Protein AF-0000000087671336 (afdb_homodimer)

Sequence (756 aa):
MSDPLKIGILFSTTGPYGSMGRDARDGAEFAIQEFAGTGRRVIEPVFVDPHADIPAYLDGARHMLRNAGCRHIVGTITSAARKEVIPLVEKHDGLLWYMCPYEGFEANENVIYVGGCPNQHLLPLFEHLIPRYGKRPYLVGANYVWGWEMNRLARELVTNAGGDVLGERYLPLEETAVERIVADIEQRRPSFILNNLIGPSSYAFLAAIKLLGDRNPAFRPENCPVVSCDLMECELADIEAGAAVGQLCAASYFDSIGSEANLAFKSRVAGHYGPARSVSSVFASAYTAVNLCVEAILAAGSDEPQAVRRELYSAAWPSLFGPLSIDAQTNHAALPFHLGRINSDNGFDVIASRAALAADPYLTGRHTGPSSKLRVVSMSDPLKIGILFSTTGPYGSMGRDARDGAEFAIQEFAGTGRRVIEPVFVDPHADIPAYLDGARHMLRNAGCRHIVGTITSAARKEVIPLVEKHDGLLWYMCPYEGFEANENVIYVGGCPNQHLLPLFEHLIPRYGKRPYLVGANYVWGWEMNRLARELVTNAGGDVLGERYLPLEETAVERIVADIEQRRPSFILNNLIGPSSYAFLAAIKLLGDRNPAFRPENCPVVSCDLMECELADIEAGAAVGQLCAASYFDSIGSEANLAFKSRVAGHYGPARSVSSVFASAYTAVNLCVEAILAAGSDEPQAVRRELYSAAWPSLFGPLSIDAQTNHAALPFHLGRINSDNGFDVIASRAALAADPYLTGRHTGPSSKLRVVS

pLDDT: mean 94.47, std 12.8, range [17.64, 98.94]

Solvent-accessible surface area (backbone atoms only — not comparable to full-atom values): 38606 Å² total; per-residue (Å²): 129,83,76,62,45,46,35,25,37,42,38,25,53,36,60,61,55,9,53,54,19,45,38,22,49,50,18,32,51,50,34,52,51,55,41,51,73,68,69,80,52,56,71,43,74,46,80,38,68,32,48,72,33,63,70,40,44,43,52,43,49,47,41,31,49,71,71,68,60,20,44,39,34,44,34,45,68,49,61,67,49,39,63,65,38,45,54,58,31,51,73,67,60,19,32,33,36,30,37,44,58,48,57,42,72,67,66,44,97,38,35,38,31,68,26,46,30,37,68,39,33,54,50,59,47,48,65,60,40,35,85,74,48,43,47,29,32,27,38,38,14,20,69,47,67,50,17,53,44,42,48,52,52,49,48,51,55,30,47,76,70,72,33,46,75,69,44,75,50,58,36,53,44,74,48,54,86,45,63,67,59,52,53,48,45,65,73,61,61,42,26,27,32,42,44,44,41,44,40,47,22,34,31,38,41,39,37,51,44,37,55,48,16,74,76,35,65,72,42,25,39,92,56,21,29,46,35,25,60,78,72,44,44,62,50,45,79,75,24,55,86,67,32,54,46,52,22,36,30,29,36,59,53,55,67,64,53,83,48,70,68,46,51,56,48,52,50,54,48,20,71,73,74,33,83,82,58,78,54,24,38,50,16,54,30,29,21,43,48,46,45,50,51,52,53,26,23,62,73,46,73,34,75,46,49,69,52,22,50,55,47,41,50,72,45,66,37,85,48,89,67,41,67,35,37,37,38,81,88,47,32,27,34,33,35,23,30,32,34,24,30,30,40,91,80,55,39,50,45,77,77,45,75,45,70,64,34,75,66,43,42,72,68,77,61,80,79,61,63,87,71,78,78,76,70,80,74,127,128,83,75,62,45,46,36,24,37,42,39,24,55,37,60,63,54,10,52,55,18,44,37,23,49,51,19,32,51,48,37,52,52,55,42,51,74,66,69,80,52,56,71,42,74,46,80,39,68,30,49,71,34,64,71,40,44,44,53,42,52,47,41,28,49,71,72,69,60,19,43,38,34,44,33,45,68,50,62,68,50,41,63,63,38,45,54,58,32,52,74,68,60,19,31,33,36,30,38,45,58,47,57,42,71,66,66,44,96,39,34,40,31,68,26,48,30,35,69,38,34,53,50,58,48,47,65,60,40,34,86,72,47,42,48,29,33,28,38,39,14,20,69,46,70,50,16,53,45,44,47,52,50,48,48,51,54,30,47,75,70,71,33,47,75,69,44,76,50,58,38,52,44,75,49,55,86,44,63,68,58,51,52,48,45,66,72,61,60,42,26,29,32,44,42,44,42,45,40,47,23,33,31,40,40,39,36,51,44,36,54,47,16,72,74,36,67,70,41,25,39,92,56,20,28,46,33,26,61,77,70,44,44,62,49,44,78,74,24,54,87,71,31,52,44,52,21,36,28,28,37,59,54,54,66,65,53,84,47,71,68,44,51,55,49,52,51,53,47,21,71,72,75,32,83,82,60,78,53,23,35,51,15,52,28,29,20,42,48,46,43,52,52,52,52,26,23,62,74,45,74,36,77,47,48,69,51,24,50,55,46,42,50,72,46,66,38,86,50,89,66,40,68,35,37,38,38,82,88,44,31,28,34,32,35,21,29,32,33,24,30,30,38,90,81,56,39,51,46,76,77,46,73,46,71,66,34,75,66,43,43,73,68,76,63,80,79,62,64,87,69,76,76,76,71,80,72,127

Organism: NCBI:txid484088

InterPro domains:
  IPR028082 Periplasmic binding protein-like I [SSF53822] (4-351)

Radius of gyration: 26.62 Å; Cα contacts (8 Å, |Δi|>4): 1609; chains: 2; bounding box: 69×79×64 Å

Structure (mmCIF, N/CA/C/O backbone):
data_AF-0000000087671336-model_v1
#
loop_
_entity.id
_entity.type
_entity.pdbx_description
1 polymer Amidase
#
loop_
_atom_site.group_PDB
_atom_site.id
_atom_site.type_symbol
_atom_site.label_atom_id
_atom_site.label_alt_id
_atom_site.label_comp_id
_atom_site.label_asym_id
_atom_site.label_entity_id
_atom_site.label_seq_id
_atom_site.pdbx_PDB_ins_code
_atom_site.Cartn_x
_atom_site.Cartn_y
_atom_site.Cartn_z
_atom_site.occupancy
_atom_site.B_iso_or_equiv
_atom_site.auth_seq_id
_atom_site.auth_comp_id
_atom_site.auth_asym_id
_atom_site.auth_atom_id
_atom_site.pdbx_PDB_model_num
ATOM 1 N N . MET A 1 1 ? -26.328 -29.672 -25.016 1 40.25 1 MET A N 1
ATOM 2 C CA . MET A 1 1 ? -24.922 -29.469 -24.625 1 40.25 1 MET A CA 1
ATOM 3 C C . MET A 1 1 ? -24.812 -28.344 -23.594 1 40.25 1 MET A C 1
ATOM 5 O O . MET A 1 1 ? -25.484 -27.312 -23.719 1 40.25 1 MET A O 1
ATOM 9 N N . SER A 1 2 ? -24.391 -28.641 -22.375 1 61.59 2 SER A N 1
ATOM 10 C CA . SER A 1 2 ? -24.344 -27.625 -21.328 1 61.59 2 SER A CA 1
ATOM 11 C C . SER A 1 2 ? -23.547 -26.406 -21.797 1 61.59 2 SER A C 1
ATOM 13 O O . SER A 1 2 ? -22.688 -26.516 -22.656 1 61.59 2 SER A O 1
ATOM 15 N N . ASP A 1 3 ? -24 -25.188 -21.703 1 83.69 3 ASP A N 1
ATOM 16 C CA . ASP A 1 3 ? -23.391 -23.922 -22.078 1 83.69 3 ASP A CA 1
ATOM 17 C C . ASP A 1 3 ? -21.922 -23.891 -21.656 1 83.69 3 ASP A C 1
ATOM 19 O O . ASP A 1 3 ? -21.547 -24.438 -20.625 1 83.69 3 ASP A O 1
ATOM 23 N N . PRO A 1 4 ? -21.094 -23.562 -22.625 1 92.12 4 PRO A N 1
ATOM 24 C CA . PRO A 1 4 ? -19.656 -23.469 -22.297 1 92.12 4 PRO A CA 1
ATOM 25 C C . PRO A 1 4 ? -19.406 -22.688 -21 1 92.12 4 PRO A C 1
ATOM 27 O O . PRO A 1 4 ? -20.141 -21.75 -20.703 1 92.12 4 PRO A O 1
ATOM 30 N N . LEU A 1 5 ? -18.516 -23.219 -20.297 1 95.5 5 LEU A N 1
ATOM 31 C CA . LEU A 1 5 ? -18.062 -22.531 -19.094 1 95.5 5 LEU A CA 1
ATOM 32 C C . LEU A 1 5 ? -17.172 -21.344 -19.438 1 95.5 5 LEU A C 1
ATOM 34 O O . LEU A 1 5 ? -16.094 -21.531 -20.031 1 95.5 5 LEU A O 1
ATOM 38 N N . LYS A 1 6 ? -17.578 -20.125 -19.141 1 96.94 6 LYS A N 1
ATOM 39 C CA . LYS A 1 6 ? -16.797 -18.922 -19.438 1 96.94 6 LYS A CA 1
ATOM 40 C C . LYS A 1 6 ? -15.852 -18.594 -18.281 1 96.94 6 LYS A C 1
ATOM 42 O O . LYS A 1 6 ? -16.266 -18.516 -17.125 1 96.94 6 LYS A O 1
ATOM 47 N N . ILE A 1 7 ? -14.609 -18.484 -18.594 1 98.06 7 ILE A N 1
ATOM 48 C CA . ILE A 1 7 ? -13.586 -18.125 -17.625 1 98.06 7 ILE A CA 1
ATOM 49 C C . ILE A 1 7 ? -12.781 -16.938 -18.125 1 98.06 7 ILE A C 1
ATOM 51 O O . ILE A 1 7 ? -12.281 -16.938 -19.25 1 98.06 7 ILE A O 1
ATOM 55 N N . GLY A 1 8 ? -12.742 -15.852 -17.328 1 98.75 8 GLY A N 1
ATOM 56 C CA . GLY A 1 8 ? -11.914 -14.711 -17.672 1 98.75 8 GLY A CA 1
ATOM 57 C C . GLY A 1 8 ? -10.438 -14.953 -17.453 1 98.75 8 GLY A C 1
ATOM 58 O O . GLY A 1 8 ? -10.047 -15.531 -16.438 1 98.75 8 GLY A O 1
ATOM 59 N N . ILE A 1 9 ? -9.625 -14.625 -18.438 1 98.88 9 ILE A N 1
ATOM 60 C CA . ILE A 1 9 ? -8.164 -14.648 -18.344 1 98.88 9 ILE A CA 1
ATOM 61 C C . ILE A 1 9 ? -7.617 -13.227 -18.484 1 98.88 9 ILE A C 1
ATOM 63 O O . ILE A 1 9 ? -7.637 -12.656 -19.578 1 98.88 9 ILE A O 1
ATOM 67 N N . LEU A 1 10 ? -7.059 -12.648 -17.359 1 98.88 10 LEU A N 1
ATOM 68 C CA . LEU A 1 10 ? -6.742 -11.227 -17.266 1 98.88 10 LEU A CA 1
ATOM 69 C C . LEU A 1 10 ? -5.262 -11.016 -16.984 1 98.88 10 LEU A C 1
ATOM 71 O O . LEU A 1 10 ? -4.875 -10.844 -15.82 1 98.88 10 LEU A O 1
ATOM 75 N N . PHE A 1 11 ? -4.438 -11.031 -18.078 1 98.81 11 PHE A N 1
ATOM 76 C CA . PHE A 1 11 ? -2.998 -10.852 -17.953 1 98.81 11 PHE A CA 1
ATOM 77 C C . PHE A 1 11 ? -2.496 -9.805 -18.938 1 98.81 11 PHE A C 1
ATOM 79 O O . PHE A 1 11 ? -2.949 -9.766 -20.078 1 98.81 11 PHE A O 1
ATOM 86 N N . SER A 1 12 ? -1.568 -8.961 -18.469 1 98.69 12 SER A N 1
ATOM 87 C CA . SER A 1 12 ? -0.859 -8.07 -19.375 1 98.69 12 SER A CA 1
ATOM 88 C C . SER A 1 12 ? 0.275 -8.797 -20.094 1 98.69 12 SER A C 1
ATOM 90 O O . SER A 1 12 ? 1.201 -9.297 -19.453 1 98.69 12 SER A O 1
ATOM 92 N N . THR A 1 13 ? 0.232 -8.789 -21.391 1 98.5 13 THR A N 1
ATOM 93 C CA . THR A 1 13 ? 1.269 -9.477 -22.141 1 98.5 13 THR A CA 1
ATOM 94 C C . THR A 1 13 ? 2.266 -8.484 -22.734 1 98.5 13 THR A C 1
ATOM 96 O O . THR A 1 13 ? 3.207 -8.875 -23.422 1 98.5 13 THR A O 1
ATOM 99 N N . THR A 1 14 ? 2.062 -7.207 -22.516 1 98 14 THR A N 1
ATOM 100 C CA . THR A 1 14 ? 2.977 -6.121 -22.859 1 98 14 THR A CA 1
ATOM 101 C C . THR A 1 14 ? 3.223 -5.223 -21.656 1 98 14 THR A C 1
ATOM 103 O O . THR A 1 14 ? 2.596 -5.398 -20.609 1 98 14 THR A O 1
ATOM 106 N N . GLY A 1 15 ? 4.184 -4.332 -21.812 1 97.19 15 GLY A N 1
ATOM 107 C CA . GLY A 1 15 ? 4.531 -3.479 -20.688 1 97.19 15 GLY A CA 1
ATOM 108 C C . GLY A 1 15 ? 5.66 -4.039 -19.828 1 97.19 15 GLY A C 1
ATOM 109 O O . GLY A 1 15 ? 6.312 -5.012 -20.219 1 97.19 15 GLY A O 1
ATOM 110 N N . PRO A 1 16 ? 5.867 -3.443 -18.641 1 97.5 16 PRO A N 1
ATOM 111 C CA . PRO A 1 16 ? 7.062 -3.732 -17.844 1 97.5 16 PRO A CA 1
ATOM 112 C C . PRO A 1 16 ? 7.09 -5.164 -17.312 1 97.5 16 PRO A C 1
ATOM 114 O O . PRO A 1 16 ? 8.156 -5.676 -16.953 1 97.5 16 PRO A O 1
ATOM 117 N N . TYR A 1 17 ? 5.98 -5.824 -17.25 1 98.12 17 TYR A N 1
ATOM 118 C CA . TYR A 1 17 ? 5.957 -7.211 -16.797 1 98.12 17 TYR A CA 1
ATOM 119 C C . TYR A 1 17 ? 5.277 -8.109 -17.828 1 98.12 17 TYR A C 1
ATOM 121 O O . TYR A 1 17 ? 4.609 -9.078 -17.469 1 98.12 17 TYR A O 1
ATOM 129 N N . GLY A 1 18 ? 5.461 -7.75 -19.078 1 98.19 18 GLY A N 1
ATOM 130 C CA . GLY A 1 18 ? 4.875 -8.484 -20.188 1 98.19 18 GLY A CA 1
ATOM 131 C C . GLY A 1 18 ? 5.348 -9.922 -20.266 1 98.19 18 GLY A C 1
ATOM 132 O O . GLY A 1 18 ? 4.582 -10.812 -20.641 1 98.19 18 GLY A O 1
ATOM 133 N N . SER A 1 19 ? 6.602 -10.234 -19.938 1 97.69 19 SER A N 1
ATOM 134 C CA . SER A 1 19 ? 7.141 -11.586 -19.969 1 97.69 19 SER A CA 1
ATOM 135 C C . SER A 1 19 ? 6.395 -12.5 -19 1 97.69 19 SER A C 1
ATOM 137 O O . SER A 1 19 ? 6.086 -13.648 -19.328 1 97.69 19 SER A O 1
ATOM 139 N N . MET A 1 20 ? 6.102 -11.992 -17.875 1 98.19 20 MET A N 1
ATOM 140 C CA . MET A 1 20 ? 5.328 -12.758 -16.906 1 98.19 20 MET A CA 1
ATOM 141 C C . MET A 1 20 ? 3.916 -13.016 -17.422 1 98.19 20 MET A C 1
ATOM 143 O O . MET A 1 20 ? 3.402 -14.133 -17.297 1 98.19 20 MET A O 1
ATOM 147 N N . GLY A 1 21 ? 3.336 -11.953 -18 1 98.69 21 GLY A N 1
ATOM 148 C CA . GLY A 1 21 ? 1.98 -12.078 -18.516 1 98.69 21 GLY A CA 1
ATOM 149 C C . GLY A 1 21 ? 1.86 -13.078 -19.641 1 98.69 21 GLY A C 1
ATOM 150 O O . GLY A 1 21 ? 0.881 -13.82 -19.719 1 98.69 21 GLY A O 1
ATOM 151 N N . ARG A 1 22 ? 2.836 -13.07 -20.531 1 98.56 22 ARG A N 1
ATOM 152 C CA . ARG A 1 22 ? 2.824 -14.016 -21.656 1 98.56 22 ARG A CA 1
ATOM 153 C C . ARG A 1 22 ? 2.92 -15.453 -21.141 1 98.56 22 ARG A C 1
ATOM 155 O O . ARG A 1 22 ? 2.186 -16.328 -21.609 1 98.56 22 ARG A O 1
ATOM 162 N N . ASP A 1 23 ? 3.779 -15.688 -20.188 1 98.56 23 ASP A N 1
ATOM 163 C CA . ASP A 1 23 ? 3.91 -17.031 -19.656 1 98.56 23 ASP A CA 1
ATOM 164 C C . ASP A 1 23 ? 2.652 -17.438 -18.891 1 98.56 23 ASP A C 1
ATOM 166 O O . ASP A 1 23 ? 2.227 -18.594 -18.953 1 98.56 23 ASP A O 1
ATOM 170 N N . ALA A 1 24 ? 2.117 -16.5 -18.141 1 98.75 24 ALA A N 1
ATOM 171 C CA . ALA A 1 24 ? 0.875 -16.781 -17.422 1 98.75 24 ALA A CA 1
ATOM 172 C C . ALA A 1 24 ? -0.239 -17.172 -18.391 1 98.75 24 ALA A C 1
ATOM 174 O O . ALA A 1 24 ? -0.965 -18.141 -18.172 1 98.75 24 ALA A O 1
ATOM 175 N N . ARG A 1 25 ? -0.359 -16.422 -19.422 1 98.5 25 ARG A N 1
ATOM 176 C CA . ARG A 1 25 ? -1.379 -16.703 -20.438 1 98.5 25 ARG A CA 1
ATOM 177 C C . ARG A 1 25 ? -1.163 -18.078 -21.062 1 98.5 25 ARG A C 1
ATOM 179 O O . ARG A 1 25 ? -2.117 -18.828 -21.266 1 98.5 25 ARG A O 1
ATOM 186 N N . ASP A 1 26 ? 0.089 -18.375 -21.375 1 98.56 26 ASP A N 1
ATOM 187 C CA . ASP A 1 26 ? 0.401 -19.672 -21.953 1 98.56 26 ASP A CA 1
ATOM 188 C C . ASP A 1 26 ? -0 -20.812 -21.016 1 98.56 26 ASP A C 1
ATOM 190 O O . ASP A 1 26 ? -0.539 -21.828 -21.453 1 98.56 26 ASP A O 1
ATOM 194 N N . GLY A 1 27 ? 0.312 -20.625 -19.734 1 98.62 27 GLY A N 1
ATOM 195 C CA . GLY A 1 27 ? -0.087 -21.625 -18.75 1 98.62 27 GLY A CA 1
ATOM 196 C C . GLY A 1 27 ? -1.59 -21.812 -18.672 1 98.62 27 GLY A C 1
ATOM 197 O O . GLY A 1 27 ? -2.08 -22.938 -18.625 1 98.62 27 GLY A O 1
ATOM 198 N N . ALA A 1 28 ? -2.307 -20.703 -18.641 1 98.62 28 ALA A N 1
ATOM 199 C CA . ALA A 1 28 ? -3.766 -20.75 -18.594 1 98.62 28 ALA A CA 1
ATOM 200 C C . ALA A 1 28 ? -4.328 -21.422 -19.844 1 98.62 28 ALA A C 1
ATOM 202 O O . ALA A 1 28 ? -5.207 -22.281 -19.75 1 98.62 28 ALA A O 1
ATOM 203 N N . GLU A 1 29 ? -3.82 -21.047 -20.969 1 97.81 29 GLU A N 1
ATOM 204 C CA . GLU A 1 29 ? -4.277 -21.609 -22.234 1 97.81 29 GLU A CA 1
ATOM 205 C C . GLU A 1 29 ? -4.004 -23.109 -22.297 1 97.81 29 GLU A C 1
ATOM 207 O O . GLU A 1 29 ? -4.824 -23.875 -22.828 1 97.81 29 GLU A O 1
ATOM 212 N N . PHE A 1 30 ? -2.873 -23.484 -21.828 1 98.12 30 PHE A N 1
ATOM 213 C CA . PHE A 1 30 ? -2.52 -24.891 -21.844 1 98.12 30 PHE A CA 1
ATOM 214 C C . PHE A 1 30 ? -3.496 -25.703 -20.984 1 98.12 30 PHE A C 1
ATOM 216 O O . PHE A 1 30 ? -3.924 -26.797 -21.391 1 98.12 30 PHE A O 1
ATOM 223 N N . ALA A 1 31 ? -3.865 -25.203 -19.797 1 97.69 31 ALA A N 1
ATOM 224 C CA . ALA A 1 31 ? -4.844 -25.859 -18.953 1 97.69 31 ALA A CA 1
ATOM 225 C C . ALA A 1 31 ? -6.184 -26.016 -19.672 1 97.69 31 ALA A C 1
ATOM 227 O O . ALA A 1 31 ? -6.801 -27.094 -19.609 1 97.69 31 ALA A O 1
ATOM 228 N N . ILE A 1 32 ? -6.602 -24.984 -20.344 1 96.56 32 ILE A N 1
ATOM 229 C CA . ILE A 1 32 ? -7.879 -24.984 -21.047 1 96.56 32 ILE A CA 1
ATOM 230 C C . ILE A 1 32 ? -7.852 -26 -22.188 1 96.56 32 ILE A C 1
ATOM 232 O O . ILE A 1 32 ? -8.812 -26.75 -22.375 1 96.56 32 ILE A O 1
ATOM 236 N N . GLN A 1 33 ? -6.754 -26.062 -22.875 1 94.62 33 GLN A N 1
ATOM 237 C CA . GLN A 1 33 ? -6.605 -27 -23.969 1 94.62 33 GLN A CA 1
ATOM 238 C C . GLN A 1 33 ? -6.637 -28.453 -23.469 1 94.62 33 GLN A C 1
ATOM 240 O O . GLN A 1 33 ? -7.242 -29.312 -24.109 1 94.62 33 GLN A O 1
ATOM 245 N N . GLU A 1 34 ? -5.93 -28.641 -22.422 1 94.12 34 GLU A N 1
ATOM 246 C CA . GLU A 1 34 ? -5.926 -30 -21.859 1 94.12 34 GLU A CA 1
ATOM 247 C C . GLU A 1 34 ? -7.332 -30.422 -21.453 1 94.12 34 GLU A C 1
ATOM 249 O O . GLU A 1 34 ? -7.715 -31.578 -21.641 1 94.12 34 GLU A O 1
ATOM 254 N N . PHE A 1 35 ? -8.031 -29.594 -20.875 1 91.19 35 PHE A N 1
ATOM 255 C CA . PHE A 1 35 ? -9.398 -29.906 -20.484 1 91.19 35 PHE A CA 1
ATOM 256 C C . PHE A 1 35 ? -10.266 -30.203 -21.703 1 91.19 35 PHE A C 1
ATOM 258 O O . PHE A 1 35 ? -11.133 -31.078 -21.656 1 91.19 35 PHE A O 1
ATOM 265 N N . ALA A 1 36 ? -10.133 -29.406 -22.734 1 87.75 36 ALA A N 1
ATOM 266 C CA . ALA A 1 36 ? -10.875 -29.641 -23.969 1 87.75 36 ALA A CA 1
ATOM 267 C C . ALA A 1 36 ? -10.656 -31.062 -24.484 1 87.75 36 ALA A C 1
ATOM 269 O O . ALA A 1 36 ? -11.578 -31.672 -25.031 1 87.75 36 ALA A O 1
ATOM 270 N N . GLY A 1 37 ? -9.539 -31.609 -24.266 1 85.62 37 GLY A N 1
ATOM 271 C CA . GLY A 1 37 ? -9.203 -32.938 -24.734 1 85.62 37 GLY A CA 1
ATOM 272 C C . GLY A 1 37 ? -9.891 -34.031 -23.938 1 85.62 37 GLY A C 1
ATOM 273 O O . GLY A 1 37 ? -10.031 -35.156 -24.422 1 85.62 37 GLY A O 1
ATOM 274 N N . THR A 1 38 ? -10.297 -33.688 -22.719 1 87.38 38 THR A N 1
ATOM 275 C CA . THR A 1 38 ? -10.93 -34.688 -21.875 1 87.38 38 THR A CA 1
ATOM 276 C C . THR A 1 38 ? -12.398 -34.875 -22.25 1 87.38 38 THR A C 1
ATOM 278 O O . THR A 1 38 ? -13.016 -35.875 -21.906 1 87.38 38 THR A O 1
ATOM 281 N N . GLY A 1 39 ? -13 -33.906 -22.859 1 84.25 39 GLY A N 1
ATOM 282 C CA . GLY A 1 39 ? -14.406 -33.938 -23.234 1 84.25 39 GLY A CA 1
ATOM 283 C C . GLY A 1 39 ? -15.336 -33.75 -22.047 1 84.25 39 GLY A C 1
ATOM 284 O O . GLY A 1 39 ? -16.562 -33.812 -22.188 1 84.25 39 GLY A O 1
ATOM 285 N N . ARG A 1 40 ? -14.836 -33.406 -20.938 1 86.56 40 ARG A N 1
ATOM 286 C CA . ARG A 1 40 ? -15.641 -33.312 -19.734 1 86.56 40 ARG A CA 1
ATOM 287 C C . ARG A 1 40 ? -16.422 -31.984 -19.703 1 86.56 40 ARG A C 1
ATOM 289 O O . ARG A 1 40 ? -17.547 -31.938 -19.219 1 86.56 40 ARG A O 1
ATOM 296 N N . ARG A 1 41 ? -15.812 -30.953 -20.172 1 85.69 41 ARG A N 1
ATOM 297 C CA . ARG A 1 41 ? -16.438 -29.625 -20.156 1 85.69 41 ARG A CA 1
ATOM 298 C C . ARG A 1 41 ? -15.812 -28.719 -21.219 1 85.69 41 ARG A C 1
ATOM 300 O O . ARG A 1 41 ? -14.594 -28.719 -21.406 1 85.69 41 ARG A O 1
ATOM 307 N N . VAL A 1 42 ? -16.688 -28.016 -21.906 1 90.88 42 VAL A N 1
ATOM 308 C CA . VAL A 1 42 ? -16.172 -27.016 -22.844 1 90.88 42 VAL A CA 1
ATOM 309 C C . VAL A 1 42 ? -15.938 -25.703 -22.109 1 90.88 42 VAL A C 1
ATOM 311 O O . VAL A 1 42 ? -16.828 -25.188 -21.438 1 90.88 42 VAL A O 1
ATOM 314 N N . ILE A 1 43 ? -14.688 -25.266 -22.219 1 95.38 43 ILE A N 1
ATOM 315 C CA . ILE A 1 43 ? -14.305 -24 -21.594 1 95.38 43 ILE A CA 1
ATOM 316 C C . ILE A 1 43 ? -14.164 -22.922 -22.672 1 95.38 43 ILE A C 1
ATOM 318 O O . ILE A 1 43 ? -13.539 -23.156 -23.703 1 95.38 43 ILE A O 1
ATOM 322 N N . GLU A 1 44 ? -14.789 -21.766 -22.516 1 96.25 44 GLU A N 1
ATOM 323 C CA . GLU A 1 44 ? -14.648 -20.594 -23.359 1 96.25 44 GLU A CA 1
ATOM 324 C C . GLU A 1 44 ? -13.906 -19.469 -22.641 1 96.25 44 GLU A C 1
ATOM 326 O O . GLU A 1 44 ? -14.523 -18.703 -21.891 1 96.25 44 GLU A O 1
ATOM 331 N N . PRO A 1 45 ? -12.617 -19.375 -22.875 1 97.19 45 PRO A N 1
ATOM 332 C CA . PRO A 1 45 ? -11.867 -18.312 -22.219 1 97.19 45 PRO A CA 1
ATOM 333 C C . PRO A 1 45 ? -12.188 -16.922 -22.781 1 97.19 45 PRO A C 1
ATOM 335 O O . PRO A 1 45 ? -12.398 -16.766 -23.984 1 97.19 45 PRO A O 1
ATOM 338 N N . VAL A 1 46 ? -12.336 -15.93 -21.984 1 98.12 46 VAL A N 1
ATOM 339 C CA . VAL A 1 46 ? -12.391 -14.516 -22.344 1 98.12 46 VAL A CA 1
ATOM 340 C C . VAL A 1 46 ? -11.07 -13.844 -22 1 98.12 46 VAL A C 1
ATOM 342 O O . VAL A 1 46 ? -10.797 -13.547 -20.828 1 98.12 46 VAL A O 1
ATOM 345 N N . PHE A 1 47 ? -10.289 -13.602 -23.047 1 97.75 47 PHE A N 1
ATOM 346 C CA . PHE A 1 47 ? -8.953 -13.047 -22.844 1 97.75 47 PHE A CA 1
ATOM 347 C C . PHE A 1 47 ? -8.992 -11.523 -22.922 1 97.75 47 PHE A C 1
ATOM 349 O O . PHE A 1 47 ? -9.57 -10.961 -23.859 1 97.75 47 PHE A O 1
ATOM 356 N N . VAL A 1 48 ? -8.398 -10.844 -21.922 1 98.44 48 VAL A N 1
ATOM 357 C CA . VAL A 1 48 ? -8.188 -9.398 -21.969 1 98.44 48 VAL A CA 1
ATOM 358 C C . VAL A 1 48 ? -6.738 -9.078 -21.625 1 98.44 48 VAL A C 1
ATOM 360 O O . VAL A 1 48 ? -6.195 -9.602 -20.656 1 98.44 48 VAL A O 1
ATOM 363 N N . ASP A 1 49 ? -6.062 -8.359 -22.438 1 98.62 49 ASP A N 1
ATOM 364 C CA . ASP A 1 49 ? -4.727 -7.824 -22.188 1 98.62 49 ASP A CA 1
ATOM 365 C C . ASP A 1 49 ? -4.789 -6.355 -21.781 1 98.62 49 ASP A C 1
ATOM 367 O O . ASP A 1 49 ? -4.938 -5.477 -22.641 1 98.62 49 ASP A O 1
ATOM 371 N N . PRO A 1 50 ? -4.547 -6.09 -20.5 1 98.56 50 PRO A N 1
ATOM 372 C CA . PRO A 1 50 ? -4.648 -4.707 -20.031 1 98.56 50 PRO A CA 1
ATOM 373 C C . PRO A 1 50 ? -3.389 -3.893 -20.328 1 98.56 50 PRO A C 1
ATOM 375 O O . PRO A 1 50 ? -3.354 -2.688 -20.047 1 98.56 50 PRO A O 1
ATOM 378 N N . HIS A 1 51 ? -2.322 -4.484 -20.844 1 98.12 51 HIS A N 1
ATOM 379 C CA . HIS A 1 51 ? -1.1 -3.809 -21.266 1 98.12 51 HIS A CA 1
ATOM 380 C C . HIS A 1 51 ? -0.458 -3.055 -20.094 1 98.12 51 HIS A C 1
ATOM 382 O O . HIS A 1 51 ? 0.02 -1.931 -20.281 1 98.12 51 HIS A O 1
ATOM 388 N N . ALA A 1 52 ? -0.564 -3.623 -18.938 1 97.31 52 ALA A N 1
ATOM 389 C CA . ALA A 1 52 ? 0.033 -3.098 -17.703 1 97.31 52 ALA A CA 1
ATOM 390 C C . ALA A 1 52 ? -0.59 -1.759 -17.328 1 97.31 52 ALA A C 1
ATOM 392 O O . ALA A 1 52 ? 0.059 -0.926 -16.688 1 97.31 52 ALA A O 1
ATOM 393 N N . ASP A 1 53 ? -1.803 -1.501 -17.75 1 96.69 53 ASP A N 1
ATOM 394 C CA . ASP A 1 53 ? -2.557 -0.288 -17.453 1 96.69 53 ASP A CA 1
ATOM 395 C C . ASP A 1 53 ? -3.703 -0.577 -16.484 1 96.69 53 ASP A C 1
ATOM 397 O O . ASP A 1 53 ? -4.629 -1.319 -16.812 1 96.69 53 ASP A O 1
ATOM 401 N N . ILE A 1 54 ? -3.678 0.114 -15.344 1 95 54 ILE A N 1
ATOM 402 C CA . ILE A 1 54 ? -4.613 -0.197 -14.273 1 95 54 ILE A CA 1
ATOM 403 C C . ILE A 1 54 ? -6.043 0.087 -14.734 1 95 54 ILE A C 1
ATOM 405 O O . ILE A 1 54 ? -6.934 -0.749 -14.562 1 95 54 ILE A O 1
ATOM 409 N N . PRO A 1 55 ? -6.348 1.219 -15.344 1 94.94 55 PRO A N 1
ATOM 410 C CA . PRO A 1 55 ? -7.703 1.432 -15.852 1 94.94 55 PRO A CA 1
ATOM 411 C C . PRO A 1 55 ? -8.148 0.336 -16.828 1 94.94 55 PRO A C 1
ATOM 413 O O . PRO A 1 55 ? -9.312 -0.064 -16.812 1 94.94 55 PRO A O 1
ATOM 416 N N . ALA A 1 56 ? -7.238 -0.166 -17.594 1 98.06 56 ALA A N 1
ATOM 417 C CA . ALA A 1 56 ? -7.574 -1.229 -18.547 1 98.06 56 ALA A CA 1
ATOM 418 C C . ALA A 1 56 ? -7.871 -2.535 -17.812 1 98.06 56 ALA A C 1
ATOM 420 O O . ALA A 1 56 ? -8.695 -3.334 -18.266 1 98.06 56 ALA A O 1
ATOM 421 N N . TYR A 1 57 ? -7.223 -2.787 -16.688 1 98.44 57 TYR A N 1
ATOM 422 C CA . TYR A 1 57 ? -7.562 -3.934 -15.859 1 98.44 57 TYR A CA 1
ATOM 423 C C . TYR A 1 57 ? -9.008 -3.852 -15.383 1 98.44 57 TYR A C 1
ATOM 425 O O . TYR A 1 57 ? -9.742 -4.844 -15.422 1 98.44 57 TYR A O 1
ATOM 433 N N . LEU A 1 58 ? -9.375 -2.682 -14.953 1 97.06 58 LEU A N 1
ATOM 434 C CA . LEU A 1 58 ? -10.734 -2.475 -14.461 1 97.06 58 LEU A CA 1
ATOM 435 C C . LEU A 1 58 ? -11.75 -2.664 -15.578 1 97.06 58 LEU A C 1
ATOM 437 O O . LEU A 1 58 ? -12.766 -3.336 -15.391 1 97.06 58 LEU A O 1
ATOM 441 N N . ASP A 1 59 ? -11.453 -2.062 -16.719 1 98.06 59 ASP A N 1
ATOM 442 C CA . ASP A 1 59 ? -12.344 -2.197 -17.859 1 98.06 59 ASP A CA 1
ATOM 443 C C . ASP A 1 59 ? -12.469 -3.656 -18.297 1 98.06 59 ASP A C 1
ATOM 445 O O . ASP A 1 59 ? -13.562 -4.129 -18.609 1 98.06 59 ASP A O 1
ATOM 449 N N . GLY A 1 60 ? -11.367 -4.336 -18.297 1 98.62 60 GLY A N 1
ATOM 450 C CA . GLY A 1 60 ? -11.367 -5.746 -18.641 1 98.62 60 GLY A CA 1
ATOM 451 C C . GLY A 1 60 ? -12.164 -6.602 -17.688 1 98.62 60 GLY A C 1
ATOM 452 O O . GLY A 1 60 ? -12.977 -7.43 -18.094 1 98.62 60 GLY A O 1
ATOM 453 N N . ALA A 1 61 ? -11.945 -6.375 -16.406 1 98.44 61 ALA A N 1
ATOM 454 C CA . ALA A 1 61 ? -12.68 -7.125 -15.383 1 98.44 61 ALA A CA 1
ATOM 455 C C . ALA A 1 61 ? -14.18 -6.852 -15.477 1 98.44 61 ALA A C 1
ATOM 457 O O . ALA A 1 61 ? -14.992 -7.773 -15.367 1 98.44 61 ALA A O 1
ATOM 458 N N . ARG A 1 62 ? -14.508 -5.598 -15.656 1 97.56 62 ARG A N 1
ATOM 459 C CA . ARG A 1 62 ? -15.914 -5.238 -15.797 1 97.56 62 ARG A CA 1
ATOM 460 C C . ARG A 1 62 ? -16.547 -5.941 -17 1 97.56 62 ARG A C 1
ATOM 462 O O . ARG A 1 62 ? -17.656 -6.465 -16.906 1 97.56 62 ARG A O 1
ATOM 469 N N . HIS A 1 63 ? -15.852 -5.902 -18.094 1 98.31 63 HIS A N 1
ATOM 470 C CA . HIS A 1 63 ? -16.328 -6.578 -19.297 1 98.31 63 HIS A CA 1
ATOM 471 C C . HIS A 1 63 ? -16.531 -8.07 -19.047 1 98.31 63 HIS A C 1
ATOM 473 O O . HIS A 1 63 ? -17.562 -8.625 -19.438 1 98.31 63 HIS A O 1
ATOM 479 N N . MET A 1 64 ? -15.641 -8.719 -18.375 1 98.56 64 MET A N 1
ATOM 480 C CA . MET A 1 64 ? -15.711 -10.156 -18.094 1 98.56 64 MET A CA 1
ATOM 481 C C . MET A 1 64 ? -16.906 -10.477 -17.203 1 98.56 64 MET A C 1
ATOM 483 O O . MET A 1 64 ? -17.656 -11.414 -17.484 1 98.56 64 MET A O 1
ATOM 487 N N . LEU A 1 65 ? -17.125 -9.641 -16.188 1 97.44 65 LEU A N 1
ATOM 488 C CA . LEU A 1 65 ? -18.125 -9.922 -15.164 1 97.44 65 LEU A CA 1
ATOM 489 C C . LEU A 1 65 ? -19.516 -9.523 -15.633 1 97.44 65 LEU A C 1
ATOM 491 O O . LEU A 1 65 ? -20.484 -10.258 -15.422 1 97.44 65 LEU A O 1
ATOM 495 N N . ARG A 1 66 ? -19.625 -8.422 -16.312 1 96 66 ARG A N 1
ATOM 496 C CA . ARG A 1 66 ? -20.938 -7.863 -16.625 1 96 66 ARG A CA 1
ATOM 497 C C . ARG A 1 66 ? -21.375 -8.242 -18.047 1 96 66 ARG A C 1
ATOM 499 O O . ARG A 1 66 ? -22.531 -8.57 -18.281 1 96 66 ARG A O 1
ATOM 506 N N . ASN A 1 67 ? -20.469 -8.195 -18.969 1 97 67 ASN A N 1
ATOM 507 C CA . ASN A 1 67 ? -20.844 -8.32 -20.375 1 97 67 ASN A CA 1
ATOM 508 C C . ASN A 1 67 ? -20.656 -9.75 -20.875 1 97 67 ASN A C 1
ATOM 510 O O . ASN A 1 67 ? -21.516 -10.297 -21.562 1 97 67 ASN A O 1
ATOM 514 N N . ALA A 1 68 ? -19.578 -10.367 -20.516 1 97.06 68 ALA A N 1
ATOM 515 C CA . ALA A 1 68 ? -19.234 -11.672 -21.062 1 97.06 68 ALA A CA 1
ATOM 516 C C . ALA A 1 68 ? -19.812 -12.797 -20.203 1 97.06 68 ALA A C 1
ATOM 518 O O . ALA A 1 68 ? -19.875 -13.953 -20.625 1 97.06 68 ALA A O 1
ATOM 519 N N . GLY A 1 69 ? -20.172 -12.438 -18.969 1 95.31 69 GLY A N 1
ATOM 520 C CA . GLY A 1 69 ? -20.859 -13.414 -18.141 1 95.31 69 GLY A CA 1
ATOM 521 C C . GLY A 1 69 ? -19.906 -14.328 -17.391 1 95.31 69 GLY A C 1
ATOM 522 O O . GLY A 1 69 ? -20.281 -15.43 -16.984 1 95.31 69 GLY A O 1
ATOM 523 N N . CYS A 1 70 ? -18.672 -13.945 -17.297 1 97.69 70 CYS A N 1
ATOM 524 C CA . CYS A 1 70 ? -17.734 -14.711 -16.484 1 97.69 70 CYS A CA 1
ATOM 525 C C . CYS A 1 70 ? -18.031 -14.523 -14.992 1 97.69 70 CYS A C 1
ATOM 527 O O . CYS A 1 70 ? -18.328 -13.414 -14.555 1 97.69 70 CYS A O 1
ATOM 529 N N . ARG A 1 71 ? -17.984 -15.586 -14.219 1 97.94 71 ARG A N 1
ATOM 530 C CA . ARG A 1 71 ? -18.062 -15.477 -12.766 1 97.94 71 ARG A CA 1
ATOM 531 C C . ARG A 1 71 ? -16.688 -15.703 -12.125 1 97.94 71 ARG A C 1
ATOM 533 O O . ARG A 1 71 ? -16.5 -15.383 -10.953 1 97.94 71 ARG A O 1
ATOM 540 N N . HIS A 1 72 ? -15.812 -16.281 -12.922 1 98.81 72 HIS A N 1
ATOM 541 C CA . HIS A 1 72 ? -14.461 -16.578 -12.469 1 98.81 72 HIS A CA 1
ATOM 542 C C . HIS A 1 72 ? -13.422 -15.883 -13.359 1 98.81 72 HIS A C 1
ATOM 544 O O . HIS A 1 72 ? -13.531 -15.922 -14.586 1 98.81 72 HIS A O 1
ATOM 550 N N . ILE A 1 73 ? -12.5 -15.211 -12.75 1 98.88 73 ILE A N 1
ATOM 551 C CA . ILE A 1 73 ? -11.391 -14.562 -13.43 1 98.88 73 ILE A CA 1
ATOM 552 C C . ILE A 1 73 ? -10.062 -15.094 -12.891 1 98.88 73 ILE A C 1
ATOM 554 O O . ILE A 1 73 ? -9.844 -15.109 -11.68 1 98.88 73 ILE A O 1
ATOM 558 N N . VAL A 1 74 ? -9.219 -15.617 -13.766 1 98.88 74 VAL A N 1
ATOM 559 C CA . VAL A 1 74 ? -7.852 -15.953 -13.391 1 98.88 74 VAL A CA 1
ATOM 560 C C . VAL A 1 74 ? -6.918 -14.797 -13.75 1 98.88 74 VAL A C 1
ATOM 562 O O . VAL A 1 74 ? -6.84 -14.398 -14.914 1 98.88 74 VAL A O 1
ATOM 565 N N . GLY A 1 75 ? -6.324 -14.211 -12.844 1 98.06 75 GLY A N 1
ATOM 566 C CA . GLY A 1 75 ? -5.488 -13.023 -12.93 1 98.06 75 GLY A CA 1
ATOM 567 C C . GLY A 1 75 ? -5.34 -12.297 -11.609 1 98.06 75 GLY A C 1
ATOM 568 O O . GLY A 1 75 ? -5.742 -12.812 -10.562 1 98.06 75 GLY A O 1
ATOM 569 N N . THR A 1 76 ? -4.695 -11.297 -11.664 1 97.69 76 THR A N 1
ATOM 570 C CA . THR A 1 76 ? -3.795 -10.43 -12.414 1 97.69 76 THR A CA 1
ATOM 571 C C . THR A 1 76 ? -2.338 -10.805 -12.164 1 97.69 76 THR A C 1
ATOM 573 O O . THR A 1 76 ? -2.029 -11.977 -11.93 1 97.69 76 THR A O 1
ATOM 576 N N . ILE A 1 77 ? -1.402 -9.883 -12.195 1 97.69 77 ILE A N 1
ATOM 577 C CA . ILE A 1 77 ? -0.008 -10.188 -11.898 1 97.69 77 ILE A CA 1
ATOM 578 C C . ILE A 1 77 ? 0.464 -9.352 -10.711 1 97.69 77 ILE A C 1
ATOM 580 O O . ILE A 1 77 ? 0.875 -9.898 -9.688 1 97.69 77 ILE A O 1
ATOM 584 N N . THR A 1 78 ? 0.319 -8.102 -10.797 1 97.94 78 THR A N 1
ATOM 585 C CA . THR A 1 78 ? 0.816 -7.238 -9.734 1 97.94 78 THR A CA 1
ATOM 586 C C . THR A 1 78 ? -0.217 -7.102 -8.617 1 97.94 78 THR A C 1
ATOM 588 O O . THR A 1 78 ? -1.421 -7.188 -8.867 1 97.94 78 THR A O 1
ATOM 591 N N . SER A 1 79 ? 0.265 -6.879 -7.43 1 97.81 79 SER A N 1
ATOM 592 C CA . SER A 1 79 ? -0.609 -6.598 -6.293 1 97.81 79 SER A CA 1
ATOM 593 C C . SER A 1 79 ? -1.49 -5.383 -6.562 1 97.81 79 SER A C 1
ATOM 595 O O . SER A 1 79 ? -2.648 -5.344 -6.141 1 97.81 79 SER A O 1
ATOM 597 N N . ALA A 1 80 ? -0.929 -4.41 -7.242 1 95.94 80 ALA A N 1
ATOM 598 C CA . ALA A 1 80 ? -1.695 -3.209 -7.559 1 95.94 80 ALA A CA 1
ATOM 599 C C . ALA A 1 80 ? -2.914 -3.543 -8.414 1 95.94 80 ALA A C 1
ATOM 601 O O . ALA A 1 80 ? -4.023 -3.084 -8.133 1 95.94 80 ALA A O 1
ATOM 602 N N . ALA A 1 81 ? -2.73 -4.328 -9.445 1 97.81 81 ALA A N 1
ATOM 603 C CA . ALA A 1 81 ? -3.832 -4.723 -10.32 1 97.81 81 ALA A CA 1
ATOM 604 C C . ALA A 1 81 ? -4.852 -5.57 -9.562 1 97.81 81 ALA A C 1
ATOM 606 O O . ALA A 1 81 ? -6.062 -5.363 -9.703 1 97.81 81 ALA A O 1
ATOM 607 N N . ARG A 1 82 ? -4.402 -6.508 -8.781 1 98.38 82 ARG A N 1
ATOM 608 C CA . ARG A 1 82 ? -5.281 -7.348 -7.973 1 98.38 82 ARG A CA 1
ATOM 609 C C . ARG A 1 82 ? -6.176 -6.504 -7.074 1 98.38 82 ARG A C 1
ATOM 611 O O . ARG A 1 82 ? -7.402 -6.648 -7.094 1 98.38 82 ARG A O 1
ATOM 618 N N . LYS A 1 83 ? -5.527 -5.625 -6.336 1 96.62 83 LYS A N 1
ATOM 619 C CA . LYS A 1 83 ? -6.254 -4.82 -5.359 1 96.62 83 LYS A CA 1
ATOM 620 C C . LYS A 1 83 ? -7.27 -3.908 -6.039 1 96.62 83 LYS A C 1
ATOM 622 O O . LYS A 1 83 ? -8.336 -3.633 -5.488 1 96.62 83 LYS A O 1
ATOM 627 N N . GLU A 1 84 ? -6.957 -3.459 -7.223 1 95.81 84 GLU A N 1
ATOM 628 C CA . GLU A 1 84 ? -7.871 -2.592 -7.965 1 95.81 84 GLU A CA 1
ATOM 629 C C . GLU A 1 84 ? -9.078 -3.373 -8.477 1 95.81 84 GLU A C 1
ATOM 631 O O . GLU A 1 84 ? -10.172 -2.828 -8.586 1 95.81 84 GLU A O 1
ATOM 636 N N . VAL A 1 85 ? -8.922 -4.625 -8.766 1 97.56 85 VAL A N 1
ATOM 637 C CA . VAL A 1 85 ? -9.953 -5.426 -9.414 1 97.56 85 VAL A CA 1
ATOM 638 C C . VAL A 1 85 ? -10.875 -6.027 -8.359 1 97.56 85 VAL A C 1
ATOM 640 O O . VAL A 1 85 ? -12.062 -6.258 -8.617 1 97.56 85 VAL A O 1
ATOM 643 N N . ILE A 1 86 ? -10.445 -6.227 -7.148 1 96.94 86 ILE A N 1
ATOM 644 C CA . ILE A 1 86 ? -11.133 -6.988 -6.109 1 96.94 86 ILE A CA 1
ATOM 645 C C . ILE A 1 86 ? -12.492 -6.352 -5.816 1 96.94 86 ILE A C 1
ATOM 647 O O . ILE A 1 86 ? -13.516 -7.039 -5.805 1 96.94 86 ILE A O 1
ATOM 651 N N . PRO A 1 87 ? -12.555 -4.98 -5.641 1 92.88 87 PRO A N 1
ATOM 652 C CA . PRO A 1 87 ? -13.875 -4.418 -5.34 1 92.88 87 PRO A CA 1
ATOM 653 C C . PRO A 1 87 ? -14.906 -4.703 -6.43 1 92.88 87 PRO A C 1
ATOM 655 O O . PRO A 1 87 ? -16.094 -4.887 -6.137 1 92.88 87 PRO A O 1
ATOM 658 N N . LEU A 1 88 ? -14.453 -4.73 -7.641 1 94.12 88 LEU A N 1
ATOM 659 C CA . LEU A 1 88 ? -15.352 -5.039 -8.758 1 94.12 88 LEU A CA 1
ATOM 660 C C . LEU A 1 88 ? -15.805 -6.492 -8.703 1 94.12 88 LEU A C 1
ATOM 662 O O . LEU A 1 88 ? -16.969 -6.789 -8.953 1 94.12 88 LEU A O 1
ATOM 666 N N . VAL A 1 89 ? -14.914 -7.414 -8.383 1 97.25 89 VAL A N 1
ATOM 667 C CA . VAL A 1 89 ? -15.234 -8.836 -8.266 1 97.25 89 VAL A CA 1
ATOM 668 C C . VAL A 1 89 ? -16.25 -9.047 -7.141 1 97.25 89 VAL A C 1
ATOM 670 O O . VAL A 1 89 ? -17.203 -9.805 -7.293 1 97.25 89 VAL A O 1
ATOM 673 N N . GLU A 1 90 ? -16.062 -8.312 -6.031 1 92.81 90 GLU A N 1
ATOM 674 C CA . GLU A 1 90 ? -16.984 -8.367 -4.898 1 92.81 90 GLU A CA 1
ATOM 675 C C . GLU A 1 90 ? -18.375 -7.891 -5.305 1 92.81 90 GLU A C 1
ATOM 677 O O . GLU A 1 90 ? -19.375 -8.547 -4.992 1 92.81 90 GLU A O 1
ATOM 682 N N . LYS A 1 91 ? -18.359 -6.789 -5.98 1 90 91 LYS A N 1
ATOM 683 C CA . LYS A 1 91 ? -19.625 -6.16 -6.371 1 90 91 LYS A CA 1
ATOM 684 C C . LYS A 1 91 ? -20.453 -7.094 -7.242 1 90 91 LYS A C 1
ATOM 686 O O . LYS A 1 91 ? -21.688 -7.094 -7.164 1 90 91 LYS A O 1
ATOM 691 N N . HIS A 1 92 ? -19.812 -7.953 -8.016 1 94.12 92 HIS A N 1
ATOM 692 C CA . HIS A 1 92 ? -20.516 -8.812 -8.961 1 94.12 92 HIS A CA 1
ATOM 693 C C . HIS A 1 92 ? -20.562 -10.25 -8.461 1 94.12 92 HIS A C 1
ATOM 695 O O . HIS A 1 92 ? -20.938 -11.156 -9.211 1 94.12 92 HIS A O 1
ATOM 701 N N . ASP A 1 93 ? -20.109 -10.461 -7.262 1 93.81 93 ASP A N 1
ATOM 702 C CA . ASP A 1 93 ? -20.109 -11.766 -6.602 1 93.81 93 ASP A CA 1
ATOM 703 C C . ASP A 1 93 ? -19.375 -12.805 -7.449 1 93.81 93 ASP A C 1
ATOM 705 O O . ASP A 1 93 ? -19.922 -13.883 -7.723 1 93.81 93 ASP A O 1
ATOM 709 N N . GLY A 1 94 ? -18.297 -12.398 -7.973 1 97.75 94 GLY A N 1
ATOM 710 C CA . GLY A 1 94 ? -17.406 -13.305 -8.688 1 97.75 94 GLY A CA 1
ATOM 711 C C . GLY A 1 94 ? -16.281 -13.852 -7.824 1 97.75 94 GLY A C 1
ATOM 712 O O . GLY A 1 94 ? -16.312 -13.688 -6.602 1 97.75 94 GLY A O 1
ATOM 713 N N . LEU A 1 95 ? -15.391 -14.609 -8.445 1 98.69 95 LEU A N 1
ATOM 714 C CA . LEU A 1 95 ? -14.195 -15.133 -7.797 1 98.69 95 LEU A CA 1
ATOM 715 C C . LEU A 1 95 ? -12.945 -14.812 -8.617 1 98.69 95 LEU A C 1
ATOM 717 O O . LEU A 1 95 ? -12.906 -15.07 -9.82 1 98.69 95 LEU A O 1
ATOM 721 N N . LEU A 1 96 ? -12.031 -14.188 -8 1 98.88 96 LEU A N 1
ATOM 722 C CA . LEU A 1 96 ? -10.711 -13.945 -8.586 1 98.88 96 LEU A CA 1
ATOM 723 C C . LEU A 1 96 ? -9.719 -15.016 -8.133 1 98.88 96 LEU A C 1
ATOM 725 O O . LEU A 1 96 ? -9.602 -15.297 -6.941 1 98.88 96 LEU A O 1
ATOM 729 N N . TRP A 1 97 ? -9.109 -15.672 -9.055 1 98.94 97 TRP A N 1
ATOM 730 C CA . TRP A 1 97 ? -8.039 -16.625 -8.789 1 98.94 97 TRP A CA 1
ATOM 731 C C . TRP A 1 97 ? -6.672 -15.961 -8.969 1 98.94 97 TRP A C 1
ATOM 733 O O . TRP A 1 97 ? -6.219 -15.758 -10.102 1 98.94 97 TRP A O 1
ATOM 743 N N . TYR A 1 98 ? -6.07 -15.617 -7.859 1 98.88 98 TYR A N 1
ATOM 744 C CA . TYR A 1 98 ? -4.805 -14.891 -7.863 1 98.88 98 TYR A CA 1
ATOM 745 C C . TYR A 1 98 ? -3.637 -15.836 -7.586 1 98.88 98 TYR A C 1
ATOM 747 O O . TYR A 1 98 ? -3.596 -16.5 -6.543 1 98.88 98 TYR A O 1
ATOM 755 N N . MET A 1 99 ? -2.658 -15.781 -8.469 1 98.38 99 MET A N 1
ATOM 756 C CA . MET A 1 99 ? -1.707 -16.891 -8.406 1 98.38 99 MET A CA 1
ATOM 757 C C . MET A 1 99 ? -0.281 -16.375 -8.25 1 98.38 99 MET A C 1
ATOM 759 O O . MET A 1 99 ? 0.677 -17.141 -8.344 1 98.38 99 MET A O 1
ATOM 763 N N . CYS A 1 100 ? -0.051 -15.086 -8.078 1 98.44 100 CYS A N 1
ATOM 764 C CA . CYS A 1 100 ? 1.281 -14.523 -7.895 1 98.44 100 CYS A CA 1
ATOM 765 C C . CYS A 1 100 ? 1.598 -14.344 -6.414 1 98.44 100 CYS A C 1
ATOM 767 O O . CYS A 1 100 ? 0.696 -14.117 -5.605 1 98.44 100 CYS A O 1
ATOM 769 N N . PRO A 1 101 ? 2.938 -14.539 -6.102 1 98.38 101 PRO A N 1
ATOM 770 C CA . PRO A 1 101 ? 3.303 -14.172 -4.73 1 98.38 101 PRO A CA 1
ATOM 771 C C . PRO A 1 101 ? 2.963 -12.727 -4.395 1 98.38 101 PRO A C 1
ATOM 773 O O . PRO A 1 101 ? 3 -11.859 -5.27 1 98.38 101 PRO A O 1
ATOM 776 N N . TYR A 1 102 ? 2.613 -12.516 -3.186 1 98.12 102 TYR A N 1
ATOM 777 C CA . TYR A 1 102 ? 2.234 -11.164 -2.791 1 98.12 102 TYR A CA 1
ATOM 778 C C . TYR A 1 102 ? 2.596 -10.898 -1.335 1 98.12 102 TYR A C 1
ATOM 780 O O . TYR A 1 102 ? 3.291 -11.703 -0.705 1 98.12 102 TYR A O 1
ATOM 788 N N . GLU A 1 103 ? 2.268 -9.734 -0.774 1 97.62 103 GLU A N 1
ATOM 789 C CA . GLU A 1 103 ? 2.838 -9.18 0.453 1 97.62 103 GLU A CA 1
ATOM 790 C C . GLU A 1 103 ? 1.994 -9.555 1.668 1 97.62 103 GLU A C 1
ATOM 792 O O . GLU A 1 103 ? 2.35 -9.227 2.803 1 97.62 103 GLU A O 1
ATOM 797 N N . GLY A 1 104 ? 0.898 -10.258 1.465 1 96.25 104 GLY A N 1
ATOM 798 C CA . GLY A 1 104 ? 0.067 -10.648 2.592 1 96.25 104 GLY A CA 1
ATOM 799 C C . GLY A 1 104 ? -0.86 -9.539 3.062 1 96.25 104 GLY A C 1
ATOM 800 O O . GLY A 1 104 ? -1.181 -8.625 2.301 1 96.25 104 GLY A O 1
ATOM 801 N N . PHE A 1 105 ? -1.509 -9.852 4.203 1 92.25 105 PHE A N 1
ATOM 802 C CA . PHE A 1 105 ? -2.381 -8.922 4.906 1 92.25 105 PHE A CA 1
ATOM 803 C C . PHE A 1 105 ? -3.654 -8.664 4.109 1 92.25 105 PHE A C 1
ATOM 805 O O . PHE A 1 105 ? -4.117 -7.523 4.016 1 92.25 105 PHE A O 1
ATOM 812 N N . GLU A 1 106 ? -4.059 -9.75 3.514 1 93.25 106 GLU A N 1
ATOM 813 C CA . GLU A 1 106 ? -5.305 -9.75 2.752 1 93.25 106 GLU A CA 1
ATOM 814 C C . GLU A 1 106 ? -5.969 -11.125 2.791 1 93.25 106 GLU A C 1
ATOM 816 O O . GLU A 1 106 ? -5.293 -12.148 2.682 1 93.25 106 GLU A O 1
ATOM 821 N N . ALA A 1 107 ? -7.188 -11.172 3.053 1 93.12 107 ALA A N 1
ATOM 822 C CA . ALA A 1 107 ? -8.07 -12.32 2.852 1 93.12 107 ALA A CA 1
ATOM 823 C C . ALA A 1 107 ? -9.461 -11.867 2.412 1 93.12 107 ALA A C 1
ATOM 825 O O . ALA A 1 107 ? -10.078 -11.023 3.062 1 93.12 107 ALA A O 1
ATOM 826 N N . ASN A 1 108 ? -9.836 -12.336 1.327 1 94.69 108 ASN A N 1
ATOM 827 C CA . ASN A 1 108 ? -11.086 -11.914 0.701 1 94.69 108 ASN A CA 1
ATOM 828 C C . ASN A 1 108 ? -11.906 -13.117 0.239 1 94.69 108 ASN A C 1
ATOM 830 O O . ASN A 1 108 ? -11.375 -14.039 -0.375 1 94.69 108 ASN A O 1
ATOM 834 N N . GLU A 1 109 ? -13.203 -13.117 0.559 1 94.06 109 GLU A N 1
ATOM 835 C CA . GLU A 1 109 ? -14.062 -14.25 0.214 1 94.06 109 GLU A CA 1
ATOM 836 C C . GLU A 1 109 ? -14.195 -14.398 -1.299 1 94.06 109 GLU A C 1
ATOM 838 O O . GLU A 1 109 ? -14.523 -15.477 -1.793 1 94.06 109 GLU A O 1
ATOM 843 N N . ASN A 1 110 ? -13.891 -13.336 -2.016 1 97.31 110 ASN A N 1
ATOM 844 C CA . ASN A 1 110 ? -14.047 -13.352 -3.465 1 97.31 110 ASN A CA 1
ATOM 845 C C . ASN A 1 110 ? -12.711 -13.562 -4.172 1 97.31 110 ASN A C 1
ATOM 847 O O . ASN A 1 110 ? -12.586 -13.297 -5.367 1 97.31 110 ASN A O 1
ATOM 851 N N . VAL A 1 111 ? -11.719 -13.992 -3.424 1 98.56 111 VAL A N 1
ATOM 852 C CA . VAL A 1 111 ? -10.414 -14.289 -4.016 1 98.56 111 VAL A CA 1
ATOM 853 C C . VAL A 1 111 ? -9.914 -15.648 -3.531 1 98.56 111 VAL A C 1
ATOM 855 O O . VAL A 1 111 ? -10 -15.961 -2.342 1 98.56 111 VAL A O 1
ATOM 858 N N . ILE A 1 112 ? -9.484 -16.484 -4.406 1 98.88 112 ILE A N 1
ATOM 859 C CA . ILE A 1 112 ? -8.703 -17.672 -4.078 1 98.88 112 ILE A CA 1
ATOM 860 C C . ILE A 1 112 ? -7.227 -17.406 -4.336 1 98.88 112 ILE A C 1
ATOM 862 O O . ILE A 1 112 ? -6.832 -17.078 -5.453 1 98.88 112 ILE A O 1
ATOM 866 N N . TYR A 1 113 ? -6.48 -17.562 -3.287 1 98.56 113 TYR A N 1
ATOM 867 C CA . TYR A 1 113 ? -5.059 -17.234 -3.354 1 98.56 113 TYR A CA 1
ATOM 868 C C . TYR A 1 113 ? -4.23 -18.5 -3.586 1 98.56 113 TYR A C 1
ATOM 870 O O . TYR A 1 113 ? -4.043 -19.312 -2.67 1 98.56 113 TYR A O 1
ATOM 878 N N . VAL A 1 114 ? -3.656 -18.578 -4.762 1 97.81 114 VAL A N 1
ATOM 879 C CA . VAL A 1 114 ? -2.861 -19.734 -5.137 1 97.81 114 VAL A CA 1
ATOM 880 C C . VAL A 1 114 ? -1.383 -19.359 -5.195 1 97.81 114 VAL A C 1
ATOM 882 O O . VAL A 1 114 ? -0.526 -20.203 -5.453 1 97.81 114 VAL A O 1
ATOM 885 N N . GLY A 1 115 ? -1.045 -18.094 -4.949 1 97.44 115 GLY A N 1
ATOM 886 C CA . GLY A 1 115 ? 0.32 -17.609 -4.801 1 97.44 115 GLY A CA 1
ATOM 887 C C . GLY A 1 115 ? 0.728 -17.422 -3.352 1 97.44 115 GLY A C 1
ATOM 888 O O . GLY A 1 115 ? -0.125 -17.25 -2.479 1 97.44 115 GLY A O 1
ATOM 889 N N . GLY A 1 116 ? 1.929 -17.422 -3.117 1 97.75 116 GLY A N 1
ATOM 890 C CA . GLY A 1 116 ? 2.461 -17.438 -1.765 1 97.75 116 GLY A CA 1
ATOM 891 C C . GLY A 1 116 ? 2.346 -16.094 -1.062 1 97.75 116 GLY A C 1
ATOM 892 O O . GLY A 1 116 ? 2.496 -15.047 -1.689 1 97.75 116 GLY A O 1
ATOM 893 N N . CYS A 1 117 ? 2.115 -16.125 0.253 1 98.06 117 CYS A N 1
ATOM 894 C CA . CYS A 1 117 ? 2.234 -14.977 1.141 1 98.06 117 CYS A CA 1
ATOM 895 C C . CYS A 1 117 ? 3.527 -15.039 1.945 1 98.06 117 CYS A C 1
ATOM 897 O O . CYS A 1 117 ? 4.277 -16.016 1.847 1 98.06 117 CYS A O 1
ATOM 899 N N . PRO A 1 118 ? 3.857 -14.047 2.746 1 98.19 118 PRO A N 1
ATOM 900 C CA . PRO A 1 118 ? 5.211 -13.883 3.285 1 98.19 118 PRO A CA 1
ATOM 901 C C . PRO A 1 118 ? 5.648 -15.078 4.137 1 98.19 118 PRO A C 1
ATOM 903 O O . PRO A 1 118 ? 6.824 -15.453 4.117 1 98.19 118 PRO A O 1
ATOM 906 N N . ASN A 1 119 ? 4.754 -15.672 4.859 1 98.12 119 ASN A N 1
ATOM 907 C CA . ASN A 1 119 ? 5.188 -16.797 5.672 1 98.12 119 ASN A CA 1
ATOM 908 C C . ASN A 1 119 ? 5.566 -18 4.809 1 98.12 119 ASN A C 1
ATOM 910 O O . ASN A 1 119 ? 6.133 -18.969 5.305 1 98.12 119 ASN A O 1
ATOM 914 N N . GLN A 1 120 ? 5.312 -17.906 3.527 1 98.56 120 GLN A N 1
ATOM 915 C CA . GLN A 1 120 ? 5.594 -19.016 2.611 1 98.56 120 GLN A CA 1
ATOM 916 C C . GLN A 1 120 ? 6.762 -18.672 1.689 1 98.56 120 GLN A C 1
ATOM 918 O O . GLN A 1 120 ? 7.18 -19.5 0.879 1 98.56 120 GLN A O 1
ATOM 923 N N . HIS A 1 121 ? 7.234 -17.453 1.721 1 98.62 121 HIS A N 1
ATOM 924 C CA . HIS A 1 121 ? 8.391 -17.125 0.89 1 98.62 121 HIS A CA 1
ATOM 925 C C . HIS A 1 121 ? 9.383 -16.25 1.645 1 98.62 121 HIS A C 1
ATOM 927 O O . HIS A 1 121 ? 10.484 -16.703 1.982 1 98.62 121 HIS A O 1
ATOM 933 N N . LEU A 1 122 ? 8.992 -15.195 2.219 1 98.75 122 LEU A N 1
ATOM 934 C CA . LEU A 1 122 ? 9.914 -14.242 2.828 1 98.75 122 LEU A CA 1
ATOM 935 C C . LEU A 1 122 ? 10.469 -14.797 4.141 1 98.75 122 LEU A C 1
ATOM 937 O O . LEU A 1 122 ? 11.672 -14.719 4.387 1 98.75 122 LEU A O 1
ATOM 941 N N . LEU A 1 123 ? 9.609 -15.289 5.02 1 98.31 123 LEU A N 1
ATOM 942 C CA . LEU A 1 123 ? 10.055 -15.727 6.34 1 98.31 123 LEU A CA 1
ATOM 943 C C . LEU A 1 123 ? 11.047 -16.875 6.219 1 98.31 123 LEU A C 1
ATOM 945 O O . LEU A 1 123 ? 12.156 -16.797 6.746 1 98.31 123 LEU A O 1
ATOM 949 N N . PRO A 1 124 ? 10.68 -17.953 5.48 1 98.56 124 PRO A N 1
ATOM 950 C CA . PRO A 1 124 ? 11.68 -19.016 5.355 1 98.56 124 PRO A CA 1
ATOM 951 C C . PRO A 1 124 ? 12.945 -18.547 4.637 1 98.56 124 PRO A C 1
ATOM 953 O O . PRO A 1 124 ? 14.039 -19.047 4.918 1 98.56 124 PRO A O 1
ATOM 956 N N . LEU A 1 125 ? 12.812 -17.609 3.717 1 98.81 125 LEU A N 1
ATOM 957 C CA . LEU A 1 125 ? 13.984 -17.047 3.047 1 98.81 125 LEU A CA 1
ATOM 958 C C . LEU A 1 125 ? 14.922 -16.391 4.055 1 98.81 125 LEU A C 1
ATOM 960 O O . LEU A 1 125 ? 16.125 -16.625 4.027 1 98.81 125 LEU A O 1
ATOM 964 N N . PHE A 1 126 ? 14.383 -15.57 4.93 1 98.62 126 PHE A N 1
ATOM 965 C CA . PHE A 1 126 ? 15.195 -14.883 5.922 1 98.62 126 PHE A CA 1
ATOM 966 C C . PHE A 1 126 ? 15.789 -15.875 6.918 1 98.62 126 PHE A C 1
ATOM 968 O O . PHE A 1 126 ? 16.906 -15.688 7.391 1 98.62 126 PHE A O 1
ATOM 975 N N . GLU A 1 127 ? 15.023 -16.922 7.262 1 97.94 127 GLU A N 1
ATOM 976 C CA . GLU A 1 127 ? 15.547 -17.984 8.117 1 97.94 127 GLU A CA 1
ATOM 977 C C . GLU A 1 127 ? 16.781 -18.625 7.5 1 97.94 127 GLU A C 1
ATOM 979 O O . GLU A 1 127 ? 17.688 -19.062 8.219 1 97.94 127 GLU A O 1
ATOM 984 N N . HIS A 1 128 ? 16.781 -18.688 6.191 1 98.25 128 HIS A N 1
ATOM 985 C CA . HIS A 1 128 ? 17.922 -19.25 5.473 1 98.25 128 HIS A CA 1
ATOM 986 C C . HIS A 1 128 ? 19.078 -18.266 5.406 1 98.25 128 HIS A C 1
ATOM 988 O O . HIS A 1 128 ? 20.234 -18.641 5.566 1 98.25 128 HIS A O 1
ATOM 994 N N . LEU A 1 129 ? 18.828 -16.984 5.227 1 98.62 129 LEU A N 1
ATOM 995 C CA . LEU A 1 129 ? 19.828 -15.984 4.875 1 98.62 129 LEU A CA 1
ATOM 996 C C . LEU A 1 129 ? 20.531 -15.453 6.117 1 98.62 129 LEU A C 1
ATOM 998 O O . LEU A 1 129 ? 21.75 -15.297 6.125 1 98.62 129 LEU A O 1
ATOM 1002 N N . ILE A 1 130 ? 19.797 -15.18 7.172 1 98.25 130 ILE A N 1
ATOM 1003 C CA . ILE A 1 130 ? 20.297 -14.398 8.289 1 98.25 130 ILE A CA 1
ATOM 1004 C C . ILE A 1 130 ? 21.422 -15.164 8.984 1 98.25 130 ILE A C 1
ATOM 1006 O O . ILE A 1 130 ? 22.5 -14.609 9.227 1 98.25 130 ILE A O 1
ATOM 1010 N N . PRO A 1 131 ? 21.297 -16.516 9.266 1 97.88 131 PRO A N 1
ATOM 1011 C CA . PRO A 1 131 ? 22.406 -17.234 9.898 1 97.88 131 PRO A CA 1
ATOM 1012 C C . PRO A 1 131 ? 23.625 -17.359 8.992 1 97.88 131 PRO A C 1
ATOM 1014 O O . PRO A 1 131 ? 24.734 -17.562 9.477 1 97.88 131 PRO A O 1
ATOM 1017 N N . ARG A 1 132 ? 23.484 -17.172 7.699 1 97.88 132 ARG A N 1
ATOM 1018 C CA . ARG A 1 132 ? 24.547 -17.469 6.746 1 97.88 132 ARG A CA 1
ATOM 1019 C C . ARG A 1 132 ? 25.25 -16.188 6.285 1 97.88 132 ARG A C 1
ATOM 1021 O O . ARG A 1 132 ? 26.453 -16.203 6.051 1 97.88 132 ARG A O 1
ATOM 1028 N N . TYR A 1 133 ? 24.453 -15.117 6.156 1 98.38 133 TYR A N 1
ATOM 1029 C CA . TYR A 1 133 ? 25.016 -13.922 5.535 1 98.38 133 TYR A CA 1
ATOM 1030 C C . TYR A 1 133 ? 25 -12.742 6.504 1 98.38 133 TYR A C 1
ATOM 1032 O O . TYR A 1 133 ? 25.703 -11.75 6.297 1 98.38 133 TYR A O 1
ATOM 1040 N N . GLY A 1 134 ? 24.172 -12.883 7.57 1 98.31 134 GLY A N 1
ATOM 1041 C CA . GLY A 1 134 ? 24.078 -11.781 8.523 1 98.31 134 GLY A CA 1
ATOM 1042 C C . GLY A 1 134 ? 22.719 -11.102 8.516 1 98.31 134 GLY A C 1
ATOM 1043 O O . GLY A 1 134 ? 21.797 -11.547 7.84 1 98.31 134 GLY A O 1
ATOM 1044 N N . LYS A 1 135 ? 22.594 -10.062 9.312 1 98.38 135 LYS A N 1
ATOM 1045 C CA . LYS A 1 135 ? 21.297 -9.461 9.578 1 98.38 135 LYS A CA 1
ATOM 1046 C C . LYS A 1 135 ? 21.312 -7.961 9.312 1 98.38 135 LYS A C 1
ATOM 1048 O O . LYS A 1 135 ? 20.703 -7.18 10.047 1 98.38 135 LYS A O 1
ATOM 1053 N N . ARG A 1 136 ? 22.078 -7.516 8.32 1 98.75 136 ARG A N 1
ATOM 1054 C CA . ARG A 1 136 ? 22.141 -6.105 7.945 1 98.75 136 ARG A CA 1
ATOM 1055 C C . ARG A 1 136 ? 21.875 -5.918 6.457 1 98.75 136 ARG A C 1
ATOM 1057 O O . ARG A 1 136 ? 22.75 -5.461 5.715 1 98.75 136 ARG A O 1
ATOM 1064 N N . PRO A 1 137 ? 20.688 -6.125 6.039 1 98.88 137 PRO A N 1
ATOM 1065 C CA . PRO A 1 137 ? 20.375 -6.086 4.605 1 98.88 137 PRO A CA 1
ATOM 1066 C C . PRO A 1 137 ? 20.141 -4.664 4.094 1 98.88 137 PRO A C 1
ATOM 1068 O O . PRO A 1 137 ? 20.016 -3.73 4.891 1 98.88 137 PRO A O 1
ATOM 1071 N N . TYR A 1 138 ? 20.297 -4.555 2.809 1 98.88 138 TYR A N 1
ATOM 1072 C CA . TYR A 1 138 ? 19.766 -3.428 2.041 1 98.88 138 TYR A CA 1
ATOM 1073 C C . TYR A 1 138 ? 18.5 -3.812 1.307 1 98.88 138 TYR A C 1
ATOM 1075 O O . TYR A 1 138 ? 18.391 -4.91 0.755 1 98.88 138 TYR A O 1
ATOM 1083 N N . LEU A 1 139 ? 17.453 -2.951 1.344 1 98.75 139 LEU A N 1
ATOM 1084 C CA . LEU A 1 139 ? 16.141 -3.279 0.794 1 98.75 139 LEU A CA 1
ATOM 1085 C C . LEU A 1 139 ? 15.828 -2.396 -0.407 1 98.75 139 LEU A C 1
ATOM 1087 O O . LEU A 1 139 ? 15.844 -1.167 -0.302 1 98.75 139 LEU A O 1
ATOM 1091 N N . VAL A 1 140 ? 15.578 -2.988 -1.544 1 98.62 140 VAL A N 1
ATOM 1092 C CA . VAL A 1 140 ? 15.07 -2.254 -2.697 1 98.62 140 VAL A CA 1
ATOM 1093 C C . VAL A 1 140 ? 13.703 -2.805 -3.096 1 98.62 140 VAL A C 1
ATOM 1095 O O . VAL A 1 140 ? 13.438 -4 -2.939 1 98.62 140 VAL A O 1
ATOM 1098 N N . GLY A 1 141 ? 12.805 -1.946 -3.568 1 98.31 141 GLY A N 1
ATOM 1099 C CA . GLY A 1 141 ? 11.461 -2.406 -3.891 1 98.31 141 GLY A CA 1
ATOM 1100 C C . GLY A 1 141 ? 10.781 -1.568 -4.957 1 98.31 141 GLY A C 1
ATOM 1101 O O . GLY A 1 141 ? 11.141 -0.408 -5.168 1 98.31 141 GLY A O 1
ATOM 1102 N N . ALA A 1 142 ? 9.883 -2.238 -5.66 1 98.25 142 ALA A N 1
ATOM 1103 C CA . ALA A 1 142 ? 9.008 -1.5 -6.574 1 98.25 142 ALA A CA 1
ATOM 1104 C C . ALA A 1 142 ? 8.18 -0.467 -5.82 1 98.25 142 ALA A C 1
ATOM 1106 O O . ALA A 1 142 ? 7.703 -0.73 -4.711 1 98.25 142 ALA A O 1
ATOM 1107 N N . ASN A 1 143 ? 7.941 0.686 -6.422 1 95.94 143 ASN A N 1
ATOM 1108 C CA . ASN A 1 143 ? 7.273 1.8 -5.754 1 95.94 143 ASN A CA 1
ATOM 1109 C C . ASN A 1 143 ? 5.758 1.623 -5.746 1 95.94 143 ASN A C 1
ATOM 1111 O O . ASN A 1 143 ? 5.023 2.492 -6.219 1 95.94 143 ASN A O 1
ATOM 1115 N N . TYR A 1 144 ? 5.273 0.572 -5.199 1 94.75 144 TYR A N 1
ATOM 1116 C CA . TYR A 1 144 ? 3.869 0.295 -4.926 1 94.75 144 TYR A CA 1
ATOM 1117 C C . TYR A 1 144 ? 3.723 -0.738 -3.816 1 94.75 144 TYR A C 1
ATOM 1119 O O . TYR A 1 144 ? 4.711 -1.132 -3.191 1 94.75 144 TYR A O 1
ATOM 1127 N N . VAL A 1 145 ? 2.561 -1.18 -3.506 1 94.94 145 VAL A N 1
ATOM 1128 C CA . VAL A 1 145 ? 2.182 -1.877 -2.281 1 94.94 145 VAL A CA 1
ATOM 1129 C C . VAL A 1 145 ? 3.078 -3.098 -2.084 1 94.94 145 VAL A C 1
ATOM 1131 O O . VAL A 1 145 ? 3.488 -3.398 -0.961 1 94.94 145 VAL A O 1
ATOM 1134 N N . TRP A 1 146 ? 3.412 -3.859 -3.105 1 97.56 146 TRP A N 1
ATOM 1135 C CA . TRP A 1 146 ? 4.312 -5.004 -3.002 1 97.56 146 TRP A CA 1
ATOM 1136 C C . TRP A 1 146 ? 5.648 -4.594 -2.396 1 97.56 146 TRP A C 1
ATOM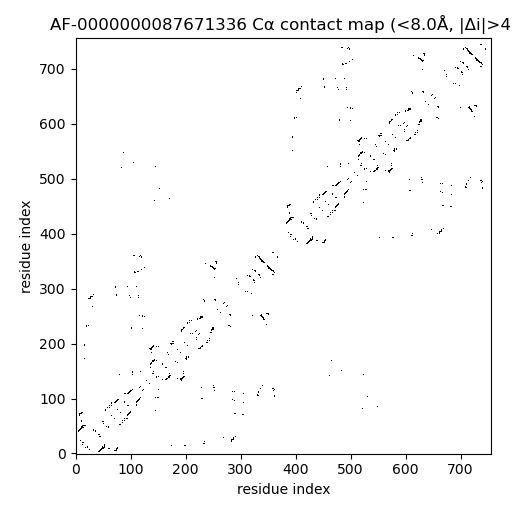 1138 O O . TRP A 1 146 ? 6.074 -5.148 -1.379 1 97.56 146 TRP A O 1
ATOM 1148 N N . GLY A 1 147 ? 6.309 -3.646 -3.012 1 97.75 147 GLY A N 1
ATOM 1149 C CA . GLY A 1 147 ? 7.598 -3.189 -2.52 1 97.75 147 GLY A CA 1
ATOM 1150 C C . GLY A 1 147 ? 7.535 -2.619 -1.116 1 97.75 147 GLY A C 1
ATOM 1151 O O . GLY A 1 147 ? 8.375 -2.939 -0.271 1 97.75 147 GLY A O 1
ATOM 1152 N N . TRP A 1 148 ? 6.527 -1.806 -0.879 1 95.38 148 TRP A N 1
ATOM 1153 C CA . TRP A 1 148 ? 6.395 -1.127 0.405 1 95.38 148 TRP A CA 1
ATOM 1154 C C . TRP A 1 148 ? 6.172 -2.133 1.531 1 95.38 148 TRP A C 1
ATOM 1156 O O . TRP A 1 148 ? 6.867 -2.096 2.549 1 95.38 148 TRP A O 1
ATOM 1166 N N . GLU A 1 149 ? 5.258 -3.055 1.334 1 95.25 149 GLU A N 1
ATOM 1167 C CA . GLU A 1 149 ? 4.883 -3.979 2.4 1 95.25 149 GLU A CA 1
ATOM 1168 C C . GLU A 1 149 ? 5.941 -5.059 2.598 1 95.25 149 GLU A C 1
ATOM 1170 O O . GLU A 1 149 ? 6.207 -5.48 3.725 1 95.25 149 GLU A O 1
ATOM 1175 N N . MET A 1 150 ? 6.52 -5.488 1.521 1 98 150 MET A N 1
ATOM 1176 C CA . MET A 1 150 ? 7.59 -6.477 1.647 1 98 150 MET A CA 1
ATOM 1177 C C . MET A 1 150 ? 8.773 -5.902 2.416 1 98 150 MET A C 1
ATOM 1179 O O . MET A 1 150 ? 9.336 -6.566 3.287 1 98 150 MET A O 1
ATOM 1183 N N . ASN A 1 151 ? 9.148 -4.68 2.084 1 97.38 151 ASN A N 1
ATOM 1184 C CA . ASN A 1 151 ? 10.25 -4.039 2.785 1 97.38 151 ASN A CA 1
ATOM 1185 C C . ASN A 1 151 ? 9.906 -3.764 4.246 1 97.38 151 ASN A C 1
ATOM 1187 O O . ASN A 1 151 ? 10.758 -3.895 5.125 1 97.38 151 ASN A O 1
ATOM 1191 N N . ARG A 1 152 ? 8.672 -3.363 4.473 1 93.94 152 ARG A N 1
ATOM 1192 C CA . ARG A 1 152 ? 8.242 -3.143 5.848 1 93.94 152 ARG A CA 1
ATOM 1193 C C . ARG A 1 152 ? 8.375 -4.418 6.676 1 93.94 152 ARG A C 1
ATOM 1195 O O . ARG A 1 152 ? 8.898 -4.387 7.789 1 93.94 152 ARG A O 1
ATOM 1202 N N . LEU A 1 153 ? 7.918 -5.504 6.137 1 95.75 153 LEU A N 1
ATOM 1203 C CA . LEU A 1 153 ? 7.992 -6.781 6.836 1 95.75 153 LEU A CA 1
ATOM 1204 C C . LEU A 1 153 ? 9.445 -7.219 7.02 1 95.75 153 LEU A C 1
ATOM 1206 O O . LEU A 1 153 ? 9.812 -7.727 8.078 1 95.75 153 LEU A O 1
ATOM 1210 N N . ALA A 1 154 ? 10.227 -6.992 6.008 1 98 154 ALA A N 1
ATOM 1211 C CA . ALA A 1 154 ? 11.641 -7.312 6.109 1 98 154 ALA A CA 1
ATOM 1212 C C . ALA A 1 154 ? 12.297 -6.547 7.258 1 98 154 ALA A C 1
ATOM 1214 O O . ALA A 1 154 ? 13.086 -7.109 8.016 1 98 154 ALA A O 1
ATOM 1215 N N . ARG A 1 155 ? 12.016 -5.273 7.355 1 95.88 155 ARG A N 1
ATOM 1216 C CA . ARG A 1 155 ? 12.555 -4.465 8.445 1 95.88 155 ARG A CA 1
ATOM 1217 C C . ARG A 1 155 ? 12.148 -5.027 9.797 1 95.88 155 ARG A C 1
ATOM 1219 O O . ARG A 1 155 ? 12.961 -5.094 10.719 1 95.88 155 ARG A O 1
ATOM 1226 N N . GLU A 1 156 ? 10.922 -5.387 9.922 1 92.31 156 GLU A N 1
ATOM 1227 C CA . GLU A 1 156 ? 10.438 -5.969 11.172 1 92.31 156 GLU A CA 1
ATOM 1228 C C . GLU A 1 156 ? 11.188 -7.254 11.508 1 92.31 156 GLU A C 1
ATOM 1230 O O . GLU A 1 156 ? 11.594 -7.461 12.656 1 92.31 156 GLU A O 1
ATOM 1235 N N . LEU A 1 157 ? 11.344 -8.109 10.492 1 95.44 157 LEU A N 1
ATOM 1236 C CA . LEU A 1 157 ? 12.039 -9.375 10.695 1 95.44 157 LEU A CA 1
ATOM 1237 C C . LEU A 1 157 ? 13.484 -9.141 11.094 1 95.44 157 LEU A C 1
ATOM 1239 O O . LEU A 1 157 ? 14 -9.812 11.992 1 95.44 157 LEU A O 1
ATOM 1243 N N . VAL A 1 158 ? 14.125 -8.172 10.461 1 97.25 158 VAL A N 1
ATOM 1244 C CA . VAL A 1 158 ? 15.516 -7.844 10.742 1 97.25 158 VAL A CA 1
ATOM 1245 C C . VAL A 1 158 ? 15.641 -7.273 12.156 1 97.25 158 VAL A C 1
ATOM 1247 O O . VAL A 1 158 ? 16.531 -7.656 12.914 1 97.25 158 VAL A O 1
ATOM 1250 N N . THR A 1 159 ? 14.719 -6.379 12.492 1 93.88 159 THR A N 1
ATOM 1251 C CA . THR A 1 159 ? 14.727 -5.773 13.82 1 93.88 159 THR A CA 1
ATOM 1252 C C . THR A 1 159 ? 14.516 -6.828 14.898 1 93.88 159 THR A C 1
ATOM 1254 O O . THR A 1 159 ? 15.227 -6.844 15.906 1 93.88 159 THR A O 1
ATOM 1257 N N . ASN A 1 160 ? 13.578 -7.711 14.664 1 92.94 160 ASN A N 1
ATOM 1258 C CA . ASN A 1 160 ? 13.297 -8.781 15.609 1 92.94 160 ASN A CA 1
ATOM 1259 C C . ASN A 1 160 ? 14.5 -9.711 15.773 1 92.94 160 ASN A C 1
ATOM 1261 O O . ASN A 1 160 ? 14.68 -10.312 16.844 1 92.94 160 ASN A O 1
ATOM 1265 N N . ALA A 1 161 ? 15.312 -9.773 14.773 1 95.81 161 ALA A N 1
ATOM 1266 C CA . ALA A 1 161 ? 16.516 -10.617 14.812 1 95.81 161 ALA A CA 1
ATOM 1267 C C . ALA A 1 161 ? 17.688 -9.867 15.422 1 95.81 161 ALA A C 1
ATOM 1269 O O . ALA A 1 161 ? 18.781 -10.414 15.555 1 95.81 161 ALA A O 1
ATOM 1270 N N . GLY A 1 162 ? 17.484 -8.617 15.766 1 96 162 GLY A N 1
ATOM 1271 C CA . GLY A 1 162 ? 18.531 -7.809 16.359 1 96 162 GLY A CA 1
ATOM 1272 C C . GLY A 1 162 ? 19.453 -7.184 15.32 1 96 162 GLY A C 1
ATOM 1273 O O . GLY A 1 162 ? 20.609 -6.848 15.625 1 96 162 GLY A O 1
ATOM 1274 N N . GLY A 1 163 ? 18.984 -7.121 14.078 1 97.44 163 GLY A N 1
ATOM 1275 C CA . GLY A 1 163 ? 19.781 -6.551 13.008 1 97.44 163 GLY A CA 1
ATOM 1276 C C . GLY A 1 163 ? 19.391 -5.129 12.656 1 97.44 163 GLY A C 1
ATOM 1277 O O . GLY A 1 163 ? 18.625 -4.488 13.398 1 97.44 163 GLY A O 1
ATOM 1278 N N . ASP A 1 164 ? 20.031 -4.637 11.508 1 96.25 164 ASP A N 1
ATOM 1279 C CA . ASP A 1 164 ? 19.781 -3.271 11.055 1 96.25 164 ASP A CA 1
ATOM 1280 C C . ASP A 1 164 ? 19.625 -3.219 9.539 1 96.25 164 ASP A C 1
ATOM 1282 O O . ASP A 1 164 ? 20.406 -3.828 8.805 1 96.25 164 ASP A O 1
ATOM 1286 N N . VAL A 1 165 ? 18.625 -2.543 9.125 1 96.38 165 VAL A N 1
ATOM 1287 C CA . VAL A 1 165 ? 18.484 -2.281 7.699 1 96.38 165 VAL A CA 1
ATOM 1288 C C . VAL A 1 165 ? 19.391 -1.127 7.289 1 96.38 165 VAL A C 1
ATOM 1290 O O . VAL A 1 165 ? 19.266 -0.017 7.812 1 96.38 165 VAL A O 1
ATOM 1293 N N . LEU A 1 166 ? 20.25 -1.335 6.34 1 97.81 166 LEU A N 1
ATOM 1294 C CA . LEU A 1 166 ? 21.312 -0.385 6.059 1 97.81 166 LEU A CA 1
ATOM 1295 C C . LEU A 1 166 ? 20.875 0.634 5.012 1 97.81 166 LEU A C 1
ATOM 1297 O O . LEU A 1 166 ? 21.547 1.643 4.797 1 97.81 166 LEU A O 1
ATOM 1301 N N . GLY A 1 167 ? 19.766 0.382 4.352 1 95.62 167 GLY A N 1
ATOM 1302 C CA . GLY A 1 167 ? 19.188 1.28 3.365 1 95.62 167 GLY A CA 1
ATOM 1303 C C . GLY A 1 167 ? 17.906 0.742 2.75 1 95.62 167 GLY A C 1
ATOM 1304 O O . GLY A 1 167 ? 17.656 -0.465 2.777 1 95.62 167 GLY A O 1
ATOM 1305 N N . GLU A 1 168 ? 17.125 1.631 2.242 1 95.81 168 GLU A N 1
ATOM 1306 C CA . GLU A 1 168 ? 15.844 1.311 1.611 1 95.81 168 GLU A CA 1
ATOM 1307 C C . GLU A 1 168 ? 15.516 2.297 0.493 1 95.81 168 GLU A C 1
ATOM 1309 O O . GLU A 1 168 ? 15.562 3.512 0.698 1 95.81 168 GLU A O 1
ATOM 1314 N N . ARG A 1 169 ? 15.281 1.725 -0.679 1 95.38 169 ARG A N 1
ATOM 1315 C CA . ARG A 1 169 ? 14.977 2.57 -1.827 1 95.38 169 ARG A CA 1
ATOM 1316 C C . ARG A 1 169 ? 13.867 1.958 -2.678 1 95.38 169 ARG A C 1
ATOM 1318 O O . ARG A 1 169 ? 13.703 0.736 -2.707 1 95.38 169 ARG A O 1
ATOM 1325 N N . TYR A 1 170 ? 13.109 2.812 -3.322 1 96.44 170 TYR A N 1
ATOM 1326 C CA . TYR A 1 170 ? 12.023 2.385 -4.195 1 96.44 170 TYR A CA 1
ATOM 1327 C C . TYR A 1 170 ? 12.188 2.971 -5.594 1 96.44 170 TYR A C 1
ATOM 1329 O O . TYR A 1 170 ? 12.648 4.105 -5.75 1 96.44 170 TYR A O 1
ATOM 1337 N N . LEU A 1 171 ? 11.852 2.166 -6.586 1 96.56 171 LEU A N 1
ATOM 1338 C CA . LEU A 1 171 ? 11.883 2.621 -7.973 1 96.56 171 LEU A CA 1
ATOM 1339 C C . LEU A 1 171 ? 10.57 2.281 -8.68 1 96.56 171 LEU A C 1
ATOM 1341 O O . LEU A 1 171 ? 9.992 1.22 -8.445 1 96.56 171 LEU A O 1
ATOM 1345 N N . PRO A 1 172 ? 10.109 3.213 -9.594 1 94.5 172 PRO A N 1
ATOM 1346 C CA . PRO A 1 172 ? 9.078 2.768 -10.539 1 94.5 172 PRO A CA 1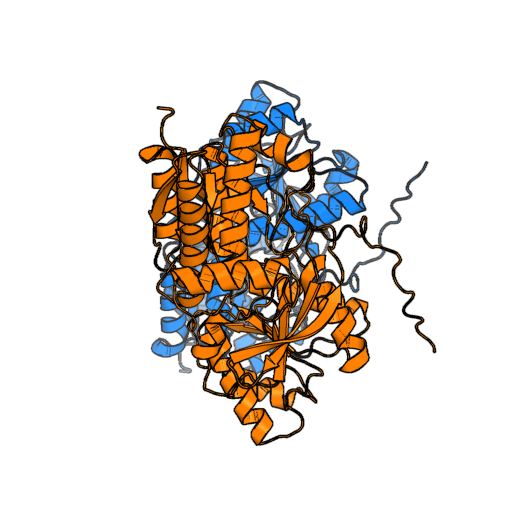
ATOM 1347 C C . PRO A 1 172 ? 9.516 1.552 -11.352 1 94.5 172 PRO A C 1
ATOM 1349 O O . PRO A 1 172 ? 10.711 1.331 -11.547 1 94.5 172 PRO A O 1
ATOM 1352 N N . LEU A 1 173 ? 8.578 0.8 -11.891 1 96.44 173 LEU A N 1
ATOM 1353 C CA . LEU A 1 173 ? 8.875 -0.444 -12.594 1 96.44 173 LEU A CA 1
ATOM 1354 C C . LEU A 1 173 ? 9.82 -0.196 -13.766 1 96.44 173 LEU A C 1
ATOM 1356 O O . LEU A 1 173 ? 10.703 -1.013 -14.039 1 96.44 173 LEU A O 1
ATOM 1360 N N . GLU A 1 174 ? 9.68 0.976 -14.391 1 95.69 174 GLU A N 1
ATOM 1361 C CA . GLU A 1 174 ? 10.383 1.2 -15.656 1 95.69 174 GLU A CA 1
ATOM 1362 C C . GLU A 1 174 ? 11.656 2.021 -15.438 1 95.69 174 GLU A C 1
ATOM 1364 O O . GLU A 1 174 ? 12.375 2.314 -16.391 1 95.69 174 GLU A O 1
ATOM 1369 N N . GLU A 1 175 ? 11.922 2.404 -14.211 1 94.25 175 GLU A N 1
ATOM 1370 C CA . GLU A 1 175 ? 13.109 3.207 -13.93 1 94.25 175 GLU A CA 1
ATOM 1371 C C . GLU A 1 175 ? 14.375 2.35 -13.945 1 94.25 175 GLU A C 1
ATOM 1373 O O . GLU A 1 175 ? 14.547 1.474 -13.094 1 94.25 175 GLU A O 1
ATOM 1378 N N . THR A 1 176 ? 15.312 2.643 -14.883 1 97.06 176 THR A N 1
ATOM 1379 C CA . THR A 1 176 ? 16.484 1.793 -15.023 1 97.06 176 THR A CA 1
ATOM 1380 C C . THR A 1 176 ? 17.734 2.523 -14.555 1 97.06 176 THR A C 1
ATOM 1382 O O . THR A 1 176 ? 18.844 1.968 -14.594 1 97.06 176 THR A O 1
ATOM 1385 N N . ALA A 1 177 ? 17.594 3.781 -14.133 1 95.31 177 ALA A N 1
ATOM 1386 C CA . ALA A 1 177 ? 18.719 4.52 -13.562 1 95.31 177 ALA A CA 1
ATOM 1387 C C . ALA A 1 177 ? 18.969 4.09 -12.117 1 95.31 177 ALA A C 1
ATOM 1389 O O . ALA A 1 177 ? 18.5 4.734 -11.18 1 95.31 177 ALA A O 1
ATOM 1390 N N . VAL A 1 178 ? 19.797 3.062 -11.945 1 97.44 178 VAL A N 1
ATOM 1391 C CA . VAL A 1 178 ? 19.953 2.43 -10.641 1 97.44 178 VAL A CA 1
ATOM 1392 C C . VAL A 1 178 ? 21.328 2.77 -10.062 1 97.44 178 VAL A C 1
ATOM 1394 O O . VAL A 1 178 ? 21.719 2.23 -9.031 1 97.44 178 VAL A O 1
ATOM 1397 N N . GLU A 1 179 ? 22.094 3.697 -10.648 1 95.94 179 GLU A N 1
ATOM 1398 C CA . GLU A 1 179 ? 23.469 3.971 -10.297 1 95.94 179 GLU A CA 1
ATOM 1399 C C . GLU A 1 179 ? 23.578 4.484 -8.859 1 95.94 179 GLU A C 1
ATOM 1401 O O . GLU A 1 179 ? 24.5 4.098 -8.125 1 95.94 179 GLU A O 1
ATOM 1406 N N . ARG A 1 180 ? 22.703 5.332 -8.477 1 92.69 180 ARG A N 1
ATOM 1407 C CA . ARG A 1 180 ? 22.766 5.918 -7.145 1 92.69 180 ARG A CA 1
ATOM 1408 C C . ARG A 1 180 ? 22.516 4.863 -6.07 1 92.69 180 ARG A C 1
ATOM 1410 O O . ARG A 1 180 ? 23.125 4.902 -5 1 92.69 180 ARG A O 1
ATOM 1417 N N . ILE A 1 181 ? 21.609 3.992 -6.363 1 96.62 181 ILE A N 1
ATOM 1418 C CA . ILE A 1 181 ? 21.297 2.924 -5.422 1 96.62 181 ILE A CA 1
ATOM 1419 C C . ILE A 1 181 ? 22.5 2 -5.27 1 96.62 181 ILE A C 1
ATOM 1421 O O . ILE A 1 181 ? 22.891 1.642 -4.152 1 96.62 181 ILE A O 1
ATOM 1425 N N . VAL A 1 182 ? 23.141 1.652 -6.367 1 98.56 182 VAL A N 1
ATOM 1426 C CA . VAL A 1 182 ? 24.281 0.743 -6.348 1 98.56 182 VAL A CA 1
ATOM 1427 C C . VAL A 1 182 ? 25.453 1.396 -5.613 1 98.56 182 VAL A C 1
ATOM 1429 O O . VAL A 1 182 ? 26.156 0.736 -4.848 1 98.56 182 VAL A O 1
ATOM 1432 N N . ALA A 1 183 ? 25.625 2.697 -5.82 1 97.56 183 ALA A N 1
ATOM 1433 C CA . ALA A 1 183 ? 26.672 3.428 -5.105 1 97.56 183 ALA A CA 1
ATOM 1434 C C . ALA A 1 183 ? 26.422 3.408 -3.598 1 97.56 183 ALA A C 1
ATOM 1436 O O . ALA A 1 183 ? 27.359 3.256 -2.811 1 97.56 183 ALA A O 1
ATOM 1437 N N . ASP A 1 184 ? 25.203 3.553 -3.254 1 96.38 184 ASP A N 1
ATOM 1438 C CA . ASP A 1 184 ? 24.844 3.521 -1.841 1 96.38 184 ASP A CA 1
ATOM 1439 C C . ASP A 1 184 ? 25.094 2.141 -1.24 1 96.38 184 ASP A C 1
ATOM 1441 O O . ASP A 1 184 ? 25.594 2.027 -0.12 1 96.38 184 ASP A O 1
ATOM 1445 N N . ILE A 1 185 ? 24.766 1.132 -1.938 1 98.75 185 ILE A N 1
ATOM 1446 C CA . ILE A 1 185 ? 24.984 -0.245 -1.508 1 98.75 185 ILE A CA 1
ATOM 1447 C C . ILE A 1 185 ? 26.484 -0.493 -1.315 1 98.75 185 ILE A C 1
ATOM 1449 O O . ILE A 1 185 ? 26.891 -1.086 -0.316 1 98.75 185 ILE A O 1
ATOM 1453 N N . GLU A 1 186 ? 27.234 -0.016 -2.285 1 98.81 186 GLU A N 1
ATOM 1454 C CA . GLU A 1 186 ? 28.672 -0.19 -2.176 1 98.81 186 GLU A CA 1
ATOM 1455 C C . GLU A 1 186 ? 29.219 0.487 -0.921 1 98.81 186 GLU A C 1
ATOM 1457 O O . GLU A 1 186 ? 30.094 -0.056 -0.247 1 98.81 186 GLU A O 1
ATOM 1462 N N . GLN A 1 187 ? 28.703 1.606 -0.602 1 98.25 187 GLN A N 1
ATOM 1463 C CA . GLN A 1 187 ? 29.156 2.371 0.555 1 98.25 187 GLN A CA 1
ATOM 1464 C C . GLN A 1 187 ? 28.703 1.716 1.858 1 98.25 187 GLN A C 1
ATOM 1466 O O . GLN A 1 187 ? 29.469 1.66 2.826 1 98.25 187 GLN A O 1
ATOM 1471 N N . ARG A 1 188 ? 27.5 1.15 1.894 1 98.19 188 ARG A N 1
ATOM 1472 C CA . ARG A 1 188 ? 26.875 0.669 3.127 1 98.19 188 ARG A CA 1
ATOM 1473 C C . ARG A 1 188 ? 27.312 -0.762 3.43 1 98.19 188 ARG A C 1
ATOM 1475 O O . ARG A 1 188 ? 27.234 -1.212 4.574 1 98.19 188 ARG A O 1
ATOM 1482 N N . ARG A 1 189 ? 27.672 -1.541 2.451 1 98.31 189 ARG A N 1
ATOM 1483 C CA . ARG A 1 189 ? 28.219 -2.895 2.568 1 98.31 189 ARG A CA 1
ATOM 1484 C C . ARG A 1 189 ? 27.234 -3.807 3.305 1 98.31 189 ARG A C 1
ATOM 1486 O O . ARG A 1 189 ? 27.594 -4.391 4.332 1 98.31 189 ARG A O 1
ATOM 1493 N N . PRO A 1 190 ? 26.062 -4.039 2.734 1 98.88 190 PRO A N 1
ATOM 1494 C CA . PRO A 1 190 ? 25.062 -4.898 3.379 1 98.88 190 PRO A CA 1
ATOM 1495 C C . PRO A 1 190 ? 25.469 -6.375 3.373 1 98.88 190 PRO A C 1
ATOM 1497 O O . PRO A 1 190 ? 26.297 -6.789 2.557 1 98.88 190 PRO A O 1
ATOM 1500 N N . SER A 1 191 ? 24.828 -7.102 4.293 1 98.81 191 SER A N 1
ATOM 1501 C CA . SER A 1 191 ? 25.047 -8.547 4.363 1 98.81 191 SER A CA 1
ATOM 1502 C C . SER A 1 191 ? 24.391 -9.25 3.18 1 98.81 191 SER A C 1
ATOM 1504 O O . SER A 1 191 ? 24.875 -10.297 2.73 1 98.81 191 SER A O 1
ATOM 1506 N N . PHE A 1 192 ? 23.297 -8.773 2.758 1 98.94 192 PHE A N 1
ATOM 1507 C CA . PHE A 1 192 ? 22.594 -9.195 1.552 1 98.94 192 PHE A CA 1
ATOM 1508 C C . PHE A 1 192 ? 21.625 -8.117 1.077 1 98.94 192 PHE A C 1
ATOM 1510 O O . PHE A 1 192 ? 21.438 -7.102 1.753 1 98.94 192 PHE A O 1
ATOM 1517 N N . ILE A 1 193 ? 21.109 -8.273 -0.103 1 98.94 193 ILE A N 1
ATOM 1518 C CA . ILE A 1 193 ? 20.203 -7.293 -0.698 1 98.94 193 ILE A CA 1
ATOM 1519 C C . ILE A 1 193 ? 18.875 -7.957 -1.021 1 98.94 193 ILE A C 1
ATOM 1521 O O . ILE A 1 193 ? 18.812 -8.938 -1.764 1 98.94 193 ILE A O 1
ATOM 1525 N N . LEU A 1 194 ? 17.812 -7.5 -0.399 1 98.94 194 LEU A N 1
ATOM 1526 C CA . LEU A 1 194 ? 16.484 -7.949 -0.778 1 98.94 194 LEU A CA 1
ATOM 1527 C C . LEU A 1 194 ? 15.938 -7.125 -1.942 1 98.94 194 LEU A C 1
ATOM 1529 O O . LEU A 1 194 ? 15.781 -5.906 -1.825 1 98.94 194 LEU A O 1
ATOM 1533 N N . ASN A 1 195 ? 15.711 -7.809 -3.029 1 98.94 195 ASN A N 1
ATOM 1534 C CA . ASN A 1 195 ? 15.242 -7.18 -4.262 1 98.94 195 ASN A CA 1
ATOM 1535 C C . ASN A 1 195 ? 13.758 -7.449 -4.5 1 98.94 195 ASN A C 1
ATOM 1537 O O . ASN A 1 195 ? 13.391 -8.523 -4.984 1 98.94 195 ASN A O 1
ATOM 1541 N N . ASN A 1 196 ? 12.945 -6.445 -4.223 1 98.81 196 ASN A N 1
ATOM 1542 C CA . ASN A 1 196 ? 11.508 -6.508 -4.484 1 98.81 196 ASN A CA 1
ATOM 1543 C C . ASN A 1 196 ? 11.125 -5.668 -5.699 1 98.81 196 ASN A C 1
ATOM 1545 O O . ASN A 1 196 ? 9.961 -5.277 -5.844 1 98.81 196 ASN A O 1
ATOM 1549 N N . LEU A 1 197 ? 12.07 -5.312 -6.539 1 98.69 197 LEU A N 1
ATOM 1550 C CA . LEU A 1 197 ? 11.781 -4.645 -7.805 1 98.69 197 LEU A CA 1
ATOM 1551 C C . LEU A 1 197 ? 11.109 -5.602 -8.781 1 98.69 197 LEU A C 1
ATOM 1553 O O . LEU A 1 197 ? 11.172 -6.82 -8.609 1 98.69 197 LEU A O 1
ATOM 1557 N N . ILE A 1 198 ? 10.461 -5.031 -9.727 1 97.88 198 ILE A N 1
ATOM 1558 C CA . ILE A 1 198 ? 9.758 -5.801 -10.75 1 97.88 198 ILE A CA 1
ATOM 1559 C C . ILE A 1 198 ? 10.125 -5.266 -12.133 1 97.88 198 ILE A C 1
ATOM 1561 O O . ILE A 1 198 ? 10.211 -4.051 -12.336 1 97.88 198 ILE A O 1
ATOM 1565 N N . GLY A 1 199 ? 10.336 -6.125 -13.047 1 97.88 199 GLY A N 1
ATOM 1566 C CA . GLY A 1 199 ? 10.477 -5.707 -14.43 1 97.88 199 GLY A CA 1
ATOM 1567 C C . GLY A 1 199 ? 11.797 -5.016 -14.711 1 97.88 199 GLY A C 1
ATOM 1568 O O . GLY A 1 199 ? 12.828 -5.395 -14.164 1 97.88 199 GLY A O 1
ATOM 1569 N N . PRO A 1 200 ? 11.805 -3.988 -15.609 1 98.44 200 PRO A N 1
ATOM 1570 C CA . PRO A 1 200 ? 13.031 -3.35 -16.094 1 98.44 200 PRO A CA 1
ATOM 1571 C C . PRO A 1 200 ? 13.891 -2.801 -14.961 1 98.44 200 PRO A C 1
ATOM 1573 O O . PRO A 1 200 ? 15.117 -2.865 -15.023 1 98.44 200 PRO A O 1
ATOM 1576 N N . SER A 1 201 ? 13.273 -2.279 -13.922 1 98.44 201 SER A N 1
ATOM 1577 C CA . SER A 1 201 ? 14.062 -1.78 -12.805 1 98.44 201 SER A CA 1
ATOM 1578 C C . SER A 1 201 ? 14.852 -2.904 -12.141 1 98.44 201 SER A C 1
ATOM 1580 O O . SER A 1 201 ? 16.031 -2.73 -11.805 1 98.44 201 SER A O 1
ATOM 1582 N N . SER A 1 202 ? 14.234 -4.055 -11.984 1 98.81 202 SER A N 1
ATOM 1583 C CA . SER A 1 202 ? 14.898 -5.211 -11.391 1 98.81 202 SER A CA 1
ATOM 1584 C C . SER A 1 202 ? 16.047 -5.703 -12.273 1 98.81 202 SER A C 1
ATOM 1586 O O . SER A 1 202 ? 17.125 -6.039 -11.773 1 98.81 202 SER A O 1
ATOM 1588 N N . TYR A 1 203 ? 15.766 -5.719 -13.578 1 98.81 203 TYR A N 1
ATOM 1589 C CA . TYR A 1 203 ? 16.766 -6.23 -14.523 1 98.81 203 TYR A CA 1
ATOM 1590 C C . TYR A 1 203 ? 17.984 -5.332 -14.562 1 98.81 203 TYR A C 1
ATOM 1592 O O . TYR A 1 203 ? 19.125 -5.816 -14.516 1 98.81 203 TYR A O 1
ATOM 1600 N N . ALA A 1 204 ? 17.734 -4.051 -14.586 1 98.81 204 ALA A N 1
ATOM 1601 C CA . ALA A 1 204 ? 18.828 -3.08 -14.578 1 98.81 204 ALA A CA 1
ATOM 1602 C C . ALA A 1 204 ? 19.609 -3.15 -13.273 1 98.81 204 ALA A C 1
ATOM 1604 O O . ALA A 1 204 ? 20.844 -3.051 -13.273 1 98.81 204 ALA A O 1
ATOM 1605 N N . PHE A 1 205 ? 18.922 -3.363 -12.219 1 98.88 205 PHE A N 1
ATOM 1606 C CA . PHE A 1 205 ? 19.547 -3.441 -10.898 1 98.88 205 PHE A CA 1
ATOM 1607 C C . PHE A 1 205 ? 20.469 -4.648 -10.812 1 98.88 205 PHE A C 1
ATOM 1609 O O . PHE A 1 205 ? 21.609 -4.523 -10.383 1 98.88 205 PHE A O 1
ATOM 1616 N N . LEU A 1 206 ? 19.969 -5.801 -11.25 1 98.94 206 LEU A N 1
ATOM 1617 C CA . LEU A 1 206 ? 20.75 -7.023 -11.219 1 98.94 206 LEU A CA 1
ATOM 1618 C C . LEU A 1 206 ? 22 -6.891 -12.094 1 98.94 206 LEU A C 1
ATOM 1620 O O . LEU A 1 206 ? 23.078 -7.332 -11.711 1 98.94 206 LEU A O 1
ATOM 1624 N N . ALA A 1 207 ? 21.844 -6.277 -13.234 1 98.88 207 ALA A N 1
ATOM 1625 C CA . ALA A 1 207 ? 22.984 -6.055 -14.117 1 98.88 207 ALA A CA 1
ATOM 1626 C C . ALA A 1 207 ? 24.016 -5.145 -13.461 1 98.88 207 ALA A C 1
ATOM 1628 O O . ALA A 1 207 ? 25.219 -5.391 -13.555 1 98.88 207 ALA A O 1
ATOM 1629 N N . ALA A 1 208 ? 23.531 -4.105 -12.781 1 98.88 208 ALA A N 1
ATOM 1630 C CA . ALA A 1 208 ? 24.422 -3.15 -12.133 1 98.88 208 ALA A CA 1
ATOM 1631 C C . ALA A 1 208 ? 25.156 -3.795 -10.961 1 98.88 208 ALA A C 1
ATOM 1633 O O . ALA A 1 208 ? 26.328 -3.512 -10.719 1 98.88 208 ALA A O 1
ATOM 1634 N N . ILE A 1 209 ? 24.484 -4.652 -10.234 1 98.88 209 ILE A N 1
ATOM 1635 C CA . ILE A 1 209 ? 25.094 -5.34 -9.109 1 98.88 209 ILE A CA 1
ATOM 1636 C C . ILE A 1 209 ? 26.172 -6.293 -9.617 1 98.88 209 ILE A C 1
ATOM 1638 O O . ILE A 1 209 ? 27.219 -6.465 -8.977 1 98.88 209 ILE A O 1
ATOM 1642 N N . LYS A 1 210 ? 25.938 -6.934 -10.758 1 98.75 210 LYS A N 1
ATOM 1643 C CA . LYS A 1 210 ? 26.938 -7.793 -11.375 1 98.75 210 LYS A CA 1
ATOM 1644 C C . LYS A 1 210 ? 28.219 -7.012 -11.68 1 98.75 210 LYS A C 1
ATOM 1646 O O . LYS A 1 210 ? 29.328 -7.484 -11.414 1 98.75 210 LYS A O 1
ATOM 1651 N N . LEU A 1 211 ? 28.031 -5.848 -12.25 1 98.56 211 LEU A N 1
ATOM 1652 C CA . LEU A 1 211 ? 29.188 -4.996 -12.555 1 98.56 211 LEU A CA 1
ATOM 1653 C C . LEU A 1 211 ? 29.922 -4.602 -11.281 1 98.56 211 LEU A C 1
ATOM 1655 O O . LEU A 1 211 ? 31.156 -4.582 -11.258 1 98.56 211 LEU A O 1
ATOM 1659 N N . LEU A 1 212 ? 29.156 -4.293 -10.242 1 98.81 212 LEU A N 1
ATOM 1660 C CA . LEU A 1 212 ? 29.766 -3.988 -8.953 1 98.81 212 LEU A CA 1
ATOM 1661 C C . LEU A 1 212 ? 30.562 -5.184 -8.43 1 98.81 212 LEU A C 1
ATOM 1663 O O . LEU A 1 212 ? 31.688 -5.027 -7.953 1 98.81 212 LEU A O 1
ATOM 1667 N N . GLY A 1 213 ? 29.953 -6.402 -8.492 1 98.5 213 GLY A N 1
ATOM 1668 C CA . GLY A 1 213 ? 30.609 -7.617 -8.047 1 98.5 213 GLY A CA 1
ATOM 1669 C C . GLY A 1 213 ? 31.875 -7.93 -8.82 1 98.5 213 GLY A C 1
ATOM 1670 O O . GLY A 1 213 ? 32.844 -8.484 -8.266 1 98.5 213 GLY A O 1
ATOM 1671 N N . ASP A 1 214 ? 31.906 -7.562 -10.109 1 98.25 214 ASP A N 1
ATOM 1672 C CA . ASP A 1 214 ? 33.094 -7.777 -10.938 1 98.25 214 ASP A CA 1
ATOM 1673 C C . ASP A 1 214 ? 34.25 -6.902 -10.484 1 98.25 214 ASP A C 1
ATOM 1675 O O . ASP A 1 214 ? 35.406 -7.32 -10.539 1 98.25 214 ASP A O 1
ATOM 1679 N N . ARG A 1 215 ? 33.906 -5.785 -10.016 1 97.94 215 ARG A N 1
ATOM 1680 C CA . ARG A 1 215 ? 34.969 -4.859 -9.617 1 97.94 215 ARG A CA 1
ATOM 1681 C C . ARG A 1 215 ? 35.281 -5.016 -8.133 1 97.94 215 ARG A C 1
ATOM 1683 O O . ARG A 1 215 ? 36.406 -4.703 -7.703 1 97.94 215 ARG A O 1
ATOM 1690 N N . ASN A 1 216 ? 34.344 -5.449 -7.363 1 98.5 216 ASN A N 1
ATOM 1691 C CA . ASN A 1 216 ? 34.5 -5.609 -5.918 1 98.5 216 ASN A CA 1
ATOM 1692 C C . ASN A 1 216 ? 33.938 -6.953 -5.449 1 98.5 216 ASN A C 1
ATOM 1694 O O . ASN A 1 216 ? 32.75 -7.098 -5.215 1 98.5 216 ASN A O 1
ATOM 1698 N N . PRO A 1 217 ? 34.844 -7.898 -5.18 1 98 217 PRO A N 1
ATOM 1699 C CA . PRO A 1 217 ? 34.438 -9.273 -4.867 1 98 217 PRO A CA 1
ATOM 1700 C C . PRO A 1 217 ? 33.5 -9.352 -3.652 1 98 217 PRO A C 1
ATOM 1702 O O . PRO A 1 217 ? 32.812 -10.352 -3.477 1 98 217 PRO A O 1
ATOM 1705 N N . ALA A 1 218 ? 33.5 -8.32 -2.855 1 98.31 218 ALA A N 1
ATOM 1706 C CA . ALA A 1 218 ? 32.656 -8.289 -1.669 1 98.31 218 ALA A CA 1
ATOM 1707 C C . ALA A 1 218 ? 31.172 -8.336 -2.053 1 98.31 218 ALA A C 1
ATOM 1709 O O . ALA A 1 218 ? 30.312 -8.688 -1.233 1 98.31 218 ALA A O 1
ATOM 1710 N N . PHE A 1 219 ? 30.859 -8.031 -3.359 1 98.75 219 PHE A N 1
ATOM 1711 C CA . PHE A 1 219 ? 29.469 -7.922 -3.773 1 98.75 219 PHE A CA 1
ATOM 1712 C C . PHE A 1 219 ? 29.094 -9.039 -4.738 1 98.75 219 PHE A C 1
ATOM 1714 O O . PHE A 1 219 ? 28.047 -8.992 -5.379 1 98.75 219 PHE A O 1
ATOM 1721 N N . ARG A 1 220 ? 29.984 -10.039 -4.879 1 98.69 220 ARG A N 1
ATOM 1722 C CA . 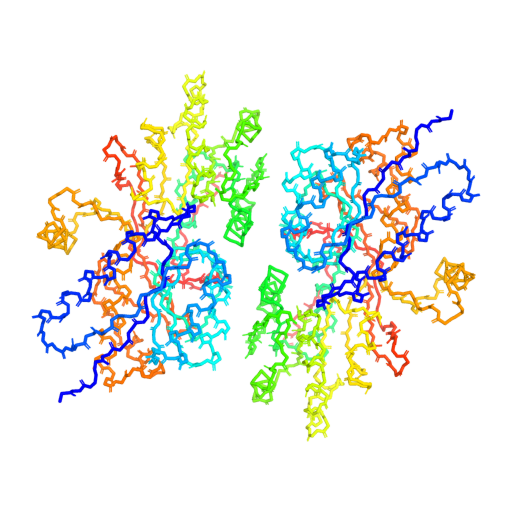ARG A 1 220 ? 29.625 -11.242 -5.621 1 98.69 220 ARG A CA 1
ATOM 1723 C C . ARG A 1 220 ? 28.516 -12.016 -4.91 1 98.69 220 ARG A C 1
ATOM 1725 O O . ARG A 1 220 ? 28.359 -11.891 -3.693 1 98.69 220 ARG A O 1
ATOM 1732 N N . PRO A 1 221 ? 27.734 -12.82 -5.652 1 98.62 221 PRO A N 1
ATOM 1733 C CA . PRO A 1 221 ? 26.578 -13.5 -5.082 1 98.62 221 PRO A CA 1
ATOM 1734 C C . PRO A 1 221 ? 26.922 -14.359 -3.871 1 98.62 221 PRO A C 1
ATOM 1736 O O . PRO A 1 221 ? 26.109 -14.508 -2.955 1 98.62 221 PRO A O 1
ATOM 1739 N N . GLU A 1 222 ? 28.109 -14.875 -3.785 1 98.06 222 GLU A N 1
ATOM 1740 C CA . GLU A 1 222 ? 28.5 -15.758 -2.688 1 98.06 222 GLU A CA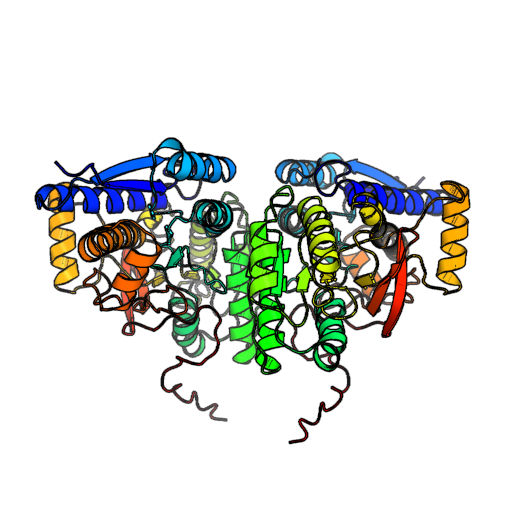 1
ATOM 1741 C C . GLU A 1 222 ? 28.734 -14.977 -1.403 1 98.06 222 GLU A C 1
ATOM 1743 O O . GLU A 1 222 ? 28.688 -15.531 -0.306 1 98.06 222 GLU A O 1
ATOM 1748 N N . ASN A 1 223 ? 29.047 -13.68 -1.543 1 98.56 223 ASN A N 1
ATOM 1749 C CA . ASN A 1 223 ? 29.406 -12.859 -0.388 1 98.56 223 ASN A CA 1
ATOM 1750 C C . ASN A 1 223 ? 28.25 -11.93 0.004 1 98.56 223 ASN A C 1
ATOM 1752 O O . ASN A 1 223 ? 28.031 -11.672 1.189 1 98.56 223 ASN A O 1
ATOM 1756 N N . CYS A 1 224 ? 27.547 -11.398 -0.936 1 98.75 224 CYS A N 1
ATOM 1757 C CA . CYS A 1 224 ? 26.406 -10.492 -0.762 1 98.75 224 CYS A CA 1
ATOM 1758 C C . CYS A 1 224 ? 25.312 -10.797 -1.774 1 98.75 224 CYS A C 1
ATOM 1760 O O . CYS A 1 224 ? 25.141 -10.062 -2.75 1 98.75 224 CYS A O 1
ATOM 1762 N N . PRO A 1 225 ? 24.609 -11.781 -1.522 1 98.88 225 PRO A N 1
ATOM 1763 C CA . PRO A 1 225 ? 23.609 -12.188 -2.518 1 98.88 225 PRO A CA 1
ATOM 1764 C C . PRO A 1 225 ? 22.484 -11.172 -2.674 1 98.88 225 PRO A C 1
ATOM 1766 O O . PRO A 1 225 ? 22.094 -10.508 -1.702 1 98.88 225 PRO A O 1
ATOM 1769 N N . VAL A 1 226 ? 22.031 -10.984 -3.941 1 98.94 226 VAL A N 1
ATOM 1770 C CA . VAL A 1 226 ? 20.719 -10.391 -4.211 1 98.94 226 VAL A CA 1
ATOM 1771 C C . VAL A 1 226 ? 19.641 -11.477 -4.188 1 98.94 226 VAL A C 1
ATOM 1773 O O . VAL A 1 226 ? 19.766 -12.484 -4.883 1 98.94 226 VAL A O 1
ATOM 1776 N N . VAL A 1 227 ? 18.672 -11.258 -3.377 1 98.94 227 VAL A N 1
ATOM 1777 C CA . VAL A 1 227 ? 17.656 -12.289 -3.178 1 98.94 227 VAL A CA 1
ATOM 1778 C C . VAL A 1 227 ? 16.266 -11.727 -3.486 1 98.94 227 VAL A C 1
ATOM 1780 O O . VAL A 1 227 ? 15.984 -10.57 -3.172 1 98.94 227 VAL A O 1
ATOM 1783 N N . SER A 1 228 ? 15.445 -12.492 -4.184 1 98.81 228 SER A N 1
ATOM 1784 C CA . SER A 1 228 ? 14.109 -12.07 -4.582 1 98.81 228 SER A CA 1
ATOM 1785 C C . SER A 1 228 ? 13.062 -13.102 -4.184 1 98.81 228 SER A C 1
ATOM 1787 O O . SER A 1 228 ? 13.398 -14.25 -3.887 1 98.81 228 SER A O 1
ATOM 1789 N N . CYS A 1 229 ? 11.805 -12.664 -4.145 1 98.75 229 CYS A N 1
ATOM 1790 C CA . CYS A 1 229 ? 10.664 -13.555 -3.963 1 98.75 229 CYS A CA 1
ATOM 1791 C C . CYS A 1 229 ? 9.727 -13.484 -5.156 1 98.75 229 CYS A C 1
ATOM 1793 O O . CYS A 1 229 ? 8.602 -13.992 -5.102 1 98.75 229 CYS A O 1
ATOM 1795 N N . ASP A 1 230 ? 10.188 -12.797 -6.203 1 98.25 230 ASP A N 1
ATOM 1796 C CA . ASP A 1 230 ? 9.234 -12.523 -7.273 1 98.25 230 ASP A CA 1
ATOM 1797 C C . ASP A 1 230 ? 9.875 -12.727 -8.641 1 98.25 230 ASP A C 1
ATOM 1799 O O . ASP A 1 230 ? 9.25 -12.453 -9.672 1 98.25 230 ASP A O 1
ATOM 1803 N N . LEU A 1 231 ? 11.117 -13.133 -8.68 1 98 231 LEU A N 1
ATOM 1804 C CA . LEU A 1 231 ? 11.789 -13.352 -9.953 1 98 231 LEU A CA 1
ATOM 1805 C C . LEU A 1 231 ? 11.453 -14.734 -10.516 1 98 231 LEU A C 1
ATOM 1807 O O . LEU A 1 231 ? 11.406 -15.711 -9.766 1 98 231 LEU A O 1
ATOM 1811 N N . MET A 1 232 ? 11.258 -14.781 -11.82 1 97.44 232 MET A N 1
ATOM 1812 C CA . MET A 1 232 ? 10.805 -16.031 -12.445 1 97.44 232 MET A CA 1
ATOM 1813 C C . MET A 1 232 ? 11.664 -16.359 -13.656 1 97.44 232 MET A C 1
ATOM 1815 O O . MET A 1 232 ? 12.32 -15.492 -14.227 1 97.44 232 MET A O 1
ATOM 1819 N N . GLU A 1 233 ? 11.602 -17.609 -14.086 1 98 233 GLU A N 1
ATOM 1820 C CA . GLU A 1 233 ? 12.406 -18.094 -15.203 1 98 233 GLU A CA 1
ATOM 1821 C C . GLU A 1 233 ? 12.195 -17.25 -16.453 1 98 233 GLU A C 1
ATOM 1823 O O . GLU A 1 233 ? 13.148 -16.922 -17.156 1 98 233 GLU A O 1
ATOM 1828 N N . CYS A 1 234 ? 10.992 -16.828 -16.688 1 97.94 234 CYS A N 1
ATOM 1829 C CA . CYS A 1 234 ? 10.625 -16.156 -17.938 1 97.94 234 CYS A CA 1
ATOM 1830 C C . CYS A 1 234 ? 11.227 -14.758 -17.984 1 97.94 234 CYS A C 1
ATOM 1832 O O . CYS A 1 234 ? 11.25 -14.125 -19.047 1 97.94 234 CYS A O 1
ATOM 1834 N N . GLU A 1 235 ? 11.727 -14.281 -16.875 1 98.06 235 GLU A N 1
ATOM 1835 C CA . GLU A 1 235 ? 12.289 -12.938 -16.812 1 98.06 235 GLU A CA 1
ATOM 1836 C C . GLU A 1 235 ? 13.805 -12.969 -17.016 1 98.06 235 GLU A C 1
ATOM 1838 O O . GLU A 1 235 ? 14.422 -11.93 -17.281 1 98.06 235 GLU A O 1
ATOM 1843 N N . LEU A 1 236 ? 14.406 -14.117 -16.828 1 98.12 236 LEU A N 1
ATOM 1844 C CA . LEU A 1 236 ? 15.867 -14.211 -16.781 1 98.12 236 LEU A CA 1
ATOM 1845 C C . LEU A 1 236 ? 16.484 -13.789 -18.109 1 98.12 236 LEU A C 1
ATOM 1847 O O . LEU A 1 236 ? 17.578 -13.211 -18.141 1 98.12 236 LEU A O 1
ATOM 1851 N N . ALA A 1 237 ? 15.773 -14.008 -19.219 1 96.44 237 ALA A N 1
ATOM 1852 C CA . ALA A 1 237 ? 16.266 -13.641 -20.531 1 96.44 237 ALA A CA 1
ATOM 1853 C C . ALA A 1 237 ? 16.234 -12.125 -20.734 1 96.44 237 ALA A C 1
ATOM 1855 O O . ALA A 1 237 ? 16.859 -11.594 -21.641 1 96.44 237 ALA A O 1
ATOM 1856 N N . ASP A 1 238 ? 15.414 -11.422 -19.922 1 97.56 238 ASP A N 1
ATOM 1857 C CA . ASP A 1 238 ? 15.297 -9.969 -20.016 1 97.56 238 ASP A CA 1
ATOM 1858 C C . ASP A 1 238 ? 16.453 -9.281 -19.281 1 97.56 238 ASP A C 1
ATOM 1860 O O . ASP A 1 238 ? 16.625 -8.062 -19.406 1 97.56 238 ASP A O 1
ATOM 1864 N N . ILE A 1 239 ? 17.172 -10.062 -18.516 1 98.19 239 ILE A N 1
ATOM 1865 C CA . ILE A 1 239 ? 18.344 -9.562 -17.797 1 98.19 239 ILE A CA 1
ATOM 1866 C C . ILE A 1 239 ? 19.594 -9.75 -18.672 1 98.19 239 ILE A C 1
ATOM 1868 O O . ILE A 1 239 ? 19.688 -10.719 -19.422 1 98.19 239 ILE A O 1
ATOM 1872 N N . GLU A 1 240 ? 20.531 -8.781 -18.562 1 97.62 240 GLU A N 1
ATOM 1873 C CA . GLU A 1 240 ? 21.797 -8.961 -19.25 1 97.62 240 GLU A CA 1
ATOM 1874 C C . GLU A 1 240 ? 22.344 -10.375 -19.031 1 97.62 240 GLU A C 1
ATOM 1876 O O . GLU A 1 240 ? 22.344 -10.883 -17.906 1 97.62 240 GLU A O 1
ATOM 1881 N N . ALA A 1 241 ? 22.828 -11.008 -20.109 1 96.44 241 ALA A N 1
ATOM 1882 C CA . ALA A 1 241 ? 23.25 -12.406 -20.094 1 96.44 241 ALA A CA 1
ATOM 1883 C C . ALA A 1 241 ? 24.297 -12.648 -19 1 96.44 241 ALA A C 1
ATOM 1885 O O . ALA A 1 241 ? 25.312 -11.961 -18.938 1 96.44 241 ALA A O 1
ATOM 1886 N N . GLY A 1 242 ? 23.906 -13.547 -18.125 1 96.75 242 GLY A N 1
ATOM 1887 C CA . GLY A 1 242 ? 24.844 -13.977 -17.109 1 96.75 242 GLY A CA 1
ATOM 1888 C C . GLY A 1 242 ? 24.844 -13.086 -15.883 1 96.75 242 GLY A C 1
ATOM 1889 O O . GLY A 1 242 ? 25.422 -13.43 -14.852 1 96.75 242 GLY A O 1
ATOM 1890 N N . ALA A 1 243 ? 24.156 -12 -15.93 1 98.31 243 ALA A N 1
ATOM 1891 C CA . ALA A 1 243 ? 24.25 -10.984 -14.883 1 98.31 243 ALA A CA 1
ATOM 1892 C C . ALA A 1 243 ? 23.609 -11.477 -13.586 1 98.31 243 ALA A C 1
ATOM 1894 O O . ALA A 1 243 ? 24.047 -11.109 -12.492 1 98.31 243 ALA A O 1
ATOM 1895 N N . ALA A 1 244 ? 22.625 -12.328 -13.727 1 98.56 244 ALA A N 1
ATOM 1896 C CA . ALA A 1 244 ? 21.875 -12.719 -12.539 1 98.56 244 ALA A CA 1
ATOM 1897 C C . ALA A 1 244 ? 22.406 -14.031 -11.969 1 98.56 244 ALA A C 1
ATOM 1899 O O . ALA A 1 244 ? 21.938 -14.492 -10.922 1 98.56 244 ALA A O 1
ATOM 1900 N N . VAL A 1 245 ? 23.438 -14.664 -12.609 1 98.69 245 VAL A N 1
ATOM 1901 C CA . VAL A 1 245 ? 23.922 -15.977 -12.203 1 98.69 245 VAL A CA 1
ATOM 1902 C C . VAL A 1 245 ? 24.406 -15.93 -10.758 1 98.69 245 VAL A C 1
ATOM 1904 O O . VAL A 1 245 ? 25.141 -15.031 -10.375 1 98.69 245 VAL A O 1
ATOM 1907 N N . GLY A 1 246 ? 23.938 -16.812 -9.969 1 98.75 246 GLY A N 1
ATOM 1908 C CA . GLY A 1 246 ? 24.359 -16.938 -8.578 1 98.75 246 GLY A CA 1
ATOM 1909 C C . GLY A 1 246 ? 23.391 -16.297 -7.602 1 98.75 246 GLY A C 1
ATOM 1910 O O . GLY A 1 246 ? 23.422 -16.594 -6.406 1 98.75 246 GLY A O 1
ATOM 1911 N N . GLN A 1 247 ? 22.547 -15.422 -8.086 1 98.88 247 GLN A N 1
ATOM 1912 C CA . GLN A 1 247 ? 21.562 -14.773 -7.211 1 98.88 247 GLN A CA 1
ATOM 1913 C C . GLN A 1 247 ? 20.453 -15.742 -6.812 1 98.88 247 GLN A C 1
ATOM 1915 O O . GLN A 1 247 ? 20.328 -16.812 -7.398 1 98.88 247 GLN A O 1
ATOM 1920 N N . LEU A 1 248 ? 19.703 -15.375 -5.797 1 98.88 248 LEU A N 1
ATOM 1921 C CA . LEU A 1 248 ? 18.766 -16.297 -5.191 1 98.88 248 LEU A CA 1
ATOM 1922 C C . LEU A 1 248 ? 17.328 -15.805 -5.359 1 98.88 248 LEU A C 1
ATOM 1924 O O . LEU A 1 248 ? 17.094 -14.602 -5.469 1 98.88 248 LEU A O 1
ATOM 1928 N N . CYS A 1 249 ? 16.406 -16.781 -5.355 1 98.88 249 CYS A N 1
ATOM 1929 C CA . CYS A 1 249 ? 14.992 -16.453 -5.414 1 98.88 249 CYS A CA 1
ATOM 1930 C C . CYS A 1 249 ? 14.164 -17.516 -4.676 1 98.88 249 CYS A C 1
ATOM 1932 O O . CYS A 1 249 ? 14.43 -18.703 -4.805 1 98.88 249 CYS A O 1
ATOM 1934 N N . ALA A 1 250 ? 13.25 -17.047 -3.861 1 98.81 250 ALA A N 1
ATOM 1935 C CA . ALA A 1 250 ? 12.273 -17.938 -3.227 1 98.81 250 ALA A CA 1
ATOM 1936 C C . ALA A 1 250 ? 11.023 -18.078 -4.082 1 98.81 250 ALA A C 1
ATOM 1938 O O . ALA A 1 250 ? 10.531 -17.094 -4.645 1 98.81 250 ALA A O 1
ATOM 1939 N N . ALA A 1 251 ? 10.508 -19.281 -4.219 1 98.56 251 ALA A N 1
ATOM 1940 C CA . ALA A 1 251 ? 9.281 -19.547 -4.969 1 98.56 251 ALA A CA 1
ATOM 1941 C C . ALA A 1 251 ? 8.648 -20.859 -4.551 1 98.56 251 ALA A C 1
ATOM 1943 O O . ALA A 1 251 ? 9.25 -21.641 -3.803 1 98.56 251 ALA A O 1
ATOM 1944 N N . SER A 1 252 ? 7.426 -21.078 -5.031 1 98.31 252 SER A N 1
ATOM 1945 C CA . SER A 1 252 ? 6.742 -22.328 -4.734 1 98.31 252 SER A CA 1
ATOM 1946 C C . SER A 1 252 ? 6.953 -23.344 -5.848 1 98.31 252 SER A C 1
ATOM 1948 O O . SER A 1 252 ? 6.566 -24.516 -5.711 1 98.31 252 SER A O 1
ATOM 1950 N N . TYR A 1 253 ? 7.543 -22.875 -6.887 1 98.38 253 TYR A N 1
ATOM 1951 C CA . TYR A 1 253 ? 7.789 -23.734 -8.039 1 98.38 253 TYR A CA 1
ATOM 1952 C C . TYR A 1 253 ? 9.023 -23.281 -8.805 1 98.38 253 TYR A C 1
ATOM 1954 O O . TYR A 1 253 ? 9.273 -22.078 -8.945 1 98.38 253 TYR A O 1
ATOM 1962 N N . PHE A 1 254 ? 9.75 -24.203 -9.273 1 98.5 254 PHE A N 1
ATOM 1963 C CA . PHE A 1 254 ? 10.773 -23.984 -10.289 1 98.5 25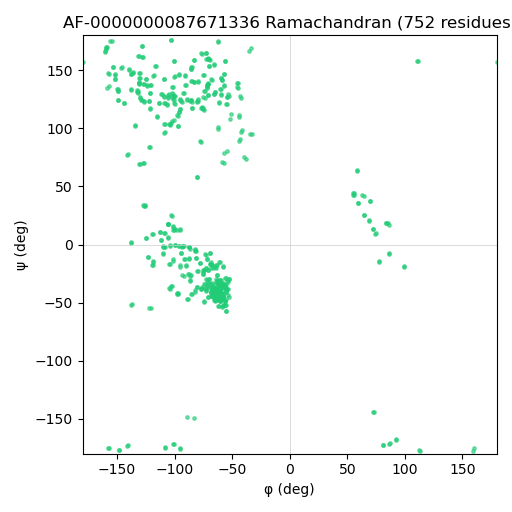4 PHE A CA 1
ATOM 1964 C C . PHE A 1 254 ? 10.711 -25.062 -11.359 1 98.5 254 PHE A C 1
ATOM 1966 O O . PHE A 1 254 ? 10.391 -26.219 -11.07 1 98.5 254 PHE A O 1
ATOM 1973 N N . ASP A 1 255 ? 11.055 -24.656 -12.477 1 98.12 255 ASP A N 1
ATOM 1974 C CA . ASP A 1 255 ? 11.102 -25.562 -13.617 1 98.12 255 ASP A CA 1
ATOM 1975 C C . ASP A 1 255 ? 11.938 -26.797 -13.305 1 98.12 255 ASP A C 1
ATOM 1977 O O . ASP A 1 255 ? 11.641 -27.891 -13.781 1 98.12 255 ASP A O 1
ATOM 1981 N N . SER A 1 256 ? 12.898 -26.672 -12.469 1 97.62 256 SER A N 1
ATOM 1982 C CA . SER A 1 256 ? 13.938 -27.688 -12.25 1 97.62 256 SER A CA 1
ATOM 1983 C C . SER A 1 256 ? 13.492 -28.719 -11.219 1 97.62 256 SER A C 1
ATOM 1985 O O . SER A 1 256 ? 14.211 -29.688 -10.961 1 97.62 256 SER A O 1
ATOM 1987 N N . ILE A 1 257 ? 12.391 -28.562 -10.648 1 97.12 257 ILE A N 1
ATOM 1988 C CA . ILE A 1 257 ? 11.914 -29.531 -9.672 1 97.12 257 ILE A CA 1
ATOM 1989 C C . ILE A 1 257 ? 11.789 -30.906 -10.32 1 97.12 257 ILE A C 1
ATOM 1991 O O . ILE A 1 257 ? 11.211 -31.047 -11.398 1 97.12 257 ILE A O 1
ATOM 1995 N N . GLY A 1 258 ? 12.281 -31.969 -9.664 1 95.25 258 GLY A N 1
ATOM 1996 C CA . GLY A 1 258 ? 12.406 -33.281 -10.273 1 95.25 258 GLY A CA 1
ATOM 1997 C C . GLY A 1 258 ? 11.32 -34.25 -9.844 1 95.25 258 GLY A C 1
ATOM 1998 O O . GLY A 1 258 ? 11.539 -35.469 -9.828 1 95.25 258 GLY A O 1
ATOM 1999 N N . SER A 1 259 ? 10.227 -33.75 -9.453 1 93.88 259 SER A N 1
ATOM 2000 C CA . SER A 1 259 ? 9.125 -34.656 -9.117 1 93.88 259 SER A CA 1
ATOM 2001 C C . SER A 1 259 ? 8.562 -35.312 -10.359 1 93.88 259 SER A C 1
ATOM 2003 O O . SER A 1 259 ? 8.633 -34.781 -11.461 1 93.88 259 SER A O 1
ATOM 2005 N N . GLU A 1 260 ? 7.961 -36.531 -10.195 1 95.38 260 GLU A N 1
ATOM 2006 C CA . GLU A 1 260 ? 7.34 -37.25 -11.305 1 95.38 260 GLU A CA 1
ATOM 2007 C C . GLU A 1 260 ? 6.227 -36.406 -11.945 1 95.38 260 GLU A C 1
ATOM 2009 O O . GLU A 1 260 ? 6.113 -36.375 -13.172 1 95.38 260 GLU A O 1
ATOM 2014 N N . ALA A 1 261 ? 5.477 -35.781 -11.125 1 94.88 261 ALA A N 1
ATOM 2015 C CA . ALA A 1 261 ? 4.371 -34.969 -11.617 1 94.88 261 ALA A CA 1
ATOM 2016 C C . ALA A 1 261 ? 4.883 -33.844 -12.492 1 94.88 261 ALA A C 1
ATOM 2018 O O . ALA A 1 261 ? 4.293 -33.531 -13.531 1 94.88 261 ALA A O 1
ATOM 2019 N N . ASN A 1 262 ? 5.957 -33.219 -12.125 1 97.19 262 ASN A N 1
ATOM 2020 C CA . ASN A 1 262 ? 6.496 -32.094 -12.891 1 97.19 262 ASN A CA 1
ATOM 2021 C C . ASN A 1 262 ? 7.137 -32.562 -14.195 1 97.19 262 ASN A C 1
ATOM 2023 O O . ASN A 1 262 ? 7.004 -31.891 -15.227 1 97.19 262 ASN A O 1
ATOM 2027 N N . LEU A 1 263 ? 7.812 -33.656 -14.117 1 96.88 263 LEU A N 1
ATOM 2028 C CA . LEU A 1 263 ? 8.438 -34.188 -15.32 1 96.88 263 LEU A CA 1
ATOM 2029 C C . LEU A 1 263 ? 7.387 -34.562 -16.359 1 96.88 263 LEU A C 1
ATOM 2031 O O . LEU A 1 263 ? 7.562 -34.25 -17.547 1 96.88 263 LEU A O 1
ATOM 2035 N N . ALA A 1 264 ? 6.332 -35.188 -15.906 1 97.56 264 ALA A N 1
ATOM 2036 C CA . ALA A 1 264 ? 5.234 -35.531 -16.812 1 97.56 264 ALA A CA 1
ATOM 2037 C C . ALA A 1 264 ? 4.594 -34.25 -17.375 1 97.56 264 ALA A C 1
ATOM 2039 O O . ALA A 1 264 ? 4.254 -34.219 -18.562 1 97.56 264 ALA A O 1
ATOM 2040 N N . PHE A 1 265 ? 4.391 -33.344 -16.547 1 98.19 265 PHE A N 1
ATOM 2041 C CA . PHE A 1 265 ? 3.812 -32.062 -16.969 1 98.19 265 PHE A CA 1
ATOM 2042 C C . PHE A 1 265 ? 4.676 -31.406 -18.031 1 98.19 265 PHE A C 1
ATOM 2044 O O . PHE A 1 265 ? 4.168 -30.969 -19.078 1 98.19 265 PHE A O 1
ATOM 2051 N N . LYS A 1 266 ? 5.965 -31.234 -17.797 1 98 266 LYS A N 1
ATOM 2052 C CA . LYS A 1 266 ? 6.891 -30.578 -18.719 1 98 266 LYS A CA 1
ATOM 2053 C C . LYS A 1 266 ? 6.922 -31.312 -20.062 1 98 266 LYS A C 1
ATOM 2055 O O . LYS A 1 266 ? 7.086 -30.688 -21.109 1 98 266 LYS A O 1
ATOM 2060 N N . SER A 1 267 ? 6.781 -32.625 -20.016 1 97.81 267 SER A N 1
ATOM 2061 C CA . SER A 1 267 ? 6.711 -33.375 -21.266 1 97.81 267 SER A CA 1
ATOM 2062 C C . SER A 1 267 ? 5.492 -32.969 -22.094 1 97.81 267 SER A C 1
ATOM 2064 O O . SER A 1 267 ? 5.59 -32.812 -23.312 1 97.81 267 SER A O 1
ATOM 2066 N N . ARG A 1 268 ? 4.367 -32.875 -21.422 1 97.69 268 ARG A N 1
ATOM 2067 C CA . ARG A 1 268 ? 3.156 -32.438 -22.125 1 97.69 268 ARG A CA 1
ATOM 2068 C C . ARG A 1 268 ? 3.303 -31.031 -22.672 1 97.69 268 ARG A C 1
ATOM 2070 O O . ARG A 1 268 ? 2.857 -30.75 -23.797 1 97.69 268 ARG A O 1
ATOM 2077 N N . VAL A 1 269 ? 3.898 -30.188 -21.891 1 98.44 269 VAL A N 1
ATOM 2078 C CA . VAL A 1 269 ? 4.121 -28.812 -22.344 1 98.44 269 VAL A CA 1
ATOM 2079 C C . VAL A 1 269 ? 5.02 -28.812 -23.578 1 98.44 269 VAL A C 1
ATOM 2081 O O . VAL A 1 269 ? 4.742 -28.109 -24.547 1 98.44 269 VAL A O 1
ATOM 2084 N N . ALA A 1 270 ? 6.109 -29.562 -23.516 1 97.44 270 ALA A N 1
ATOM 2085 C CA . ALA A 1 270 ? 7.039 -29.656 -24.625 1 97.44 270 ALA A CA 1
ATOM 2086 C C . ALA A 1 270 ? 6.34 -30.188 -25.875 1 97.44 270 ALA A C 1
ATOM 2088 O O . ALA A 1 270 ? 6.645 -29.766 -27 1 97.44 270 ALA A O 1
ATOM 2089 N N . GLY A 1 271 ? 5.457 -31.109 -25.672 1 97.19 271 GLY A N 1
ATOM 2090 C CA . GLY A 1 271 ? 4.691 -31.656 -26.797 1 97.19 271 GLY A CA 1
ATOM 2091 C C . GLY A 1 271 ? 3.816 -30.609 -27.469 1 97.19 271 GLY A C 1
ATOM 2092 O O . GLY A 1 271 ? 3.625 -30.656 -28.688 1 97.19 271 GLY A O 1
ATOM 2093 N N . HIS A 1 272 ? 3.332 -29.719 -26.719 1 95.75 272 HIS A N 1
ATOM 2094 C CA . HIS A 1 272 ? 2.396 -28.734 -27.219 1 95.75 272 HIS A CA 1
ATOM 2095 C C . HIS A 1 272 ? 3.135 -27.5 -27.766 1 95.75 272 HIS A C 1
ATOM 2097 O O . HIS A 1 272 ? 2.793 -27 -28.828 1 95.75 272 HIS A O 1
ATOM 2103 N N . TYR A 1 273 ? 4.125 -26.969 -27.016 1 97.06 273 TYR A N 1
ATOM 2104 C CA . TYR A 1 273 ? 4.762 -25.703 -27.328 1 97.06 273 TYR A CA 1
ATOM 2105 C C . TYR A 1 273 ? 6.117 -25.922 -28 1 97.06 273 TYR A C 1
ATOM 2107 O O . TYR A 1 273 ? 6.715 -24.984 -28.531 1 97.06 273 TYR A O 1
ATOM 2115 N N . GLY A 1 274 ? 6.652 -27.156 -27.953 1 96.44 274 GLY A N 1
ATOM 2116 C CA . GLY A 1 274 ? 7.992 -27.453 -28.438 1 96.44 274 GLY A CA 1
ATOM 2117 C C . GLY A 1 274 ? 8.969 -27.781 -27.328 1 96.44 274 GLY A C 1
ATOM 2118 O O . GLY A 1 274 ? 8.789 -27.375 -26.188 1 96.44 274 GLY A O 1
ATOM 2119 N N . PRO A 1 275 ? 10.07 -28.484 -27.594 1 93.81 275 PRO A N 1
ATOM 2120 C CA . PRO A 1 275 ? 10.992 -29.016 -26.594 1 93.81 275 PRO A CA 1
ATOM 2121 C C . PRO A 1 275 ? 11.781 -27.922 -25.891 1 93.81 275 PRO A C 1
ATOM 2123 O O . PRO A 1 275 ? 12.312 -28.156 -24.797 1 93.81 275 PRO A O 1
ATOM 2126 N N . ALA A 1 276 ? 11.828 -26.781 -26.422 1 91.88 276 ALA A N 1
ATOM 2127 C CA . ALA A 1 276 ? 12.641 -25.703 -25.844 1 91.88 276 ALA A CA 1
ATOM 2128 C C . ALA A 1 276 ? 11.828 -24.859 -24.875 1 91.88 276 ALA A C 1
ATOM 2130 O O . ALA A 1 276 ? 12.367 -23.969 -24.219 1 91.88 276 ALA A O 1
ATOM 2131 N N . ARG A 1 277 ? 10.547 -25.188 -24.719 1 95.44 277 ARG A N 1
ATOM 2132 C CA . ARG A 1 277 ? 9.695 -24.344 -23.875 1 95.44 277 ARG A CA 1
ATOM 2133 C C . ARG A 1 277 ? 9.977 -24.594 -22.406 1 95.44 277 ARG A C 1
ATOM 2135 O O . ARG A 1 277 ? 9.805 -25.703 -21.906 1 95.44 277 ARG A O 1
ATOM 2142 N N . SER A 1 278 ? 10.422 -23.562 -21.734 1 94.25 278 SER A N 1
ATOM 2143 C CA . SER A 1 278 ? 10.594 -23.609 -20.281 1 94.25 278 SER A CA 1
ATOM 2144 C C . SER A 1 278 ? 9.297 -23.281 -19.562 1 94.25 278 SER A C 1
ATOM 2146 O O . SER A 1 278 ? 8.43 -22.609 -20.109 1 94.25 278 SER A O 1
ATOM 2148 N N . VAL A 1 279 ? 9.164 -23.812 -18.359 1 97.69 279 VAL A N 1
ATOM 2149 C CA . VAL A 1 279 ? 7.996 -23.578 -17.516 1 97.69 279 VAL A CA 1
ATOM 2150 C C . VAL A 1 279 ? 8.383 -22.688 -16.344 1 97.69 279 VAL A C 1
ATOM 2152 O O . VAL A 1 279 ? 8.969 -23.141 -15.359 1 97.69 279 VAL A O 1
ATOM 2155 N N . SER A 1 280 ? 7.996 -21.438 -16.453 1 98.25 280 SER A N 1
ATOM 2156 C CA . SER A 1 280 ? 8.273 -20.531 -15.344 1 98.25 280 SER A CA 1
ATOM 2157 C C . SER A 1 280 ? 7.301 -20.766 -14.188 1 98.25 280 SER A C 1
ATOM 2159 O O . SER A 1 280 ? 6.293 -21.453 -14.344 1 98.25 280 SER A O 1
ATOM 2161 N N . SER A 1 281 ? 7.66 -20.25 -13.086 1 98 281 SER A N 1
ATOM 2162 C CA . SER A 1 281 ? 6.777 -20.328 -11.922 1 98 281 SER A CA 1
ATOM 2163 C C . SER A 1 281 ? 5.402 -19.75 -12.234 1 98 281 SER A C 1
ATOM 2165 O O . SER A 1 281 ? 4.383 -20.281 -11.789 1 98 281 SER A O 1
ATOM 2167 N N . VAL A 1 282 ? 5.34 -18.656 -12.992 1 98.56 282 VAL A N 1
ATOM 2168 C CA . VAL A 1 282 ? 4.059 -18.016 -13.273 1 98.56 282 VAL A CA 1
ATOM 2169 C C . VAL A 1 282 ? 3.27 -18.859 -14.273 1 98.56 282 VAL A C 1
ATOM 2171 O O . VAL A 1 282 ? 2.039 -18.906 -14.219 1 98.56 282 VAL A O 1
ATOM 2174 N N . PHE A 1 283 ? 3.918 -19.516 -15.203 1 98.75 283 PHE A N 1
ATOM 2175 C CA . PHE A 1 283 ? 3.273 -20.484 -16.094 1 98.75 283 PHE A CA 1
ATOM 2176 C C . PHE A 1 283 ? 2.592 -21.578 -15.297 1 98.75 283 PHE A C 1
ATOM 2178 O O . PHE A 1 283 ? 1.402 -21.844 -15.484 1 98.75 283 PHE A O 1
ATOM 2185 N N . ALA A 1 284 ? 3.355 -22.156 -14.422 1 98.62 284 ALA A N 1
ATOM 2186 C CA . ALA A 1 284 ? 2.859 -23.266 -13.609 1 98.62 284 ALA A CA 1
ATOM 2187 C C . ALA A 1 284 ? 1.709 -22.812 -12.711 1 98.62 284 ALA A C 1
ATOM 2189 O O . ALA A 1 284 ? 0.732 -23.547 -12.523 1 98.62 284 ALA A O 1
ATOM 2190 N N . SER A 1 285 ? 1.834 -21.641 -12.18 1 98.62 285 SER A N 1
ATOM 2191 C CA . SER A 1 285 ? 0.819 -21.109 -11.273 1 98.62 285 SER A CA 1
ATOM 2192 C C . SER A 1 285 ? -0.486 -20.828 -12.008 1 98.62 285 SER A C 1
ATOM 2194 O O . SER A 1 285 ? -1.569 -21.125 -11.5 1 98.62 285 SER A O 1
ATOM 2196 N N . ALA A 1 286 ? -0.375 -20.219 -13.188 1 98.75 286 ALA A N 1
ATOM 2197 C CA . ALA A 1 286 ? -1.568 -19.922 -13.977 1 98.75 286 ALA A CA 1
ATOM 2198 C C . ALA A 1 286 ? -2.258 -21.219 -14.414 1 98.75 286 ALA A C 1
ATOM 2200 O O . ALA A 1 286 ? -3.484 -21.312 -14.359 1 98.75 286 ALA A O 1
ATOM 2201 N N . TYR A 1 287 ? -1.462 -22.188 -14.844 1 98.69 287 TYR A N 1
ATOM 2202 C CA . TYR A 1 287 ? -1.985 -23.516 -15.188 1 98.69 287 TYR A CA 1
ATOM 2203 C C . TYR A 1 287 ? -2.74 -24.109 -14.008 1 98.69 287 TYR A C 1
ATOM 2205 O O . TYR A 1 287 ? -3.863 -24.594 -14.164 1 98.69 287 TYR A O 1
ATOM 2213 N N . THR A 1 288 ? -2.123 -24.047 -12.883 1 98.31 288 THR A N 1
ATOM 2214 C CA . THR A 1 288 ? -2.689 -24.625 -11.68 1 98.31 288 THR A CA 1
ATOM 2215 C C . THR A 1 288 ? -3.984 -23.922 -11.289 1 98.31 288 THR A C 1
ATOM 2217 O O . THR A 1 288 ? -4.957 -24.562 -10.898 1 98.31 288 THR A O 1
ATOM 2220 N N . ALA A 1 289 ? -3.996 -22.625 -11.375 1 98.62 289 ALA A N 1
ATOM 2221 C CA . ALA A 1 289 ? -5.18 -21.844 -11.016 1 98.62 289 ALA A CA 1
ATOM 2222 C C . ALA A 1 289 ? -6.363 -22.203 -11.914 1 98.62 289 ALA A C 1
ATOM 2224 O O . ALA A 1 289 ? -7.477 -22.406 -11.43 1 98.62 289 ALA A O 1
ATOM 2225 N N . VAL A 1 290 ? -6.125 -22.266 -13.227 1 98.44 290 VAL A N 1
ATOM 2226 C CA . VAL A 1 290 ? -7.191 -22.594 -14.164 1 98.44 290 VAL A CA 1
ATOM 2227 C C . VAL A 1 290 ? -7.688 -24.016 -13.906 1 98.44 290 VAL A C 1
ATOM 2229 O O . VAL A 1 290 ? -8.891 -24.266 -13.859 1 98.44 290 VAL A O 1
ATOM 2232 N N . ASN A 1 291 ? -6.773 -24.922 -13.719 1 97.06 291 ASN A N 1
ATOM 2233 C CA . ASN A 1 291 ? -7.145 -26.312 -13.477 1 97.06 291 ASN A CA 1
ATOM 2234 C C . ASN A 1 291 ? -7.984 -26.453 -12.211 1 97.06 291 ASN A C 1
ATOM 2236 O O . ASN A 1 291 ? -9.008 -27.156 -12.211 1 97.06 291 ASN A O 1
ATOM 2240 N N . LEU A 1 292 ? -7.484 -25.844 -11.188 1 97.56 292 LEU A N 1
ATOM 2241 C CA . LEU A 1 292 ? -8.195 -25.891 -9.914 1 97.56 292 LEU A CA 1
ATOM 2242 C C . LEU A 1 292 ? -9.586 -25.281 -10.047 1 97.56 292 LEU A C 1
ATOM 2244 O O . LEU A 1 292 ? -10.562 -25.812 -9.516 1 97.56 292 LEU A O 1
ATOM 2248 N N . CYS A 1 293 ? -9.648 -24.141 -10.703 1 98.25 293 CYS A N 1
ATOM 2249 C CA . CYS A 1 293 ? -10.914 -23.453 -10.93 1 98.25 293 CYS A CA 1
ATOM 2250 C C . CYS A 1 293 ? -11.914 -24.359 -11.641 1 98.25 293 CYS A C 1
ATOM 2252 O O . CYS A 1 293 ? -13.031 -24.562 -11.156 1 98.25 293 CYS A O 1
ATOM 2254 N N . VAL A 1 294 ? -11.523 -25.016 -12.719 1 97.38 294 VAL A N 1
ATOM 2255 C CA . VAL A 1 294 ? -12.406 -25.828 -13.539 1 97.38 294 VAL A CA 1
ATOM 2256 C C . VAL A 1 294 ? -12.797 -27.094 -12.773 1 97.38 294 VAL A C 1
ATOM 2258 O O . VAL A 1 294 ? -13.977 -27.453 -12.727 1 97.38 294 VAL A O 1
ATOM 2261 N N . GLU A 1 295 ? -11.828 -27.734 -12.148 1 96.69 295 GLU A N 1
ATOM 2262 C CA . GLU A 1 295 ? -12.109 -28.969 -11.398 1 96.69 295 GLU A CA 1
ATOM 2263 C C . GLU A 1 295 ? -13.094 -28.703 -10.266 1 96.69 295 GLU A C 1
ATOM 2265 O O . GLU A 1 295 ? -13.992 -29.516 -10.016 1 96.69 295 GLU A O 1
ATOM 2270 N N . ALA A 1 296 ? -12.922 -27.578 -9.586 1 97.56 296 ALA A N 1
ATOM 2271 C CA . ALA A 1 296 ? -13.812 -27.25 -8.477 1 97.56 296 ALA A CA 1
ATOM 2272 C C . ALA A 1 296 ? -15.227 -26.969 -8.977 1 97.56 296 ALA A C 1
ATOM 2274 O O . ALA A 1 296 ? -16.203 -27.344 -8.336 1 97.56 296 ALA A O 1
ATOM 2275 N N . ILE A 1 297 ? -15.328 -26.25 -10.102 1 97.38 297 ILE A N 1
ATOM 2276 C CA . ILE A 1 297 ? -16.625 -25.953 -10.695 1 97.38 297 ILE A CA 1
ATOM 2277 C C . ILE A 1 297 ? -17.328 -27.266 -11.078 1 97.38 297 ILE A C 1
ATOM 2279 O O . ILE A 1 297 ? -18.516 -27.438 -10.797 1 97.38 297 ILE A O 1
ATOM 2283 N N . LEU A 1 298 ? -16.625 -28.188 -11.703 1 95.94 298 LEU A N 1
ATOM 2284 C CA . LEU A 1 298 ? -17.188 -29.469 -12.102 1 95.94 298 LEU A CA 1
ATOM 2285 C C . LEU A 1 298 ? -17.641 -30.266 -10.883 1 95.94 298 LEU A C 1
ATOM 2287 O O . LEU A 1 298 ? -18.734 -30.844 -10.875 1 95.94 298 LEU A O 1
ATOM 2291 N N . ALA A 1 299 ? -16.844 -30.281 -9.891 1 96.31 299 ALA A N 1
ATOM 2292 C CA . ALA A 1 299 ? -17.172 -31 -8.672 1 96.31 299 ALA A CA 1
ATOM 2293 C C . ALA A 1 299 ? -18.406 -30.406 -7.992 1 96.31 299 ALA A C 1
ATOM 2295 O O . ALA A 1 299 ? -19.234 -31.141 -7.438 1 96.31 299 ALA A O 1
ATOM 2296 N N . ALA A 1 300 ? -18.5 -29.094 -8.039 1 96.94 300 ALA A N 1
ATOM 2297 C CA . ALA A 1 300 ? -19.609 -28.391 -7.398 1 96.94 300 ALA A CA 1
ATOM 2298 C C . ALA A 1 300 ? -20.891 -28.531 -8.211 1 96.94 300 ALA A C 1
ATOM 2300 O O . ALA A 1 300 ? -22 -28.375 -7.672 1 96.94 300 ALA A O 1
ATOM 2301 N N . GLY A 1 301 ? -20.766 -28.75 -9.508 1 95.62 301 GLY A N 1
ATOM 2302 C CA . GLY A 1 301 ? -21.906 -28.75 -10.406 1 95.62 301 GLY A CA 1
ATOM 2303 C C . GLY A 1 301 ? -22.469 -27.359 -10.648 1 95.62 301 GLY A C 1
ATOM 2304 O O . GLY A 1 301 ? -23.625 -27.203 -11.07 1 95.62 301 GLY A O 1
ATOM 2305 N N . SER A 1 302 ? -21.703 -26.422 -10.258 1 96.12 302 SER A N 1
ATOM 2306 C CA . SER A 1 302 ? -22.109 -25.016 -10.367 1 96.12 302 SER A CA 1
ATOM 2307 C C . SER A 1 302 ? -20.891 -24.094 -10.383 1 96.12 302 SER A C 1
ATOM 2309 O O . SER A 1 302 ? -19.875 -24.406 -9.758 1 96.12 302 SER A O 1
ATOM 2311 N N . ASP A 1 303 ? -21.031 -22.984 -11.141 1 97 303 ASP A N 1
ATOM 2312 C CA . ASP A 1 303 ? -19.953 -22.016 -11.133 1 97 303 ASP A CA 1
ATOM 2313 C C . ASP A 1 303 ? -20.234 -20.906 -10.117 1 97 303 ASP A C 1
ATOM 2315 O O . ASP A 1 303 ? -19.547 -19.875 -10.117 1 97 303 ASP A O 1
ATOM 2319 N N . GLU A 1 304 ? -21.219 -21.125 -9.25 1 97.38 304 GLU A N 1
ATOM 2320 C CA . GLU A 1 304 ? -21.5 -20.172 -8.18 1 97.38 304 GLU A CA 1
ATOM 2321 C C . GLU A 1 304 ? -20.344 -20.109 -7.18 1 97.38 304 GLU A C 1
ATOM 2323 O O . GLU A 1 304 ? -19.891 -21.141 -6.68 1 97.38 304 GLU A O 1
ATOM 2328 N N . PRO A 1 305 ? -19.859 -18.891 -6.852 1 97.56 305 PRO A N 1
ATOM 2329 C CA . PRO A 1 305 ? -18.672 -18.734 -6.02 1 97.56 305 PRO A CA 1
ATOM 2330 C C . PRO A 1 305 ? -18.766 -19.484 -4.691 1 97.56 305 PRO A C 1
ATOM 2332 O O . PRO A 1 305 ? -17.812 -20.141 -4.281 1 97.56 305 PRO A O 1
ATOM 2335 N N . GLN A 1 306 ? -19.875 -19.422 -4.023 1 97.06 306 GLN A N 1
ATOM 2336 C CA . GLN A 1 306 ? -20.031 -20.094 -2.734 1 97.06 306 GLN A CA 1
ATOM 2337 C C . GLN A 1 306 ? -19.906 -21.609 -2.879 1 97.06 306 GLN A C 1
ATOM 2339 O O . GLN A 1 306 ? -19.266 -22.266 -2.059 1 97.06 306 GLN A O 1
ATOM 2344 N N . ALA A 1 307 ? -20.578 -22.156 -3.877 1 98 307 ALA A N 1
ATOM 2345 C CA . ALA A 1 307 ? -20.531 -23.594 -4.125 1 98 307 ALA A CA 1
ATOM 2346 C C . ALA A 1 307 ? -19.109 -24.047 -4.457 1 98 307 ALA A C 1
ATOM 2348 O O . ALA A 1 307 ? -18.656 -25.094 -3.979 1 98 307 ALA A O 1
ATOM 2349 N N . VAL A 1 308 ? -18.438 -23.25 -5.266 1 98.38 308 VAL A N 1
ATOM 2350 C CA . VAL A 1 308 ? -17.062 -23.562 -5.672 1 98.38 308 VAL A CA 1
ATOM 2351 C C . VAL A 1 308 ? -16.156 -23.547 -4.453 1 98.38 308 VAL A C 1
ATOM 2353 O O . VAL A 1 308 ? -15.336 -24.453 -4.266 1 98.38 308 VAL A O 1
ATOM 2356 N N . ARG A 1 309 ? -16.25 -22.547 -3.557 1 98.12 309 ARG A N 1
ATOM 2357 C CA . ARG A 1 309 ? -15.43 -22.453 -2.355 1 98.12 309 ARG A CA 1
ATOM 2358 C C . ARG A 1 309 ? -15.648 -23.656 -1.441 1 98.12 309 ARG A C 1
ATOM 2360 O O . ARG A 1 309 ? -14.695 -24.219 -0.897 1 98.12 309 ARG A O 1
ATOM 2367 N N . ARG A 1 310 ? -16.891 -24.078 -1.288 1 97.81 310 ARG A N 1
ATOM 2368 C CA . ARG A 1 310 ? -17.203 -25.219 -0.436 1 97.81 310 ARG A CA 1
ATOM 2369 C C . ARG A 1 310 ? -16.469 -26.469 -0.907 1 97.81 310 ARG A C 1
ATOM 2371 O O . ARG A 1 310 ? -15.961 -27.234 -0.092 1 97.81 310 ARG A O 1
ATOM 2378 N N . GLU A 1 311 ? -16.484 -26.625 -2.188 1 97.75 311 GLU A N 1
ATOM 2379 C CA . GLU A 1 311 ? -15.789 -27.781 -2.746 1 97.75 311 GLU A CA 1
ATOM 2380 C C . GLU A 1 311 ? -14.281 -27.672 -2.533 1 97.75 311 GLU A C 1
ATOM 2382 O O . GLU A 1 311 ? -13.617 -28.672 -2.242 1 97.75 311 GLU A O 1
ATOM 2387 N N . LEU A 1 312 ? -13.766 -26.453 -2.701 1 98.19 312 LEU A N 1
ATOM 2388 C CA . LEU A 1 312 ? -12.328 -26.219 -2.566 1 98.19 312 LEU A CA 1
ATOM 2389 C C . LEU A 1 312 ? -11.852 -26.609 -1.169 1 98.19 312 LEU A C 1
ATOM 2391 O O . LEU A 1 312 ? -10.75 -27.141 -1.009 1 98.19 312 LEU A O 1
ATOM 2395 N N . TYR A 1 313 ? -12.695 -26.359 -0.194 1 97.31 313 TYR A N 1
ATOM 2396 C CA . TYR A 1 313 ? -12.32 -26.578 1.199 1 97.31 313 TYR A CA 1
ATOM 2397 C C . TYR A 1 313 ? -12.391 -28.047 1.563 1 97.31 313 TYR A C 1
ATOM 2399 O O . TYR A 1 313 ? -11.828 -28.469 2.576 1 97.31 313 TYR A O 1
ATOM 2407 N N . SER A 1 314 ? -13.031 -28.875 0.794 1 95.25 314 SER A N 1
ATOM 2408 C CA . SER A 1 314 ? -13.453 -30.203 1.219 1 95.25 314 SER A CA 1
ATOM 2409 C C . SER A 1 314 ? -12.359 -31.234 0.98 1 95.25 314 SER A C 1
ATOM 2411 O O . SER A 1 314 ? -12.43 -32.344 1.496 1 95.25 314 SER A O 1
ATOM 2413 N N . ALA A 1 315 ? -11.305 -30.875 0.213 1 93.31 315 ALA A N 1
ATOM 2414 C CA . ALA A 1 315 ? -10.273 -31.859 -0.116 1 93.31 315 ALA A CA 1
ATOM 2415 C C . ALA A 1 315 ? -8.984 -31.172 -0.55 1 93.31 315 ALA A C 1
ATOM 2417 O O . ALA A 1 315 ? -8.969 -29.953 -0.786 1 93.31 315 ALA A O 1
ATOM 2418 N N . ALA A 1 316 ? -8.031 -31.953 -0.564 1 96.5 316 ALA A N 1
ATOM 2419 C CA . ALA A 1 316 ? -6.812 -31.547 -1.262 1 96.5 316 ALA A CA 1
ATOM 2420 C C . ALA A 1 316 ? -6.895 -31.875 -2.75 1 96.5 316 ALA A C 1
ATOM 2422 O O . ALA A 1 316 ? -7.422 -32.906 -3.131 1 96.5 316 ALA A O 1
ATOM 2423 N N . TRP A 1 317 ? -6.402 -31.016 -3.541 1 97.12 317 TRP A N 1
ATOM 2424 C CA . TRP A 1 317 ? -6.504 -31.141 -4.992 1 97.12 317 TRP A CA 1
ATOM 2425 C C . TRP A 1 317 ? -5.133 -31.406 -5.609 1 97.12 317 TRP A C 1
ATOM 2427 O O . TRP A 1 317 ? -4.148 -30.75 -5.246 1 97.12 317 TRP A O 1
ATOM 2437 N N . PRO A 1 318 ? -5.043 -32.406 -6.441 1 94.69 318 PRO A N 1
ATOM 2438 C CA . PRO A 1 318 ? -3.764 -32.594 -7.121 1 94.69 318 PRO A CA 1
ATOM 2439 C C . PRO A 1 318 ? -3.301 -31.391 -7.914 1 94.69 318 PRO A C 1
ATOM 2441 O O . PRO A 1 318 ? -4.117 -30.719 -8.547 1 94.69 318 PRO A O 1
ATOM 2444 N N . SER A 1 319 ? -2.012 -31.047 -7.809 1 95.19 319 SER A N 1
ATOM 2445 C CA . SER A 1 319 ? -1.45 -29.906 -8.523 1 95.19 319 SER A CA 1
ATOM 2446 C C . SER A 1 319 ? 0.049 -30.078 -8.75 1 95.19 319 SER A C 1
ATOM 2448 O O . SER A 1 319 ? 0.643 -31.062 -8.289 1 95.19 319 SER A O 1
ATOM 2450 N N . LEU A 1 320 ? 0.646 -29.156 -9.477 1 94.44 320 LEU A N 1
ATOM 2451 C CA . LEU A 1 320 ? 2.086 -29.109 -9.703 1 94.44 320 LEU A CA 1
ATOM 2452 C C . LEU A 1 320 ? 2.834 -28.766 -8.422 1 94.44 320 LEU A C 1
ATOM 2454 O O . LEU A 1 320 ? 4.047 -28.969 -8.328 1 94.44 320 LEU A O 1
ATOM 2458 N N . PHE A 1 321 ? 2.133 -28.266 -7.414 1 95.38 321 PHE A N 1
ATOM 2459 C CA . PHE A 1 321 ? 2.725 -27.859 -6.141 1 95.38 321 PHE A CA 1
ATOM 2460 C C . PHE A 1 321 ? 2.533 -28.953 -5.094 1 95.38 321 PHE A C 1
ATOM 2462 O O . PHE A 1 321 ? 2.842 -28.75 -3.916 1 95.38 321 PHE A O 1
ATOM 2469 N N . GLY A 1 322 ? 2.137 -30.156 -5.57 1 92.94 322 GLY A N 1
ATOM 2470 C CA . GLY A 1 322 ? 1.646 -31.172 -4.652 1 92.94 322 GLY A CA 1
ATOM 2471 C C . GLY A 1 322 ? 0.162 -31.047 -4.363 1 92.94 322 GLY A C 1
ATOM 2472 O O . GLY A 1 322 ? -0.543 -30.281 -5.027 1 92.94 322 GLY A O 1
ATOM 2473 N N . PRO A 1 323 ? -0.312 -31.844 -3.381 1 94.75 323 PRO A N 1
ATOM 2474 C CA . PRO A 1 323 ? -1.713 -31.656 -2.994 1 94.75 323 PRO A CA 1
ATOM 2475 C C . PRO A 1 323 ? -1.998 -30.266 -2.457 1 94.75 323 PRO A C 1
ATOM 2477 O O . PRO A 1 323 ? -1.334 -29.797 -1.522 1 94.75 323 PRO A O 1
ATOM 2480 N N . LEU A 1 324 ? -2.916 -29.609 -3.107 1 96.75 324 LEU A N 1
ATOM 2481 C CA . LEU A 1 324 ? -3.238 -28.234 -2.752 1 96.75 324 LEU A CA 1
ATOM 2482 C C . LEU A 1 324 ? -4.445 -28.172 -1.824 1 96.75 324 LEU A C 1
ATOM 2484 O O . LEU A 1 324 ? -5.547 -28.578 -2.209 1 96.75 324 LEU A O 1
ATOM 2488 N N . SER A 1 325 ? -4.211 -27.734 -0.615 1 97.88 325 SER A N 1
ATOM 2489 C CA . SER A 1 325 ? -5.293 -27.469 0.33 1 97.88 325 SER A CA 1
ATOM 2490 C C . SER A 1 325 ? -5.582 -25.984 0.438 1 97.88 325 SER A C 1
ATOM 2492 O O . SER A 1 325 ? -4.66 -25.172 0.58 1 97.88 325 SER A O 1
ATOM 2494 N N . ILE A 1 326 ? -6.848 -25.609 0.322 1 98.31 326 ILE A N 1
ATOM 2495 C CA . ILE A 1 326 ? -7.273 -24.219 0.449 1 98.31 326 ILE A CA 1
ATOM 2496 C C . ILE A 1 326 ? -7.863 -24 1.838 1 98.31 326 ILE A C 1
ATOM 2498 O O . ILE A 1 326 ? -8.773 -24.719 2.262 1 98.31 326 ILE A O 1
ATOM 2502 N N . ASP A 1 327 ? -7.32 -23.031 2.529 1 97.5 327 ASP A N 1
ATOM 2503 C CA . ASP A 1 327 ? -7.805 -22.703 3.869 1 97.5 327 ASP A CA 1
ATOM 2504 C C . ASP A 1 327 ? -9.18 -22.047 3.812 1 97.5 327 ASP A C 1
ATOM 2506 O O . ASP A 1 327 ? -9.367 -21.062 3.1 1 97.5 327 ASP A O 1
ATOM 2510 N N . ALA A 1 328 ? -10.133 -22.547 4.57 1 96.56 328 ALA A N 1
ATOM 2511 C CA . ALA A 1 328 ? -11.516 -22.078 4.508 1 96.56 328 ALA A CA 1
ATOM 2512 C C . ALA A 1 328 ? -11.641 -20.672 5.113 1 96.56 328 ALA A C 1
ATOM 2514 O O . ALA A 1 328 ? -12.586 -19.953 4.801 1 96.56 328 ALA A O 1
ATOM 2515 N N . GLN A 1 329 ? -10.688 -20.344 5.938 1 93.12 329 GLN A N 1
ATOM 2516 C CA . GLN A 1 329 ? -10.789 -19.062 6.625 1 93.12 329 GLN A CA 1
ATOM 2517 C C . GLN A 1 329 ? -10.203 -17.938 5.777 1 93.12 329 GLN A C 1
ATOM 2519 O O . GLN A 1 329 ? -10.68 -16.797 5.832 1 93.12 329 GLN A O 1
ATOM 2524 N N . THR A 1 330 ? -9.188 -18.266 4.969 1 95.69 330 THR A N 1
ATOM 2525 C CA . THR A 1 330 ? -8.461 -17.172 4.312 1 95.69 330 THR A CA 1
ATOM 2526 C C . THR A 1 330 ? -8.492 -17.344 2.797 1 95.69 330 THR A C 1
ATOM 2528 O O . THR A 1 330 ? -8.102 -16.438 2.057 1 95.69 330 THR A O 1
ATOM 2531 N N . ASN A 1 331 ? -8.953 -18.547 2.309 1 98.12 331 ASN A N 1
ATOM 2532 C CA . ASN A 1 331 ? -9.008 -18.859 0.887 1 98.12 331 ASN A CA 1
ATOM 2533 C C . ASN A 1 331 ? -7.613 -19.016 0.286 1 98.12 331 ASN A C 1
ATOM 2535 O O . ASN A 1 331 ? -7.441 -18.891 -0.928 1 98.12 331 ASN A O 1
ATOM 2539 N N . HIS A 1 332 ? -6.578 -19.281 1.143 1 98.56 332 HIS A N 1
ATOM 2540 C CA . HIS A 1 332 ? -5.199 -19.391 0.679 1 98.56 332 HIS A CA 1
ATOM 2541 C C . HIS A 1 332 ? -4.781 -20.859 0.523 1 98.56 332 HIS A C 1
ATOM 2543 O O . HIS A 1 332 ? -5.148 -21.703 1.341 1 98.56 332 HIS A O 1
ATOM 2549 N N . ALA A 1 333 ? -3.986 -21.062 -0.457 1 98.56 333 ALA A N 1
ATOM 2550 C CA . ALA A 1 333 ? -3.393 -22.375 -0.652 1 98.56 333 ALA A CA 1
ATOM 2551 C C . ALA A 1 333 ? -2.197 -22.594 0.274 1 98.56 333 ALA A C 1
ATOM 2553 O O . ALA A 1 333 ? -1.419 -21.656 0.509 1 98.56 333 ALA A O 1
ATOM 2554 N N . ALA A 1 334 ? -2.115 -23.781 0.773 1 98.38 334 ALA A N 1
ATOM 2555 C CA . ALA A 1 334 ? -0.828 -24.203 1.32 1 98.38 334 ALA A CA 1
ATOM 2556 C C . ALA A 1 334 ? 0.182 -24.453 0.206 1 98.38 334 ALA A C 1
ATOM 2558 O O . ALA A 1 334 ? -0.152 -25.062 -0.812 1 98.38 334 ALA A O 1
ATOM 2559 N N . LEU A 1 335 ? 1.419 -23.969 0.372 1 98.5 335 LEU A N 1
ATOM 2560 C CA . LEU A 1 335 ? 2.387 -24.031 -0.717 1 98.5 335 LEU A CA 1
ATOM 2561 C C . LEU A 1 335 ? 3.764 -24.438 -0.195 1 98.5 335 LEU A C 1
ATOM 2563 O O . LEU A 1 335 ? 4.137 -24.062 0.923 1 98.5 335 LEU A O 1
ATOM 2567 N N . PRO A 1 336 ? 4.512 -25.141 -0.965 1 98.19 336 PRO A N 1
ATOM 2568 C CA . PRO A 1 336 ? 5.902 -25.406 -0.585 1 98.19 336 PRO A CA 1
ATOM 2569 C C . PRO A 1 336 ? 6.797 -24.188 -0.715 1 98.19 336 PRO A C 1
ATOM 2571 O O . PRO A 1 336 ? 6.398 -23.188 -1.317 1 98.19 336 PRO A O 1
ATOM 2574 N N . PHE A 1 337 ? 7.867 -24.266 -0.035 1 98.5 337 PHE A N 1
ATOM 2575 C CA . PHE A 1 337 ? 8.938 -23.281 -0.171 1 98.5 337 PHE A CA 1
ATOM 2576 C C . PHE A 1 337 ? 10.141 -23.891 -0.877 1 98.5 337 PHE A C 1
ATOM 2578 O O . PHE A 1 337 ? 10.641 -24.938 -0.473 1 98.5 337 PHE A O 1
ATOM 2585 N N . HIS A 1 338 ? 10.625 -23.234 -1.935 1 98.75 338 HIS A N 1
ATOM 2586 C CA . HIS A 1 338 ? 11.883 -23.578 -2.586 1 98.75 338 HIS A CA 1
ATOM 2587 C C . HIS A 1 338 ? 12.789 -22.359 -2.703 1 98.75 338 HIS A C 1
ATOM 2589 O O . HIS A 1 338 ? 12.305 -21.25 -2.961 1 98.75 338 HIS A O 1
ATOM 2595 N N . LEU A 1 339 ? 13.984 -22.562 -2.453 1 98.88 339 LEU A N 1
ATOM 2596 C CA . LEU A 1 339 ? 15 -21.547 -2.723 1 98.88 339 LEU A CA 1
ATOM 2597 C C . LEU A 1 339 ? 15.836 -21.938 -3.938 1 98.88 339 LEU A C 1
ATOM 2599 O O . LEU A 1 339 ? 16.469 -23 -3.953 1 98.88 339 LEU A O 1
ATOM 2603 N N . GLY A 1 340 ? 15.789 -21.062 -4.914 1 98.88 340 GLY A N 1
ATOM 2604 C CA . GLY A 1 340 ? 16.516 -21.328 -6.145 1 98.88 340 GLY A CA 1
ATOM 2605 C C . GLY A 1 340 ? 17.719 -20.422 -6.324 1 98.88 340 GLY A C 1
ATOM 2606 O O . GLY A 1 340 ? 17.672 -19.234 -5.984 1 98.88 340 GLY A O 1
ATOM 2607 N N . ARG A 1 341 ? 18.766 -20.969 -6.852 1 98.94 341 ARG A N 1
ATOM 2608 C CA . ARG A 1 341 ? 19.938 -20.203 -7.297 1 98.94 341 ARG A CA 1
ATOM 2609 C C . ARG A 1 341 ? 19.984 -20.125 -8.82 1 98.94 341 ARG A C 1
ATOM 2611 O O . ARG A 1 341 ? 19.922 -21.141 -9.508 1 98.94 341 ARG A O 1
ATOM 2618 N N . ILE A 1 342 ? 20.078 -18.906 -9.32 1 98.88 342 ILE A N 1
ATOM 2619 C CA . ILE A 1 342 ? 20.094 -18.719 -10.766 1 98.88 342 ILE A CA 1
ATOM 2620 C C . ILE A 1 342 ? 21.344 -19.359 -11.359 1 98.88 342 ILE A C 1
ATOM 2622 O O . ILE A 1 342 ? 22.453 -19.156 -10.844 1 98.88 342 ILE A O 1
ATOM 2626 N N . ASN A 1 343 ? 21.172 -20.141 -12.383 1 98.5 343 ASN A N 1
ATOM 2627 C CA . ASN A 1 343 ? 22.312 -20.797 -13.016 1 98.5 343 ASN A CA 1
ATOM 2628 C C . ASN A 1 343 ? 22.625 -20.188 -14.375 1 98.5 343 ASN A C 1
ATOM 2630 O O . ASN A 1 343 ? 22.016 -19.188 -14.766 1 98.5 343 ASN A O 1
ATOM 2634 N N . SER A 1 344 ? 23.562 -20.75 -15.117 1 97.38 344 SER A N 1
ATOM 2635 C CA . SER A 1 344 ? 24.062 -20.172 -16.359 1 97.38 344 SER A CA 1
ATOM 2636 C C . SER A 1 344 ? 23.141 -20.5 -17.531 1 97.38 344 SER A C 1
ATOM 2638 O O . SER A 1 344 ? 23.297 -19.938 -18.625 1 97.38 344 SER A O 1
ATOM 2640 N N . ASP A 1 345 ? 22.094 -21.297 -17.375 1 95.62 345 ASP A N 1
ATOM 2641 C CA . ASP A 1 345 ? 21.203 -21.734 -18.438 1 95.62 345 ASP A CA 1
ATOM 2642 C C . ASP A 1 345 ? 19.859 -21 -18.344 1 95.62 345 ASP A C 1
ATOM 2644 O O . ASP A 1 345 ? 18.844 -21.516 -18.797 1 95.62 345 ASP A O 1
ATOM 2648 N N . ASN A 1 346 ? 19.859 -19.906 -17.625 1 95.5 346 ASN A N 1
ATOM 2649 C CA . ASN A 1 346 ? 18.641 -19.109 -17.438 1 95.5 346 ASN A CA 1
ATOM 2650 C C . ASN A 1 346 ? 17.562 -19.906 -16.703 1 95.5 346 ASN A C 1
ATOM 2652 O O . ASN A 1 346 ? 16.406 -19.938 -17.125 1 95.5 346 ASN A O 1
ATOM 2656 N N . GLY A 1 347 ? 18 -20.578 -15.734 1 97.81 347 GLY A N 1
ATOM 2657 C CA . GLY A 1 347 ? 17.141 -21.344 -14.844 1 97.81 347 GLY A CA 1
ATOM 2658 C C . GLY A 1 347 ? 17.578 -21.281 -13.391 1 97.81 347 GLY A C 1
ATOM 2659 O O . GLY A 1 347 ? 18.438 -20.469 -13.031 1 97.81 347 GLY A O 1
ATOM 2660 N N . PHE A 1 348 ? 16.938 -22.031 -12.602 1 98.69 348 PHE A N 1
ATOM 2661 C CA . PHE A 1 348 ? 17.234 -22.062 -11.172 1 98.69 348 PHE A CA 1
ATOM 2662 C C . PHE A 1 348 ? 17.641 -23.453 -10.727 1 98.69 348 PHE A C 1
ATOM 2664 O O . PHE A 1 348 ? 17.047 -24.453 -11.164 1 98.69 348 PHE A O 1
ATOM 2671 N N . ASP A 1 349 ? 18.656 -23.578 -9.906 1 98.62 349 ASP A N 1
ATOM 2672 C CA . ASP A 1 349 ? 18.938 -24.766 -9.117 1 98.62 349 ASP A CA 1
ATOM 2673 C C . ASP A 1 349 ? 18.328 -24.672 -7.723 1 98.62 349 ASP A C 1
ATOM 2675 O O . ASP A 1 349 ? 18.625 -23.734 -6.977 1 98.62 349 ASP A O 1
ATOM 2679 N N . VAL A 1 350 ? 17.516 -25.609 -7.391 1 98.62 350 VAL A N 1
ATOM 2680 C CA . VAL A 1 350 ? 16.891 -25.594 -6.07 1 98.62 350 VAL A CA 1
ATOM 2681 C C . VAL A 1 350 ? 17.922 -25.984 -5.008 1 98.62 350 VAL A C 1
ATOM 2683 O O . VAL A 1 350 ? 18.5 -27.062 -5.078 1 98.62 350 VAL A O 1
ATOM 2686 N N . ILE A 1 351 ? 18.094 -25.141 -3.965 1 98.44 351 ILE A N 1
ATOM 2687 C CA . ILE A 1 351 ? 19.156 -25.406 -3.01 1 98.44 351 ILE A CA 1
ATOM 2688 C C . ILE A 1 351 ? 18.578 -25.625 -1.619 1 98.44 351 ILE A C 1
ATOM 2690 O O . ILE A 1 351 ? 19.266 -26.109 -0.715 1 98.44 351 ILE A O 1
ATOM 2694 N N . ALA A 1 352 ? 17.359 -25.297 -1.386 1 98.31 352 ALA A N 1
ATOM 2695 C CA . ALA A 1 352 ? 16.625 -25.547 -0.151 1 98.31 352 ALA A CA 1
ATOM 2696 C C . ALA A 1 352 ? 15.133 -25.672 -0.418 1 98.31 352 ALA A C 1
ATOM 2698 O O . ALA A 1 352 ? 14.609 -25.062 -1.355 1 98.31 352 ALA A O 1
ATOM 2699 N N . SER A 1 353 ? 14.484 -26.516 0.338 1 98.12 353 SER A N 1
ATOM 2700 C CA . SER A 1 353 ? 13.047 -26.703 0.174 1 98.12 353 SER A CA 1
ATOM 2701 C C . SER A 1 353 ? 12.375 -26.984 1.512 1 98.12 353 SER A C 1
ATOM 2703 O O . SER A 1 353 ? 13.023 -27.438 2.461 1 98.12 353 SER A O 1
ATOM 2705 N N . ARG A 1 354 ? 11.172 -26.641 1.611 1 97.75 354 ARG A N 1
ATOM 2706 C CA . ARG A 1 354 ? 10.25 -27.047 2.664 1 97.75 354 ARG A CA 1
ATOM 2707 C C . ARG A 1 354 ? 8.938 -27.562 2.076 1 97.75 354 ARG A C 1
ATOM 2709 O O . ARG A 1 354 ? 8.516 -27.109 1.007 1 97.75 354 ARG A O 1
ATOM 2716 N N . ALA A 1 355 ? 8.367 -28.516 2.803 1 96.69 355 ALA A N 1
ATOM 2717 C CA . ALA A 1 355 ? 7.051 -29 2.404 1 96.69 355 ALA A CA 1
ATOM 2718 C C . ALA A 1 355 ? 6.012 -27.875 2.482 1 96.69 355 ALA A C 1
ATOM 2720 O O . ALA A 1 355 ? 6.328 -26.766 2.898 1 96.69 355 ALA A O 1
ATOM 2721 N N . ALA A 1 356 ? 4.832 -28.172 2.037 1 97.5 356 ALA A N 1
ATOM 2722 C CA . ALA A 1 356 ? 3.768 -27.172 1.968 1 97.5 356 ALA A CA 1
ATOM 2723 C C . ALA A 1 356 ? 3.555 -26.516 3.322 1 97.5 356 ALA A C 1
ATOM 2725 O O . ALA A 1 356 ? 3.443 -27.188 4.348 1 97.5 356 ALA A O 1
ATOM 2726 N N . LEU A 1 357 ? 3.6 -25.25 3.307 1 97.75 357 LEU A N 1
ATOM 2727 C CA . LEU A 1 357 ? 3.318 -24.422 4.465 1 97.75 357 LEU A CA 1
ATOM 2728 C C . LEU A 1 357 ? 1.903 -23.844 4.398 1 97.75 357 LEU A C 1
ATOM 2730 O O . LEU A 1 357 ? 1.496 -23.312 3.371 1 97.75 357 LEU A O 1
ATOM 2734 N N . ALA A 1 358 ? 1.126 -24.047 5.496 1 97.25 358 ALA A N 1
ATOM 2735 C CA . ALA A 1 358 ? -0.161 -23.359 5.578 1 97.25 358 ALA A CA 1
ATOM 2736 C C . ALA A 1 358 ? 0.02 -21.844 5.504 1 97.25 358 ALA A C 1
ATOM 2738 O O . ALA A 1 358 ? 0.96 -21.297 6.082 1 97.25 358 ALA A O 1
ATOM 2739 N N . ALA A 1 359 ? -0.896 -21.203 4.805 1 97.69 359 ALA A N 1
ATOM 2740 C CA . ALA A 1 359 ? -0.806 -19.75 4.684 1 97.69 359 ALA A CA 1
ATOM 2741 C C . ALA A 1 359 ? -1.147 -19.062 6.004 1 97.69 359 ALA A C 1
ATOM 2743 O O . ALA A 1 359 ? -2.057 -19.5 6.715 1 97.69 359 ALA A O 1
ATOM 2744 N N . ASP A 1 360 ? -0.401 -18.062 6.348 1 96.69 360 ASP A N 1
ATOM 2745 C CA . ASP A 1 360 ? -0.673 -17.141 7.457 1 96.69 360 ASP A CA 1
ATOM 2746 C C . ASP A 1 360 ? -0.558 -15.688 7.016 1 96.69 360 ASP A C 1
ATOM 2748 O O . ASP A 1 360 ? 0.355 -14.977 7.438 1 96.69 360 ASP A O 1
ATOM 2752 N N . PRO A 1 361 ? -1.525 -15.297 6.195 1 95.88 361 PRO A N 1
ATOM 2753 C CA . PRO A 1 361 ? -1.396 -13.992 5.539 1 95.88 361 PRO A CA 1
ATOM 2754 C C . PRO A 1 361 ? -1.335 -12.836 6.531 1 95.88 361 PRO A C 1
ATOM 2756 O O . PRO A 1 361 ? -0.908 -11.734 6.176 1 95.88 361 PRO A O 1
ATOM 2759 N N . TYR A 1 362 ? -1.671 -12.984 7.777 1 90.94 362 TYR A N 1
ATOM 2760 C CA . TYR A 1 362 ? -1.659 -11.914 8.766 1 90.94 362 TYR A CA 1
ATOM 2761 C C . TYR A 1 362 ? -0.568 -12.148 9.805 1 90.94 362 TYR A C 1
ATOM 2763 O O . TYR A 1 362 ? -0.508 -11.445 10.82 1 90.94 362 TYR A O 1
ATOM 2771 N N . LEU A 1 363 ? 0.21 -13.164 9.633 1 91.75 363 LEU A N 1
ATOM 2772 C CA . LEU A 1 363 ? 1.359 -13.484 10.477 1 91.75 363 LEU A CA 1
ATOM 2773 C C . LEU A 1 363 ? 0.95 -13.602 11.938 1 91.75 363 LEU A C 1
ATOM 2775 O O . LEU A 1 363 ? 1.586 -13.008 12.812 1 91.75 363 LEU A O 1
ATOM 2779 N N . THR A 1 364 ? -0.139 -14.266 12.18 1 83.44 364 THR A N 1
ATOM 2780 C CA . THR A 1 364 ? -0.696 -14.453 13.516 1 83.44 364 THR A CA 1
ATOM 2781 C C . THR A 1 364 ? 0.138 -15.453 14.312 1 83.44 364 THR A C 1
ATOM 2783 O O . THR A 1 364 ? 0.02 -15.531 15.539 1 83.44 364 THR A O 1
ATOM 2786 N N . GLY A 1 365 ? 1.037 -16.094 13.758 1 73.06 365 GLY A N 1
ATOM 2787 C CA . GLY A 1 365 ? 1.855 -17.094 14.43 1 73.06 365 GLY A CA 1
ATOM 2788 C C . GLY A 1 365 ? 1.138 -18.422 14.625 1 73.06 365 GLY A C 1
ATOM 2789 O O . GLY A 1 365 ? 1.69 -19.344 15.227 1 73.06 365 GLY A O 1
ATOM 2790 N N . ARG A 1 366 ? -0.14 -18.469 14.484 1 53.78 366 ARG A N 1
ATOM 2791 C CA . ARG A 1 366 ? -0.923 -19.656 14.805 1 53.78 366 ARG A CA 1
ATOM 2792 C C . ARG A 1 366 ? -0.382 -20.891 14.07 1 53.78 366 ARG A C 1
ATOM 2794 O O . ARG A 1 366 ? -0.49 -22.016 14.562 1 53.78 366 ARG A O 1
ATOM 2801 N N . HIS A 1 367 ? 0.055 -20.766 12.836 1 45.53 367 HIS A N 1
ATOM 2802 C CA . HIS A 1 367 ? 0.424 -21.984 12.133 1 45.53 367 HIS A CA 1
ATOM 2803 C C . HIS A 1 367 ? 1.938 -22.172 12.102 1 45.53 367 HIS A C 1
ATOM 2805 O O . HIS A 1 367 ? 2.477 -22.797 11.18 1 45.53 367 HIS A O 1
ATOM 2811 N N . THR A 1 368 ? 2.645 -21.406 12.898 1 43.03 368 THR A N 1
ATOM 2812 C CA . THR A 1 368 ? 4.074 -21.688 12.922 1 43.03 368 THR A CA 1
ATOM 2813 C C . THR A 1 368 ? 4.336 -23.094 13.445 1 43.03 368 THR A C 1
ATOM 2815 O O . THR A 1 368 ? 3.805 -23.484 14.492 1 43.03 368 THR A O 1
ATOM 2818 N N . GLY A 1 369 ? 4.59 -24 12.648 1 35.56 369 GLY A N 1
ATOM 2819 C CA . GLY A 1 369 ? 5.262 -25.203 13.133 1 35.56 369 GLY A CA 1
ATOM 2820 C C . GLY A 1 369 ? 6.273 -24.922 14.227 1 35.56 369 GLY A C 1
ATOM 2821 O O . GLY A 1 369 ? 6.543 -23.75 14.547 1 35.56 369 GLY A O 1
ATOM 2822 N N . PRO A 1 370 ? 6.824 -26.031 15.031 1 32.25 370 PRO A N 1
ATOM 2823 C CA . PRO A 1 370 ? 7.801 -25.875 16.109 1 32.25 370 PRO A CA 1
ATOM 2824 C C . PRO A 1 370 ? 8.922 -24.891 15.758 1 32.25 370 PRO A C 1
ATOM 2826 O O . PRO A 1 370 ? 9.516 -25 14.68 1 32.25 370 PRO A O 1
ATOM 2829 N N . SER A 1 371 ? 8.836 -23.703 16.016 1 33.66 371 SER A N 1
ATOM 2830 C CA . SER A 1 371 ? 9.961 -22.766 15.977 1 33.66 371 SER A CA 1
ATOM 2831 C C . SER A 1 371 ? 11.25 -23.438 16.422 1 33.66 371 SER A C 1
ATOM 2833 O O . SER A 1 371 ? 11.312 -24.031 17.5 1 33.66 371 SER A O 1
ATOM 2835 N N . SER A 1 372 ? 12.055 -23.938 15.492 1 27.98 372 SER A N 1
ATOM 2836 C CA . SER A 1 372 ? 13.398 -24.25 15.945 1 27.98 372 SER A CA 1
ATOM 2837 C C . SER A 1 372 ? 13.969 -23.141 16.828 1 27.98 372 SER A C 1
ATOM 2839 O O . SER A 1 372 ? 13.812 -21.969 16.516 1 27.98 372 SER A O 1
ATOM 2841 N N . LYS A 1 373 ? 14.164 -23.375 18.156 1 29.36 373 LYS A N 1
ATOM 2842 C CA . LYS A 1 373 ? 14.875 -22.625 19.188 1 29.36 373 LYS A CA 1
ATOM 2843 C C . LYS A 1 373 ? 16.156 -22 18.625 1 29.36 373 LYS A C 1
ATOM 2845 O O . LYS A 1 373 ? 17.125 -22.703 18.344 1 29.36 373 LYS A O 1
ATOM 2850 N N . LEU A 1 374 ? 16.234 -21.047 17.891 1 25.38 374 LEU A N 1
ATOM 2851 C CA . LEU A 1 374 ? 17.547 -20.422 17.703 1 25.38 374 LEU A CA 1
ATOM 2852 C C . LEU A 1 374 ? 18.141 -19.984 19.031 1 25.38 374 LEU A C 1
ATOM 2854 O O . LEU A 1 374 ? 17.562 -19.172 19.75 1 25.38 374 LEU A O 1
ATOM 2858 N N . ARG A 1 375 ? 18.719 -20.875 19.828 1 23.62 375 ARG A N 1
ATOM 2859 C CA . ARG A 1 375 ? 19.547 -20.562 20.984 1 23.62 375 ARG A CA 1
ATOM 2860 C C . ARG A 1 375 ? 20.484 -19.406 20.688 1 23.62 375 ARG A C 1
ATOM 2862 O O . ARG A 1 375 ? 21.266 -19.469 19.734 1 23.62 375 ARG A O 1
ATOM 2869 N N . VAL A 1 376 ? 20.141 -18.312 21.078 1 20.09 376 VAL A N 1
ATOM 2870 C CA . VAL A 1 376 ? 21.141 -17.266 21.25 1 20.09 376 VAL A CA 1
ATOM 2871 C C . VAL A 1 376 ? 22.203 -17.719 22.234 1 20.09 376 VAL A C 1
ATOM 2873 O O . VAL A 1 376 ? 21.906 -17.969 23.406 1 20.09 376 VAL A O 1
ATOM 2876 N N . VAL A 1 377 ? 23.125 -18.734 21.844 1 20.72 377 VAL A N 1
ATOM 2877 C CA . VAL A 1 377 ? 24.328 -18.859 22.688 1 20.72 377 VAL A CA 1
ATOM 2878 C C . VAL A 1 377 ? 25 -17.484 22.828 1 20.72 377 VAL A C 1
ATOM 2880 O O . VAL A 1 377 ? 25.281 -16.828 21.828 1 20.72 377 VAL A O 1
ATOM 2883 N N . SER A 1 378 ? 24.906 -16.891 24.016 1 17.64 378 SER A N 1
ATOM 2884 C CA . SER A 1 378 ? 26.078 -16.125 24.422 1 17.64 378 SER A CA 1
ATOM 2885 C C . SER A 1 378 ? 27.359 -16.922 24.25 1 17.64 378 SER A C 1
ATOM 2887 O O . SER A 1 378 ? 27.359 -18.156 24.391 1 17.64 378 SER A O 1
ATOM 2889 N N . MET B 1 1 ? 19.469 42.5 -4.453 1 40.03 1 MET B N 1
ATOM 2890 C CA . MET B 1 1 ? 18.328 41.844 -3.82 1 40.03 1 MET B CA 1
ATOM 2891 C C . MET B 1 1 ? 18.422 40.344 -3.961 1 40.03 1 MET B C 1
ATOM 2893 O O . MET B 1 1 ? 18.781 39.812 -5.023 1 40.03 1 MET B O 1
ATOM 2897 N N . SER B 1 2 ? 18.594 39.594 -2.857 1 61.38 2 SER B N 1
ATOM 2898 C CA . SER B 1 2 ? 18.766 38.156 -2.93 1 61.38 2 SER B CA 1
ATOM 2899 C C . SER B 1 2 ? 17.641 37.5 -3.748 1 61.38 2 SER B C 1
ATOM 2901 O O . SER B 1 2 ? 16.547 38.031 -3.84 1 61.38 2 SER B O 1
ATOM 2903 N N . ASP B 1 3 ? 17.859 36.688 -4.738 1 83.69 3 ASP B N 1
ATOM 2904 C CA . ASP B 1 3 ? 16.938 35.969 -5.605 1 83.69 3 ASP B CA 1
ATOM 2905 C C . ASP B 1 3 ? 15.773 35.375 -4.797 1 83.69 3 ASP B C 1
ATOM 2907 O O . ASP B 1 3 ? 15.961 34.969 -3.654 1 83.69 3 ASP B O 1
ATOM 2911 N N . PRO B 1 4 ? 14.586 35.719 -5.266 1 92.12 4 PRO B N 1
ATOM 2912 C CA . PRO B 1 4 ? 13.43 35.156 -4.555 1 92.12 4 PRO B CA 1
ATOM 2913 C C . PRO B 1 4 ? 13.57 33.688 -4.25 1 92.12 4 PRO B C 1
ATOM 2915 O O . PRO B 1 4 ? 14.18 32.938 -5.031 1 92.12 4 PRO B O 1
ATOM 2918 N N . LEU B 1 5 ? 13.148 33.375 -3.094 1 95.5 5 LEU B N 1
ATOM 2919 C CA . LEU B 1 5 ? 13.109 31.969 -2.705 1 95.5 5 LEU B CA 1
ATOM 2920 C C . LEU B 1 5 ? 11.945 31.25 -3.383 1 95.5 5 LEU B C 1
ATOM 2922 O O . LEU B 1 5 ? 10.781 31.594 -3.162 1 95.5 5 LEU B O 1
ATOM 2926 N N . LYS B 1 6 ? 12.219 30.266 -4.23 1 96.94 6 LYS B N 1
ATOM 2927 C CA . LYS B 1 6 ? 11.195 29.516 -4.941 1 96.94 6 LYS B CA 1
ATOM 2928 C C . LYS B 1 6 ? 10.742 28.312 -4.125 1 96.94 6 LYS B C 1
ATOM 2930 O O . LYS B 1 6 ? 11.562 27.516 -3.676 1 96.94 6 LYS B O 1
ATOM 2935 N N . ILE B 1 7 ? 9.484 28.219 -3.885 1 98.06 7 ILE B N 1
ATOM 2936 C CA . ILE B 1 7 ? 8.891 27.109 -3.156 1 98.06 7 ILE B CA 1
ATOM 2937 C C . ILE B 1 7 ? 7.754 26.5 -3.975 1 98.06 7 ILE B C 1
ATOM 2939 O O . ILE B 1 7 ? 6.859 27.219 -4.43 1 98.06 7 ILE B O 1
ATOM 2943 N N . GLY B 1 8 ? 7.848 25.203 -4.254 1 98.75 8 GLY B N 1
ATOM 2944 C CA . GLY B 1 8 ? 6.758 24.516 -4.934 1 98.75 8 GLY B CA 1
ATOM 2945 C C . GLY B 1 8 ? 5.562 24.25 -4.035 1 98.75 8 GLY B C 1
ATOM 2946 O O . GLY B 1 8 ? 5.727 23.859 -2.879 1 98.75 8 GLY B O 1
ATOM 2947 N N . ILE B 1 9 ? 4.379 24.578 -4.516 1 98.88 9 ILE B N 1
ATOM 2948 C CA . ILE B 1 9 ? 3.107 24.281 -3.865 1 98.88 9 ILE B CA 1
ATOM 2949 C C . ILE B 1 9 ? 2.303 23.312 -4.73 1 98.88 9 ILE B C 1
ATOM 2951 O O . ILE B 1 9 ? 1.776 23.688 -5.777 1 98.88 9 ILE B O 1
ATOM 2955 N N . LEU B 1 10 ? 2.146 22.016 -4.262 1 98.88 10 LEU B N 1
ATOM 2956 C CA . LEU B 1 10 ? 1.643 20.922 -5.09 1 98.88 10 LEU B CA 1
ATOM 2957 C C . LEU B 1 10 ? 0.393 20.297 -4.473 1 98.88 10 LEU B C 1
ATOM 2959 O O . LEU B 1 10 ? 0.477 19.297 -3.762 1 98.88 10 LEU B O 1
ATOM 2963 N N . PHE B 1 11 ? -0.783 20.938 -4.766 1 98.81 11 PHE B N 1
ATOM 2964 C CA . PHE B 1 11 ? -2.062 20.469 -4.242 1 98.81 11 PHE B CA 1
ATOM 2965 C C . PHE B 1 11 ? -3.096 20.359 -5.359 1 98.81 11 PHE B C 1
ATOM 2967 O O . PHE B 1 11 ? -3.156 21.219 -6.238 1 98.81 11 PHE B O 1
ATOM 2974 N N . SER B 1 12 ? -3.896 19.281 -5.305 1 98.75 12 SER B N 1
ATOM 2975 C CA . SER B 1 12 ? -5.059 19.203 -6.184 1 98.75 12 SER B CA 1
ATOM 2976 C C . SER B 1 12 ? -6.234 20 -5.629 1 98.75 12 SER B C 1
ATOM 2978 O O . SER B 1 12 ? -6.719 19.719 -4.531 1 98.75 12 SER B O 1
ATOM 2980 N N . THR B 1 13 ? -6.711 20.906 -6.414 1 98.5 13 THR B N 1
ATOM 2981 C CA . THR B 1 13 ? -7.82 21.734 -5.949 1 98.5 13 THR B CA 1
ATOM 2982 C C . THR B 1 13 ? -9.133 21.297 -6.594 1 98.5 13 THR B C 1
ATOM 2984 O O . THR B 1 13 ? -10.18 21.891 -6.344 1 98.5 13 THR B O 1
ATOM 2987 N N . THR B 1 14 ? -9.094 20.312 -7.453 1 98 14 THR B N 1
ATOM 2988 C CA . THR B 1 14 ? -10.25 19.656 -8.047 1 98 14 THR B CA 1
ATOM 2989 C C . THR B 1 14 ? -10.148 18.141 -7.875 1 98 14 THR B C 1
ATOM 2991 O O . THR B 1 14 ? -9.141 17.625 -7.383 1 98 14 THR B O 1
ATOM 2994 N N . GLY B 1 15 ? -11.242 17.453 -8.219 1 97.19 15 GLY B N 1
ATOM 2995 C CA . GLY B 1 15 ? -11.258 16.016 -8.031 1 97.19 15 GLY B CA 1
ATOM 2996 C C . GLY B 1 15 ? -11.836 15.602 -6.688 1 97.19 15 GLY B C 1
ATOM 2997 O O . GLY B 1 15 ? -12.406 16.422 -5.969 1 97.19 15 GLY B O 1
ATOM 2998 N N . PRO B 1 16 ? -11.641 14.312 -6.32 1 97.5 16 PRO B N 1
ATOM 2999 C CA . PRO B 1 16 ? -12.352 13.734 -5.176 1 97.5 16 PRO B CA 1
ATOM 3000 C C . PRO B 1 16 ? -11.906 14.336 -3.844 1 97.5 16 PRO B C 1
ATOM 3002 O O . PRO B 1 16 ? -12.625 14.242 -2.848 1 97.5 16 PRO B O 1
ATOM 3005 N N . TYR B 1 17 ? -10.758 14.945 -3.777 1 98.12 17 TYR B N 1
ATOM 3006 C CA . TYR B 1 17 ? -10.312 15.586 -2.543 1 98.12 17 TYR B CA 1
ATOM 3007 C C . TYR B 1 17 ? -9.953 17.047 -2.781 1 98.12 17 TYR B C 1
ATOM 3009 O O . TYR B 1 17 ? -9.031 17.578 -2.154 1 98.12 17 TYR B O 1
ATOM 3017 N N . GLY B 1 18 ? -10.688 17.656 -3.691 1 98.19 18 GLY B N 1
ATOM 3018 C CA . GLY B 1 18 ? -10.469 19.047 -4.059 1 98.19 18 GLY B CA 1
ATOM 3019 C C . GLY B 1 18 ? -10.664 20 -2.9 1 98.19 18 GLY B C 1
ATOM 3020 O O . GLY B 1 18 ? -9.969 21.016 -2.799 1 98.19 18 GLY B O 1
ATOM 3021 N N . SER B 1 19 ? -11.594 19.766 -1.985 1 97.75 19 SER B N 1
ATOM 3022 C CA . SER B 1 19 ? -11.852 20.609 -0.831 1 97.75 19 SER B CA 1
ATOM 3023 C C . SER B 1 19 ? -10.625 20.688 0.08 1 97.75 19 SER B C 1
ATOM 3025 O O . SER B 1 19 ? -10.273 21.766 0.57 1 97.75 19 SER B O 1
ATOM 3027 N N . MET B 1 20 ? -10.016 19.594 0.253 1 98.19 20 MET B N 1
ATOM 3028 C CA . MET B 1 20 ? -8.789 19.562 1.047 1 98.19 20 MET B CA 1
ATOM 3029 C C . MET B 1 20 ? -7.68 20.359 0.365 1 98.19 20 MET B C 1
ATOM 3031 O O . MET B 1 20 ? -6.965 21.125 1.017 1 98.19 20 MET B O 1
ATOM 3035 N N . GLY B 1 21 ? -7.578 20.141 -0.957 1 98.69 21 GLY B N 1
ATOM 3036 C CA . GLY B 1 21 ? -6.547 20.828 -1.717 1 98.69 21 GLY B CA 1
ATOM 3037 C C . GLY B 1 21 ? -6.711 22.344 -1.72 1 98.69 21 GLY B C 1
ATOM 3038 O O . GLY B 1 21 ? -5.727 23.078 -1.634 1 98.69 21 GLY B O 1
ATOM 3039 N N . ARG B 1 22 ? -7.938 22.797 -1.843 1 98.56 22 ARG B N 1
ATOM 3040 C CA . ARG B 1 22 ? -8.203 24.234 -1.829 1 98.56 22 ARG B CA 1
ATOM 3041 C C . ARG B 1 22 ? -7.828 24.844 -0.483 1 98.56 22 ARG B C 1
ATOM 3043 O O . ARG B 1 22 ? -7.195 25.891 -0.431 1 98.56 22 ARG B O 1
ATOM 3050 N N . ASP B 1 23 ? -8.18 24.172 0.583 1 98.56 23 ASP B N 1
ATOM 3051 C CA . ASP B 1 23 ? -7.836 24.703 1.903 1 98.56 23 ASP B CA 1
ATOM 3052 C C . ASP B 1 23 ? -6.328 24.656 2.135 1 98.56 23 ASP B C 1
ATOM 3054 O O . ASP B 1 23 ? -5.762 25.562 2.742 1 98.56 23 ASP B O 1
ATOM 3058 N N . ALA B 1 24 ? -5.719 23.578 1.687 1 98.75 24 ALA B N 1
ATOM 3059 C CA . ALA B 1 24 ? -4.266 23.484 1.808 1 98.75 24 ALA B CA 1
ATOM 3060 C C . ALA B 1 24 ? -3.584 24.625 1.062 1 98.75 24 ALA B C 1
ATOM 3062 O O . ALA B 1 24 ? -2.666 25.266 1.587 1 98.75 24 ALA B O 1
ATOM 3063 N N . ARG B 1 25 ? -4.023 24.875 -0.109 1 98.5 25 ARG B N 1
ATOM 3064 C CA . ARG B 1 25 ? -3.459 25.953 -0.907 1 98.5 25 ARG B CA 1
ATOM 3065 C C . ARG B 1 25 ? -3.658 27.297 -0.22 1 98.5 25 ARG B C 1
ATOM 3067 O O . ARG B 1 25 ? -2.744 28.125 -0.185 1 98.5 25 ARG B O 1
ATOM 3074 N N . ASP B 1 26 ? -4.848 27.5 0.31 1 98.56 26 ASP B N 1
ATOM 3075 C CA . ASP B 1 26 ? -5.125 28.75 1.016 1 98.56 26 ASP B CA 1
ATOM 3076 C C . ASP B 1 26 ? -4.188 28.938 2.205 1 98.56 26 ASP B C 1
ATOM 3078 O O . ASP B 1 26 ? -3.695 30.031 2.453 1 98.56 26 ASP B O 1
ATOM 3082 N N . GLY B 1 27 ? -3.996 27.844 2.941 1 98.62 27 GLY B N 1
ATOM 3083 C CA . GLY B 1 27 ? -3.068 27.906 4.059 1 98.62 27 GLY B CA 1
ATOM 3084 C C . GLY B 1 27 ? -1.649 28.25 3.637 1 98.62 27 GLY B C 1
ATOM 3085 O O . GLY B 1 27 ? -0.991 29.078 4.262 1 98.62 27 GLY B O 1
ATOM 3086 N N . ALA B 1 28 ? -1.19 27.594 2.582 1 98.62 28 ALA B N 1
ATOM 3087 C CA . ALA B 1 28 ? 0.146 27.859 2.055 1 98.62 28 ALA B CA 1
ATOM 3088 C C . ALA B 1 28 ? 0.276 29.297 1.579 1 98.62 28 ALA B C 1
ATOM 3090 O O . ALA B 1 28 ? 1.26 29.969 1.89 1 98.62 28 ALA B O 1
ATOM 3091 N N . GLU B 1 29 ? -0.695 29.75 0.858 1 97.75 29 GLU B N 1
ATOM 3092 C CA . GLU B 1 29 ? -0.689 31.109 0.337 1 97.75 29 GLU B CA 1
ATOM 3093 C C . GLU B 1 29 ? -0.689 32.125 1.47 1 97.75 29 GLU B C 1
ATOM 3095 O O . GLU B 1 29 ? -0.027 33.156 1.378 1 97.75 29 GLU B O 1
ATOM 3100 N N . PHE B 1 30 ? -1.45 31.859 2.463 1 98.12 30 PHE B N 1
ATOM 3101 C CA . PHE B 1 30 ? -1.519 32.781 3.596 1 98.12 30 PHE B CA 1
ATOM 3102 C C . PHE B 1 30 ? -0.157 32.906 4.27 1 98.12 30 PHE B C 1
ATOM 3104 O O . PHE B 1 30 ? 0.261 34 4.629 1 98.12 30 PHE B O 1
ATOM 3111 N N . ALA B 1 31 ? 0.553 31.781 4.465 1 97.69 31 ALA B N 1
ATOM 3112 C CA . ALA B 1 31 ? 1.895 31.797 5.039 1 97.69 31 ALA B CA 1
ATOM 3113 C C . ALA B 1 31 ? 2.836 32.656 4.195 1 97.69 31 ALA B C 1
ATOM 3115 O O . ALA B 1 31 ? 3.605 33.469 4.727 1 97.69 31 ALA B O 1
ATOM 3116 N N . ILE B 1 32 ? 2.758 32.5 2.893 1 96.44 32 ILE B N 1
ATOM 3117 C CA . ILE B 1 32 ? 3.623 33.219 1.965 1 96.44 32 ILE B CA 1
ATOM 3118 C C . ILE B 1 32 ? 3.328 34.719 2.043 1 96.44 32 ILE B C 1
ATOM 3120 O O . ILE B 1 32 ? 4.25 35.531 2.074 1 96.44 32 ILE B O 1
ATOM 3124 N N . GLN B 1 33 ? 2.078 35.031 2.121 1 94.56 33 GLN B N 1
ATOM 3125 C CA . GLN B 1 33 ? 1.674 36.438 2.205 1 94.56 33 GLN B CA 1
ATOM 3126 C C . GLN B 1 33 ? 2.164 37.094 3.502 1 94.56 33 GLN B C 1
ATOM 3128 O O . GLN B 1 33 ? 2.605 38.219 3.506 1 94.56 33 GLN B O 1
ATOM 3133 N N . GLU B 1 34 ? 1.993 36.344 4.539 1 94.06 34 GLU B N 1
ATOM 3134 C CA . GLU B 1 34 ? 2.457 36.875 5.816 1 94.06 34 GLU B CA 1
ATOM 3135 C C . GLU B 1 34 ? 3.961 37.125 5.797 1 94.06 34 GLU B C 1
ATOM 3137 O O . GLU B 1 34 ? 4.438 38.125 6.348 1 94.06 34 GLU B O 1
ATOM 3142 N N . PHE B 1 35 ? 4.676 36.281 5.258 1 91.12 35 PHE B N 1
ATOM 3143 C CA . PHE B 1 35 ? 6.117 36.469 5.16 1 91.12 35 PHE B CA 1
ATOM 3144 C C . PHE B 1 35 ? 6.457 37.688 4.309 1 91.12 35 PHE B C 1
ATOM 3146 O O . PHE B 1 35 ? 7.41 38.406 4.598 1 91.12 35 PHE B O 1
ATOM 3153 N N . ALA B 1 36 ? 5.766 37.844 3.209 1 87.69 36 ALA B N 1
ATOM 3154 C CA . ALA B 1 36 ? 5.977 39 2.352 1 87.69 36 ALA B CA 1
ATOM 3155 C C . ALA B 1 36 ? 5.828 40.312 3.141 1 87.69 36 ALA B C 1
ATOM 3157 O O . ALA B 1 36 ? 6.543 41.281 2.889 1 87.69 36 ALA B O 1
ATOM 3158 N N . GLY B 1 37 ? 5.02 40.312 4.105 1 85.56 37 GLY B N 1
ATOM 3159 C CA . GLY B 1 37 ? 4.766 41.5 4.918 1 85.56 37 GLY B CA 1
ATOM 3160 C C . GLY B 1 37 ? 5.895 41.812 5.879 1 85.56 37 GLY B C 1
ATOM 3161 O O . GLY B 1 37 ? 6.031 42.969 6.34 1 85.56 37 GLY B O 1
ATOM 3162 N N . THR B 1 38 ? 6.676 40.781 6.176 1 87.19 38 THR B N 1
ATOM 3163 C CA . THR B 1 38 ? 7.766 40.969 7.121 1 87.19 38 THR B CA 1
ATOM 3164 C C . THR B 1 38 ? 8.961 41.625 6.438 1 87.19 38 THR B C 1
ATOM 3166 O O . THR B 1 38 ? 9.844 42.188 7.105 1 87.19 38 THR B O 1
ATOM 3169 N N . GLY B 1 39 ? 9.102 41.531 5.18 1 84.06 39 GLY B N 1
ATOM 3170 C CA . GLY B 1 39 ? 10.227 42.062 4.426 1 84.06 39 GLY B CA 1
ATOM 3171 C C . GLY B 1 39 ? 11.492 41.25 4.598 1 84.06 39 GLY B C 1
ATOM 3172 O O . GLY B 1 39 ? 12.547 41.594 4.066 1 84.06 39 GLY B O 1
ATOM 3173 N N . ARG B 1 40 ? 11.414 40.125 5.203 1 86.19 40 ARG B N 1
ATOM 3174 C CA . ARG B 1 40 ? 12.602 39.344 5.512 1 86.19 40 ARG B CA 1
ATOM 3175 C C . ARG B 1 40 ? 13.078 38.562 4.285 1 86.19 40 ARG B C 1
ATOM 3177 O O . ARG B 1 40 ? 14.281 38.375 4.09 1 86.19 40 ARG B O 1
ATOM 3184 N N . ARG B 1 41 ? 12.156 38.094 3.514 1 85.44 41 ARG B N 1
ATOM 3185 C CA . ARG B 1 41 ? 12.484 37.281 2.338 1 85.44 41 ARG B CA 1
ATOM 3186 C C . ARG B 1 41 ? 11.336 37.281 1.333 1 85.44 41 ARG B C 1
ATOM 3188 O O . ARG B 1 41 ? 10.164 37.219 1.716 1 85.44 41 ARG B O 1
ATOM 3195 N N . VAL B 1 42 ? 11.711 37.469 0.086 1 90.81 42 VAL B N 1
ATOM 3196 C CA . VAL B 1 42 ? 10.703 37.344 -0.964 1 90.81 42 VAL B CA 1
ATOM 3197 C C . VAL B 1 42 ? 10.547 35.906 -1.372 1 90.81 42 VAL B C 1
ATOM 3199 O O . VAL B 1 42 ? 11.531 35.219 -1.691 1 90.81 42 VAL B O 1
ATOM 3202 N N . ILE B 1 43 ? 9.305 35.438 -1.252 1 95.38 43 ILE B N 1
ATOM 3203 C CA . ILE B 1 43 ? 8.992 34.062 -1.632 1 95.38 43 ILE B CA 1
ATOM 3204 C C . ILE B 1 43 ? 8.234 34.062 -2.959 1 95.38 43 ILE B C 1
ATOM 3206 O O . ILE B 1 43 ? 7.297 34.844 -3.15 1 95.38 43 ILE B O 1
ATOM 3210 N N . GLU B 1 44 ? 8.664 33.281 -3.928 1 96.25 44 GLU B N 1
ATOM 3211 C CA . GLU B 1 44 ? 7.98 33.031 -5.199 1 96.25 44 GLU B CA 1
ATOM 3212 C C . GLU B 1 44 ? 7.406 31.641 -5.27 1 96.25 44 GLU B C 1
ATOM 3214 O O . GLU B 1 44 ? 8.117 30.688 -5.621 1 96.25 44 GLU B O 1
ATOM 3219 N N . PRO B 1 45 ? 6.129 31.5 -4.969 1 97.19 45 PRO B N 1
ATOM 3220 C CA . PRO B 1 45 ? 5.531 30.172 -5.031 1 97.19 45 PRO B CA 1
ATOM 3221 C C . PRO B 1 45 ? 5.348 29.672 -6.465 1 97.19 45 PRO B C 1
ATOM 3223 O O . PRO B 1 45 ? 5.02 30.453 -7.355 1 97.19 45 PRO B O 1
ATOM 3226 N N . VAL B 1 46 ? 5.633 28.453 -6.758 1 98.12 46 VAL B N 1
ATOM 3227 C CA . VAL B 1 46 ? 5.281 27.766 -7.988 1 98.12 46 VAL B CA 1
ATOM 3228 C C . VAL B 1 46 ? 4.105 26.828 -7.73 1 98.12 46 VAL B C 1
ATOM 3230 O O . VAL B 1 46 ? 4.277 25.75 -7.156 1 98.12 46 VAL B O 1
ATOM 3233 N N . PHE B 1 47 ? 2.939 27.266 -8.188 1 97.75 47 PHE B N 1
ATOM 3234 C CA . PHE B 1 47 ? 1.719 26.5 -7.934 1 97.75 47 PHE B CA 1
ATOM 3235 C C . PHE B 1 47 ? 1.447 25.516 -9.07 1 97.75 47 PHE B C 1
ATOM 3237 O O . PHE B 1 47 ? 1.492 25.891 -10.242 1 97.75 47 PHE B O 1
ATOM 3244 N N . VAL B 1 48 ? 1.191 24.25 -8.719 1 98.44 48 VAL B N 1
ATOM 3245 C CA . VAL B 1 48 ? 0.729 23.25 -9.688 1 98.44 48 VAL B CA 1
ATOM 3246 C C . VAL B 1 48 ? -0.496 22.531 -9.133 1 98.44 48 VAL B C 1
ATOM 3248 O O . VAL B 1 48 ? -0.501 22.094 -7.973 1 98.44 48 VAL B O 1
ATOM 3251 N N . ASP B 1 49 ? -1.547 22.469 -9.836 1 98.56 49 ASP B N 1
ATOM 3252 C CA . ASP B 1 49 ? -2.75 21.703 -9.539 1 98.56 49 ASP B CA 1
ATOM 3253 C C . ASP B 1 49 ? -2.795 20.422 -10.367 1 98.56 49 ASP B C 1
ATOM 3255 O O . ASP B 1 49 ? -3.154 20.438 -11.547 1 98.56 49 ASP B O 1
ATOM 3259 N N . PRO B 1 50 ? -2.551 19.297 -9.711 1 98.56 50 PRO B N 1
ATOM 3260 C CA . PRO B 1 50 ? -2.52 18.031 -10.453 1 98.56 50 PRO B CA 1
ATOM 3261 C C . PRO B 1 50 ? -3.912 17.453 -10.688 1 98.56 50 PRO B C 1
ATOM 3263 O O . PRO B 1 50 ? -4.055 16.422 -11.367 1 98.56 50 PRO B O 1
ATOM 3266 N N . HIS B 1 51 ? -4.969 18.031 -10.148 1 98.12 51 HIS B N 1
ATOM 3267 C CA . HIS B 1 51 ? -6.355 17.641 -10.383 1 98.12 51 HIS B CA 1
ATOM 3268 C C . HIS B 1 51 ? -6.602 16.188 -9.977 1 98.12 51 HIS B C 1
ATOM 3270 O O . HIS B 1 51 ? -7.293 15.453 -10.688 1 98.12 51 HIS B O 1
ATOM 3276 N N . ALA B 1 52 ? -5.941 15.781 -8.938 1 97.25 52 ALA B N 1
ATOM 3277 C CA . ALA B 1 52 ? -6.082 14.453 -8.352 1 97.25 52 ALA B CA 1
ATOM 3278 C C . ALA B 1 52 ? -5.613 13.375 -9.32 1 97.25 52 ALA B C 1
ATOM 3280 O O . ALA B 1 52 ? -6.102 12.242 -9.281 1 97.25 52 ALA B O 1
ATOM 3281 N N . ASP B 1 53 ? -4.734 13.703 -10.234 1 96.69 53 ASP B N 1
ATOM 3282 C CA . ASP B 1 53 ? -4.156 12.789 -11.219 1 96.69 53 ASP B CA 1
ATOM 3283 C C . ASP B 1 53 ? -2.688 12.508 -10.914 1 96.69 53 ASP B C 1
ATOM 3285 O O . ASP B 1 53 ? -1.854 13.422 -10.961 1 96.69 53 ASP B O 1
ATOM 3289 N N . ILE B 1 54 ? -2.381 11.234 -10.734 1 95 54 ILE B N 1
ATOM 3290 C CA . ILE B 1 54 ? -1.053 10.859 -10.266 1 95 54 ILE B CA 1
ATOM 3291 C C . ILE B 1 54 ? -0.005 11.242 -11.305 1 95 54 ILE B C 1
ATOM 3293 O O . ILE B 1 54 ? 1.014 11.852 -10.969 1 95 54 ILE B O 1
ATOM 3297 N N . PRO B 1 55 ? -0.169 10.953 -12.586 1 94.94 55 PRO B N 1
ATOM 3298 C CA . PRO B 1 55 ? 0.803 11.414 -13.578 1 94.94 55 PRO B CA 1
ATOM 3299 C C . PRO B 1 55 ? 1.011 12.922 -13.547 1 94.94 55 PRO B C 1
ATOM 3301 O O . PRO B 1 55 ? 2.135 13.398 -13.727 1 94.94 55 PRO B O 1
ATOM 3304 N N . ALA B 1 56 ? -0.024 13.648 -13.273 1 98.06 56 ALA B N 1
ATOM 3305 C CA . ALA B 1 56 ? 0.089 15.109 -13.203 1 98.06 56 ALA B CA 1
ATOM 3306 C C . ALA B 1 56 ? 0.881 15.539 -11.977 1 98.06 56 ALA B C 1
ATOM 3308 O O . ALA B 1 56 ? 1.578 16.562 -12.008 1 98.06 56 ALA B O 1
ATOM 3309 N N . TYR B 1 57 ? 0.782 14.805 -10.891 1 98.44 57 TYR B N 1
ATOM 3310 C CA . TYR B 1 57 ? 1.627 15.062 -9.727 1 98.44 57 TYR B CA 1
ATOM 3311 C C . TYR B 1 57 ? 3.102 14.93 -10.086 1 98.44 57 TYR B C 1
ATOM 3313 O O . TYR B 1 57 ? 3.922 15.766 -9.703 1 98.44 57 TYR B O 1
ATOM 3321 N N . LEU B 1 58 ? 3.393 13.891 -10.812 1 97.12 58 LEU B N 1
ATOM 3322 C CA . LEU B 1 58 ? 4.773 13.641 -11.211 1 97.12 58 LEU B CA 1
ATOM 3323 C C . LEU B 1 58 ? 5.273 14.742 -12.141 1 97.12 58 LEU B C 1
ATOM 3325 O O . LEU B 1 58 ? 6.383 15.25 -11.961 1 97.12 58 LEU B O 1
ATOM 3329 N N . ASP B 1 59 ? 4.445 15.086 -13.109 1 98.06 59 ASP B N 1
ATOM 3330 C CA . ASP B 1 59 ? 4.812 16.141 -14.039 1 98.06 59 ASP B CA 1
ATOM 3331 C C . ASP B 1 59 ? 5.012 17.469 -13.312 1 98.06 59 ASP B C 1
ATOM 3333 O O . ASP B 1 59 ? 5.953 18.203 -13.602 1 98.06 59 ASP B O 1
ATOM 3337 N N . GLY B 1 60 ? 4.145 17.75 -12.391 1 98.62 60 GLY B N 1
ATOM 3338 C CA . GLY B 1 60 ? 4.258 18.953 -11.602 1 98.62 60 GLY B CA 1
ATOM 3339 C C . GLY B 1 60 ? 5.512 19 -10.75 1 98.62 60 GLY B C 1
ATOM 3340 O O . GLY B 1 60 ? 6.219 20.016 -10.734 1 98.62 60 GLY B O 1
ATOM 3341 N N . ALA B 1 61 ? 5.789 17.906 -10.078 1 98.44 61 ALA B N 1
ATOM 3342 C CA . ALA B 1 61 ? 6.988 17.828 -9.25 1 98.44 61 ALA B CA 1
ATOM 3343 C C . ALA B 1 61 ? 8.25 17.969 -10.094 1 98.44 61 ALA B C 1
ATOM 3345 O O . ALA B 1 61 ? 9.188 18.672 -9.711 1 98.44 61 ALA B O 1
ATOM 3346 N N . ARG B 1 62 ? 8.25 17.297 -11.219 1 97.62 62 ARG B N 1
ATOM 3347 C CA . ARG B 1 62 ? 9.391 17.391 -12.117 1 97.62 62 ARG B CA 1
ATOM 3348 C C . ARG B 1 62 ? 9.602 18.828 -12.578 1 97.62 62 ARG B C 1
ATOM 3350 O O . ARG B 1 62 ? 10.734 19.328 -12.594 1 97.62 62 ARG B O 1
ATOM 3357 N N . HIS B 1 63 ? 8.539 19.469 -12.977 1 98.31 63 HIS B N 1
ATOM 3358 C CA . HIS B 1 63 ? 8.609 20.859 -13.391 1 98.31 63 HIS B CA 1
ATOM 3359 C C . HIS B 1 63 ? 9.164 21.734 -12.281 1 98.31 63 HIS B C 1
ATOM 3361 O O . HIS B 1 63 ? 10.039 22.578 -12.523 1 98.31 63 HIS B O 1
ATOM 3367 N N . MET B 1 64 ? 8.734 21.562 -11.062 1 98.56 64 MET B N 1
ATOM 3368 C CA . MET B 1 64 ? 9.172 22.359 -9.922 1 98.56 64 MET B CA 1
ATOM 3369 C C . MET B 1 64 ? 10.656 22.156 -9.656 1 98.56 64 MET B C 1
ATOM 3371 O O . MET B 1 64 ? 11.391 23.125 -9.445 1 98.56 64 MET B O 1
ATOM 3375 N N . LEU B 1 65 ? 11.117 20.906 -9.742 1 97.44 65 LEU B N 1
ATOM 3376 C CA . LEU B 1 65 ? 12.477 20.547 -9.344 1 97.44 65 LEU B CA 1
ATOM 3377 C C . LEU B 1 65 ? 13.469 20.859 -10.461 1 97.44 65 LEU B C 1
ATOM 3379 O O . LEU B 1 65 ? 14.555 21.375 -10.203 1 97.44 65 LEU B O 1
ATOM 3383 N N . ARG B 1 66 ? 13.109 20.594 -11.672 1 96.06 66 ARG B N 1
ATOM 3384 C CA . ARG B 1 66 ? 14.055 20.672 -12.781 1 96.06 66 ARG B CA 1
ATOM 3385 C C . ARG B 1 66 ? 13.953 22 -13.508 1 96.06 66 ARG B C 1
ATOM 3387 O O . ARG B 1 66 ? 14.961 22.594 -13.883 1 96.06 66 ARG B O 1
ATOM 3394 N N . ASN B 1 67 ? 12.758 22.469 -13.719 1 97.06 67 ASN B N 1
ATOM 3395 C CA . ASN B 1 67 ? 12.562 23.609 -14.602 1 97.06 67 ASN B CA 1
ATOM 3396 C C . ASN B 1 67 ? 12.438 24.906 -13.812 1 97.06 67 ASN B C 1
ATOM 3398 O O . ASN B 1 67 ? 13.039 25.922 -14.18 1 97.06 67 ASN B O 1
ATOM 3402 N N . ALA B 1 68 ? 11.727 24.891 -12.742 1 97.06 68 ALA B N 1
ATOM 3403 C CA . ALA B 1 68 ? 11.43 26.125 -11.992 1 97.06 68 ALA B CA 1
ATOM 3404 C C . ALA B 1 68 ? 12.5 26.391 -10.938 1 97.06 68 ALA B C 1
ATOM 3406 O O . ALA B 1 68 ? 12.578 27.484 -10.391 1 97.06 68 ALA B O 1
ATOM 3407 N N . GLY B 1 69 ? 13.25 25.344 -10.609 1 95.31 69 GLY B N 1
ATOM 3408 C CA . GLY B 1 69 ? 14.367 25.531 -9.703 1 95.31 69 GLY B CA 1
ATOM 3409 C C . GLY B 1 69 ? 13.977 25.469 -8.242 1 95.31 69 GLY B C 1
ATOM 3410 O O . GLY B 1 69 ? 14.68 26 -7.379 1 95.31 69 GLY B O 1
ATOM 3411 N N . CYS B 1 70 ? 12.852 24.922 -7.961 1 97.69 70 CYS B N 1
ATOM 3412 C CA . CYS B 1 70 ? 12.469 24.703 -6.57 1 97.69 70 CYS B CA 1
ATOM 3413 C C . CYS B 1 70 ? 13.281 23.578 -5.945 1 97.69 70 CYS B C 1
ATOM 3415 O O . CYS B 1 70 ? 13.523 22.547 -6.59 1 97.69 70 CYS B O 1
ATOM 3417 N N . ARG B 1 71 ? 13.75 23.75 -4.734 1 97.94 71 ARG B N 1
ATOM 3418 C CA . ARG B 1 71 ? 14.383 22.672 -3.99 1 97.94 71 ARG B CA 1
ATOM 3419 C C . ARG B 1 71 ? 13.453 22.125 -2.914 1 97.94 71 ARG B C 1
ATOM 3421 O O . ARG B 1 71 ? 13.688 21.047 -2.373 1 97.94 71 ARG B O 1
ATOM 3428 N N . HIS B 1 72 ? 12.445 22.922 -2.619 1 98.81 72 HIS B N 1
ATOM 3429 C CA . HIS B 1 72 ? 11.453 22.562 -1.606 1 98.81 72 HIS B CA 1
ATOM 3430 C C . HIS B 1 72 ? 10.047 22.531 -2.193 1 98.81 72 HIS B C 1
ATOM 3432 O O . HIS B 1 72 ? 9.664 23.438 -2.936 1 98.81 72 HIS B O 1
ATOM 3438 N N . ILE B 1 73 ? 9.352 21.484 -1.94 1 98.88 73 ILE B N 1
ATOM 3439 C CA . ILE B 1 73 ? 7.961 21.312 -2.355 1 98.88 73 ILE B CA 1
ATOM 3440 C C . ILE B 1 73 ? 7.082 21.062 -1.132 1 98.88 73 ILE B C 1
ATOM 3442 O O . ILE B 1 73 ? 7.371 20.188 -0.323 1 98.88 73 ILE B O 1
ATOM 3446 N N . VAL B 1 74 ? 6.066 21.891 -0.931 1 98.88 74 VAL B N 1
ATOM 3447 C CA . VAL B 1 74 ? 5.043 21.609 0.075 1 98.88 74 VAL B CA 1
ATOM 3448 C C . VAL B 1 74 ? 3.852 20.922 -0.576 1 98.88 74 VAL B C 1
ATOM 3450 O O . VAL B 1 74 ? 3.24 21.453 -1.503 1 98.88 74 VAL B O 1
ATOM 3453 N N . GLY B 1 75 ? 3.588 19.766 -0.216 1 98.12 75 GLY B N 1
ATOM 3454 C CA . GLY B 1 75 ? 2.576 18.891 -0.774 1 98.12 75 GLY B CA 1
ATOM 3455 C C . GLY B 1 75 ? 2.816 17.422 -0.448 1 98.12 75 GLY B C 1
ATOM 3456 O O . GLY B 1 75 ? 3.676 17.094 0.373 1 98.12 75 GLY B O 1
ATOM 3457 N N . THR B 1 76 ? 2.029 16.719 -0.984 1 97.69 76 THR B N 1
ATOM 3458 C CA . THR B 1 76 ? 0.766 16.453 -1.664 1 97.69 76 THR B CA 1
ATOM 3459 C C . THR B 1 76 ? -0.363 16.266 -0.655 1 97.69 76 THR B C 1
ATOM 3461 O O . THR B 1 76 ? -0.338 16.844 0.428 1 97.69 76 THR B O 1
ATOM 3464 N N . ILE B 1 77 ? -1.375 15.469 -0.935 1 97.69 77 ILE B N 1
ATOM 3465 C CA . ILE B 1 77 ? -2.453 15.227 0.017 1 97.69 77 ILE B CA 1
ATOM 3466 C C . ILE B 1 77 ? -2.549 13.727 0.31 1 97.69 77 ILE B C 1
ATOM 3468 O O . ILE B 1 77 ? -2.404 13.305 1.458 1 97.69 77 ILE B O 1
ATOM 3472 N N . THR B 1 78 ? -2.682 12.953 -0.68 1 97.94 78 THR B N 1
ATOM 3473 C CA . THR B 1 78 ? -2.857 11.516 -0.468 1 97.94 78 THR B CA 1
ATOM 3474 C C . THR B 1 78 ? -1.506 10.82 -0.326 1 97.94 78 THR B C 1
ATOM 3476 O O . THR B 1 78 ? -0.508 11.273 -0.892 1 97.94 78 THR B O 1
ATOM 3479 N N . SER B 1 79 ? -1.51 9.75 0.411 1 97.81 79 SER B N 1
ATOM 3480 C CA . SER B 1 79 ? -0.319 8.914 0.526 1 97.81 79 SER B CA 1
ATOM 3481 C C . SER B 1 79 ? 0.148 8.422 -0.84 1 97.81 79 SER B C 1
ATOM 3483 O O . SER B 1 79 ? 1.351 8.297 -1.085 1 97.81 79 SER B O 1
ATOM 3485 N N . ALA B 1 80 ? -0.794 8.133 -1.695 1 96 80 ALA B N 1
ATOM 3486 C CA . ALA B 1 80 ? -0.448 7.668 -3.035 1 96 80 ALA B CA 1
ATOM 3487 C C . ALA B 1 80 ? 0.365 8.719 -3.789 1 96 80 ALA B C 1
ATOM 3489 O O . ALA B 1 80 ? 1.392 8.398 -4.395 1 96 80 ALA B O 1
ATOM 3490 N N . ALA B 1 81 ? -0.076 9.953 -3.768 1 97.81 81 ALA B N 1
ATOM 3491 C CA . ALA B 1 81 ? 0.636 11.039 -4.441 1 97.81 81 ALA B CA 1
ATOM 3492 C C . ALA B 1 81 ? 2.008 11.266 -3.811 1 97.81 81 ALA B C 1
ATOM 3494 O O . ALA B 1 81 ? 3.002 11.438 -4.52 1 97.81 81 ALA B O 1
ATOM 3495 N N . ARG B 1 82 ? 2.084 11.273 -2.508 1 98.38 82 ARG B N 1
ATOM 3496 C CA . ARG B 1 82 ? 3.348 11.438 -1.795 1 98.38 82 ARG B CA 1
ATOM 3497 C C . ARG B 1 82 ? 4.359 10.383 -2.227 1 98.38 82 ARG B C 1
ATOM 3499 O O . ARG B 1 82 ? 5.48 10.719 -2.625 1 98.38 82 ARG B O 1
ATOM 3506 N N . LYS B 1 83 ? 3.916 9.148 -2.162 1 96.75 83 LYS B N 1
ATOM 3507 C CA . LYS B 1 83 ? 4.816 8.031 -2.447 1 96.75 83 LYS B CA 1
ATOM 3508 C C . LYS B 1 83 ? 5.289 8.07 -3.898 1 96.75 83 LYS B C 1
ATOM 3510 O O . LYS B 1 83 ? 6.418 7.672 -4.199 1 96.75 83 LYS B O 1
ATOM 3515 N N . GLU B 1 84 ? 4.461 8.547 -4.781 1 95.94 84 GLU B N 1
ATOM 3516 C CA . GLU B 1 84 ? 4.828 8.633 -6.191 1 95.94 84 GLU B CA 1
ATOM 3517 C C . GLU B 1 84 ? 5.844 9.75 -6.426 1 95.94 84 GLU B C 1
ATOM 3519 O O . GLU B 1 84 ? 6.691 9.648 -7.316 1 95.94 84 GLU B O 1
ATOM 3524 N N . VAL B 1 85 ? 5.812 10.781 -5.645 1 97.62 85 VAL B N 1
ATOM 3525 C CA . VAL B 1 85 ? 6.625 11.977 -5.871 1 97.62 85 VAL B CA 1
ATOM 3526 C C . VAL B 1 85 ? 7.984 11.805 -5.199 1 97.62 85 VAL B C 1
ATOM 3528 O O . VAL B 1 85 ? 8.984 12.359 -5.664 1 97.62 85 VAL B O 1
ATOM 3531 N N . ILE B 1 86 ? 8.117 11 -4.184 1 97.06 86 ILE B N 1
ATOM 3532 C CA . ILE B 1 86 ? 9.289 10.906 -3.316 1 97.06 86 ILE B CA 1
ATOM 3533 C C . ILE B 1 86 ? 10.508 10.508 -4.137 1 97.06 86 ILE B C 1
ATOM 3535 O O . ILE B 1 86 ? 11.555 11.148 -4.059 1 97.06 86 ILE B O 1
ATOM 3539 N N . PRO B 1 87 ? 10.398 9.461 -5.031 1 93.06 87 PRO B N 1
ATOM 3540 C CA . PRO B 1 87 ? 11.602 9.094 -5.781 1 93.06 87 PRO B CA 1
ATOM 3541 C C . PRO B 1 87 ? 12.141 10.242 -6.629 1 93.06 87 PRO B C 1
ATOM 3543 O O . PRO B 1 87 ? 13.359 10.367 -6.805 1 93.06 87 PRO B O 1
ATOM 3546 N N . LEU B 1 88 ? 11.258 11.039 -7.133 1 94.25 88 LEU B N 1
ATOM 3547 C CA . LEU B 1 88 ? 11.672 12.195 -7.926 1 94.25 88 LEU B CA 1
ATOM 3548 C C . LEU B 1 88 ? 12.367 13.234 -7.055 1 94.25 88 LEU B C 1
ATOM 3550 O O . LEU B 1 88 ? 13.367 13.82 -7.465 1 94.25 88 LEU B O 1
ATOM 3554 N N . VAL B 1 89 ? 11.859 13.484 -5.863 1 97.31 89 VAL B N 1
ATOM 3555 C CA . VAL B 1 89 ? 12.453 14.43 -4.922 1 97.31 89 VAL B CA 1
ATOM 3556 C C . VAL B 1 89 ? 13.852 13.953 -4.52 1 97.31 89 VAL B C 1
ATOM 3558 O O . VAL B 1 89 ? 14.789 14.75 -4.457 1 97.31 89 VAL B O 1
ATOM 3561 N N . GLU B 1 90 ? 13.984 12.641 -4.309 1 93.06 90 GLU B N 1
ATOM 3562 C CA . GLU B 1 90 ? 15.273 12.039 -3.982 1 93.06 90 GLU B CA 1
ATOM 3563 C C . GLU B 1 90 ? 16.281 12.242 -5.113 1 93.06 90 GLU B C 1
ATOM 3565 O O . GLU B 1 90 ? 17.422 12.648 -4.871 1 93.06 90 GLU B O 1
ATOM 3570 N N . LYS B 1 91 ? 15.805 11.969 -6.285 1 90.38 91 LYS B N 1
ATOM 3571 C CA . LYS B 1 91 ? 16.672 12.039 -7.461 1 90.38 91 LYS B CA 1
ATOM 3572 C C . LYS B 1 91 ? 17.234 13.438 -7.645 1 90.38 91 LYS B C 1
ATOM 3574 O O . LYS B 1 91 ? 18.375 13.602 -8.094 1 90.38 91 LYS B O 1
ATOM 3579 N N . HIS B 1 92 ? 16.5 14.469 -7.227 1 94.25 92 HIS B N 1
ATOM 3580 C CA . HIS B 1 92 ? 16.906 15.844 -7.457 1 94.25 92 HIS B CA 1
ATOM 3581 C C . HIS B 1 92 ? 17.422 16.484 -6.172 1 94.25 92 HIS B C 1
ATOM 3583 O O . HIS B 1 92 ? 17.609 17.703 -6.117 1 94.25 92 HIS B O 1
ATOM 3589 N N . ASP B 1 93 ? 17.531 15.695 -5.129 1 93.88 93 ASP B N 1
ATOM 3590 C CA . ASP B 1 93 ? 18.016 16.125 -3.824 1 93.88 93 ASP B CA 1
ATOM 3591 C C . ASP B 1 93 ? 17.219 17.312 -3.289 1 93.88 93 ASP B C 1
ATOM 3593 O O . ASP B 1 93 ? 17.797 18.328 -2.91 1 93.88 93 ASP B O 1
ATOM 3597 N N . GLY B 1 94 ? 15.961 17.219 -3.453 1 97.75 94 GLY B N 1
ATOM 3598 C CA . GLY B 1 94 ? 15.039 18.188 -2.877 1 97.75 94 GLY B CA 1
ATOM 3599 C C . GLY B 1 94 ? 14.477 17.75 -1.539 1 97.75 94 GLY B C 1
ATOM 3600 O O . GLY B 1 94 ? 14.945 16.766 -0.951 1 97.75 94 GLY B O 1
ATOM 3601 N N . LEU B 1 95 ? 13.555 18.547 -1.006 1 98.69 95 LEU B N 1
ATOM 3602 C CA . LEU B 1 95 ? 12.836 18.219 0.221 1 98.69 95 LEU B CA 1
ATOM 3603 C C . LEU B 1 95 ? 11.328 18.359 0.016 1 98.69 95 LEU B C 1
ATOM 3605 O O . LEU B 1 95 ? 10.859 19.375 -0.49 1 98.69 95 LEU B O 1
ATOM 3609 N N . LEU B 1 96 ? 10.641 17.328 0.292 1 98.88 96 LEU B N 1
ATOM 3610 C CA . LEU B 1 96 ? 9.18 17.359 0.309 1 98.88 96 LEU B CA 1
ATOM 3611 C C . LEU B 1 96 ? 8.656 17.594 1.721 1 98.88 96 LEU B C 1
ATOM 3613 O O . LEU B 1 96 ? 9.078 16.922 2.664 1 98.88 96 LEU B O 1
ATOM 3617 N N . TRP B 1 97 ? 7.855 18.578 1.898 1 98.94 97 TRP B N 1
ATOM 3618 C CA . TRP B 1 97 ? 7.168 18.859 3.156 1 98.94 97 TRP B CA 1
ATOM 3619 C C . TRP B 1 97 ? 5.754 18.297 3.135 1 98.94 97 TRP B C 1
ATOM 3621 O O . TRP B 1 97 ? 4.859 18.859 2.51 1 98.94 97 TRP B O 1
ATOM 3631 N N . TYR B 1 98 ? 5.586 17.172 3.789 1 98.88 98 TYR B N 1
ATOM 3632 C CA . TYR B 1 98 ? 4.316 16.453 3.783 1 98.88 98 TYR B CA 1
ATOM 3633 C C . TYR B 1 98 ? 3.547 16.688 5.078 1 98.88 98 TYR B C 1
ATOM 3635 O O . TYR B 1 98 ? 4.043 16.391 6.164 1 98.88 98 TYR B O 1
ATOM 3643 N N . MET B 1 99 ? 2.309 17.109 4.914 1 98.38 99 MET B N 1
ATOM 3644 C CA . MET B 1 99 ? 1.679 17.656 6.113 1 98.38 99 MET B CA 1
ATOM 3645 C C . MET B 1 99 ? 0.368 16.938 6.414 1 98.38 99 MET B C 1
ATOM 3647 O O . MET B 1 99 ? -0.385 17.359 7.297 1 98.38 99 MET B O 1
ATOM 3651 N N . CYS B 1 100 ? 0 15.891 5.695 1 98.44 100 CYS B N 1
ATOM 3652 C CA . CYS B 1 100 ? -1.226 15.141 5.941 1 98.44 100 CYS B CA 1
ATOM 3653 C C . CYS B 1 100 ? -0.951 13.914 6.805 1 98.44 100 CYS B C 1
ATOM 3655 O O . CYS B 1 100 ? 0.143 13.352 6.758 1 98.44 100 CYS B O 1
ATOM 3657 N N . PRO B 1 101 ? -1.996 13.594 7.664 1 98.38 101 PRO B N 1
ATOM 3658 C CA . PRO B 1 101 ? -1.842 12.312 8.359 1 98.38 101 PRO B CA 1
ATOM 3659 C C . PRO B 1 101 ? -1.662 11.141 7.395 1 98.38 101 PRO B C 1
ATOM 3661 O O . PRO B 1 101 ? -2.205 11.156 6.285 1 98.38 101 PRO B O 1
ATOM 3664 N N . TYR B 1 102 ? -0.904 10.203 7.805 1 98.12 102 TYR B N 1
ATOM 3665 C CA . TYR B 1 102 ? -0.644 9.062 6.93 1 98.12 102 TYR B CA 1
ATOM 3666 C C . TYR B 1 102 ? -0.435 7.793 7.742 1 98.12 102 TYR B C 1
ATOM 3668 O O . TYR B 1 102 ? -0.662 7.773 8.953 1 98.12 102 TYR B O 1
ATOM 3676 N N . GLU B 1 103 ? -0.127 6.656 7.105 1 97.69 103 GLU B N 1
ATOM 3677 C CA . GLU B 1 103 ? -0.25 5.312 7.668 1 97.69 103 GLU B CA 1
ATOM 3678 C C . GLU B 1 103 ? 1.062 4.859 8.297 1 97.69 103 GLU B C 1
ATOM 3680 O O . GLU B 1 103 ? 1.135 3.77 8.875 1 97.69 103 GLU B O 1
ATOM 3685 N N . GLY B 1 104 ? 2.092 5.668 8.242 1 96.38 104 GLY B N 1
ATOM 3686 C CA . GLY B 1 104 ? 3.359 5.285 8.844 1 96.38 104 GLY B CA 1
ATOM 3687 C C . GLY B 1 104 ? 4.18 4.359 7.969 1 96.38 104 GLY B C 1
ATOM 3688 O O . GLY B 1 104 ? 4 4.328 6.75 1 96.38 104 GLY B O 1
ATOM 3689 N N . PHE B 1 105 ? 5.277 3.879 8.594 1 92.38 105 PHE B N 1
ATOM 3690 C CA . PHE B 1 105 ? 6.172 2.896 7.992 1 92.38 105 PHE B CA 1
ATOM 3691 C C . PHE B 1 105 ? 6.949 3.508 6.832 1 92.38 105 PHE B C 1
ATOM 3693 O O . PHE B 1 105 ? 7.117 2.875 5.789 1 92.38 105 PHE B O 1
ATOM 3700 N N . GLU B 1 106 ? 7.277 4.746 7.098 1 93.38 106 GLU B N 1
ATOM 3701 C CA . GLU B 1 106 ? 8.094 5.512 6.156 1 93.38 106 GLU B CA 1
ATOM 3702 C C . GLU B 1 106 ? 8.953 6.539 6.883 1 93.38 106 GLU B C 1
ATOM 3704 O O . GLU B 1 106 ? 8.492 7.195 7.816 1 93.38 106 GLU B O 1
ATOM 3709 N N . ALA B 1 107 ? 10.164 6.609 6.582 1 93.19 107 ALA B N 1
ATOM 3710 C CA . ALA B 1 107 ? 11.086 7.691 6.918 1 93.19 107 ALA B CA 1
ATOM 3711 C C . ALA B 1 107 ? 12.078 7.941 5.785 1 93.19 107 ALA B C 1
ATOM 3713 O O . ALA B 1 107 ? 12.734 7.012 5.312 1 93.19 107 ALA B O 1
ATOM 3714 N N . ASN B 1 108 ? 12.07 9.094 5.312 1 94.75 108 ASN B N 1
ATOM 3715 C CA . ASN B 1 108 ? 12.867 9.469 4.148 1 94.75 108 ASN B CA 1
ATOM 3716 C C . ASN B 1 108 ? 13.641 10.758 4.395 1 94.75 108 ASN B C 1
ATOM 3718 O O . ASN B 1 108 ? 13.078 11.734 4.906 1 94.75 108 ASN B O 1
ATOM 3722 N N . GLU B 1 109 ? 14.922 10.766 4.074 1 94.12 109 GLU B N 1
ATOM 3723 C CA . GLU B 1 109 ? 15.758 11.938 4.324 1 94.12 109 GLU B CA 1
ATOM 3724 C C . GLU B 1 109 ? 15.297 13.133 3.498 1 94.12 109 GLU B C 1
ATOM 3726 O O . GLU B 1 109 ? 15.594 14.281 3.842 1 94.12 109 GLU B O 1
ATOM 3731 N N . ASN B 1 110 ? 14.555 12.859 2.449 1 97.38 110 ASN B N 1
ATOM 3732 C CA . ASN B 1 110 ? 14.117 13.93 1.555 1 97.38 110 ASN B CA 1
ATOM 3733 C C . ASN B 1 110 ? 12.672 14.328 1.825 1 97.38 110 ASN B C 1
ATOM 3735 O O . ASN B 1 110 ? 12.031 14.969 0.988 1 97.38 110 ASN B O 1
ATOM 3739 N N . VAL B 1 111 ? 12.148 13.922 2.967 1 98.56 111 VAL B N 1
ATOM 3740 C CA . VAL B 1 111 ? 10.789 14.305 3.348 1 98.56 111 VAL B CA 1
ATOM 3741 C C . VAL B 1 111 ? 10.781 14.812 4.789 1 98.56 111 VAL B C 1
ATOM 3743 O O . VAL B 1 111 ? 11.391 14.195 5.672 1 98.56 111 VAL B O 1
ATOM 3746 N N . ILE B 1 112 ? 10.203 15.93 5.043 1 98.88 112 ILE B N 1
ATOM 3747 C CA . ILE B 1 112 ? 9.844 16.375 6.387 1 98.88 112 ILE B CA 1
ATOM 3748 C C . ILE B 1 112 ? 8.367 16.109 6.645 1 98.88 112 ILE B C 1
ATOM 3750 O O . ILE B 1 112 ? 7.504 16.594 5.906 1 98.88 112 ILE B O 1
ATOM 3754 N N . TYR B 1 113 ? 8.133 15.336 7.66 1 98.56 113 TYR B N 1
ATOM 3755 C CA . TYR B 1 113 ? 6.773 14.914 7.969 1 98.56 113 TYR B CA 1
ATOM 3756 C C . TYR B 1 113 ? 6.16 15.797 9.055 1 98.56 113 TYR B C 1
ATOM 3758 O O . TYR B 1 113 ? 6.496 15.664 10.234 1 98.56 113 TYR B O 1
ATOM 3766 N N . VAL B 1 114 ? 5.191 16.578 8.641 1 97.81 114 VAL B N 1
ATOM 3767 C CA . VAL B 1 114 ? 4.531 17.5 9.562 1 97.81 114 VAL B CA 1
ATOM 3768 C C . VAL B 1 114 ? 3.119 17.016 9.859 1 97.81 114 VAL B C 1
ATOM 3770 O O . VAL B 1 114 ? 2.406 17.609 10.672 1 97.81 114 VAL B O 1
ATOM 3773 N N . GLY B 1 115 ? 2.684 15.906 9.242 1 97.5 115 GLY B N 1
ATOM 3774 C CA . GLY B 1 115 ? 1.432 15.234 9.539 1 97.5 115 GLY B CA 1
ATOM 3775 C C . GLY B 1 115 ? 1.612 14.008 10.414 1 97.5 115 GLY B C 1
ATOM 3776 O O . GLY B 1 115 ? 2.701 13.43 10.469 1 97.5 115 GLY B O 1
ATOM 3777 N N . GLY B 1 116 ? 0.623 13.641 11.039 1 97.75 116 GLY B N 1
ATOM 3778 C CA . GLY B 1 116 ? 0.692 12.602 12.055 1 97.75 116 GLY B CA 1
ATOM 3779 C C . GLY B 1 116 ? 0.835 11.203 11.477 1 97.75 116 GLY B C 1
ATOM 3780 O O . GLY B 1 116 ? 0.261 10.898 10.43 1 97.75 116 GLY B O 1
ATOM 3781 N N . CYS B 1 117 ? 1.568 10.336 12.164 1 98.06 117 CYS B N 1
ATOM 3782 C CA . CYS B 1 117 ? 1.611 8.898 11.914 1 98.06 117 CYS B CA 1
ATOM 3783 C C . CYS B 1 117 ? 0.783 8.148 12.945 1 98.06 117 CYS B C 1
ATOM 3785 O O . CYS B 1 117 ? 0.245 8.75 13.883 1 98.06 117 CYS B O 1
ATOM 3787 N N . PRO B 1 118 ? 0.632 6.84 12.852 1 98.25 118 PRO B N 1
ATOM 3788 C CA . PRO B 1 118 ? -0.397 6.109 13.594 1 98.25 118 PRO B CA 1
ATOM 3789 C C . PRO B 1 118 ? -0.237 6.242 15.109 1 98.25 118 PRO B C 1
ATOM 3791 O O . PRO B 1 118 ? -1.232 6.312 15.836 1 98.25 118 PRO B O 1
ATOM 3794 N N . ASN B 1 119 ? 0.963 6.301 15.594 1 98.12 119 ASN B N 1
ATOM 3795 C CA . ASN B 1 119 ? 1.102 6.43 17.047 1 98.12 119 ASN B CA 1
ATOM 3796 C C . ASN B 1 119 ? 0.629 7.793 17.531 1 98.12 119 ASN B C 1
ATOM 3798 O O . ASN B 1 119 ? 0.49 8.008 18.734 1 98.12 119 ASN B O 1
ATOM 3802 N N . GLN B 1 120 ? 0.329 8.68 16.625 1 98.56 120 GLN B N 1
ATOM 3803 C CA . GLN B 1 120 ? -0.095 10.031 16.984 1 98.56 120 GLN B CA 1
ATOM 3804 C C . GLN B 1 120 ? -1.575 10.242 16.672 1 98.56 120 GLN B C 1
ATOM 3806 O O . GLN B 1 120 ? -2.129 11.305 16.953 1 98.56 120 GLN B O 1
ATOM 3811 N N . HIS B 1 121 ? -2.203 9.305 16 1 98.62 121 HIS B N 1
ATOM 3812 C CA . HIS B 1 121 ? -3.631 9.461 15.758 1 98.62 121 HIS B CA 1
ATOM 3813 C C . HIS B 1 121 ? -4.379 8.148 15.977 1 98.62 121 HIS B C 1
ATOM 3815 O O . HIS B 1 121 ? -5.156 8.023 16.922 1 98.62 121 HIS B O 1
ATOM 3821 N N . LEU B 1 122 ? -3.986 7.086 15.406 1 98.75 122 LEU B N 1
ATOM 3822 C CA . LEU B 1 122 ? -4.746 5.84 15.469 1 98.75 122 LEU B CA 1
ATOM 3823 C C . LEU B 1 122 ? -4.621 5.191 16.844 1 98.75 122 LEU B C 1
ATOM 3825 O O . LEU B 1 122 ? -5.617 4.746 17.422 1 98.75 122 LEU B O 1
ATOM 3829 N N . LEU B 1 123 ? -3.404 5.062 17.359 1 98.31 123 LEU B N 1
ATOM 3830 C CA . LEU B 1 123 ? -3.195 4.355 18.625 1 98.31 123 LEU B CA 1
ATOM 3831 C C . LEU B 1 123 ? -3.93 5.051 19.766 1 98.31 123 LEU B C 1
ATOM 3833 O O . LEU B 1 123 ? -4.734 4.43 20.469 1 98.31 123 LEU B O 1
ATOM 3837 N N . PRO B 1 124 ? -3.703 6.371 19.938 1 98.56 124 PRO B N 1
ATOM 3838 C CA . PRO B 1 124 ? -4.461 7.012 21.016 1 98.56 124 PRO B CA 1
ATOM 3839 C C . PRO B 1 124 ? -5.969 6.977 20.781 1 98.56 124 PRO B C 1
ATOM 3841 O O . PRO B 1 124 ? -6.746 6.93 21.734 1 98.56 124 PRO B O 1
ATOM 3844 N N . LEU B 1 125 ? -6.391 7.008 19.531 1 98.81 125 LEU B N 1
ATOM 3845 C CA . LEU B 1 125 ? -7.809 6.887 19.219 1 98.81 125 LEU B CA 1
ATOM 3846 C C . LEU B 1 125 ? -8.367 5.559 19.719 1 98.81 125 LEU B C 1
ATOM 3848 O O . LEU B 1 125 ? -9.422 5.523 20.344 1 98.81 125 LEU B O 1
ATOM 3852 N N . PHE B 1 126 ? -7.68 4.477 19.422 1 98.62 126 PHE B N 1
ATOM 3853 C CA . PHE B 1 126 ? -8.141 3.158 19.844 1 98.62 126 PHE B CA 1
ATOM 3854 C C . PHE B 1 126 ? -8.094 3.027 21.359 1 98.62 126 PHE B C 1
ATOM 3856 O O . PHE B 1 126 ? -8.953 2.365 21.953 1 98.62 126 PHE B O 1
ATOM 3863 N N . GLU B 1 127 ? -7.082 3.65 22 1 97.94 127 GLU B N 1
ATOM 3864 C CA . GLU B 1 127 ? -7.023 3.68 23.453 1 97.94 127 GLU B CA 1
ATOM 3865 C C . GLU B 1 127 ? -8.266 4.332 24.047 1 97.94 127 GLU B C 1
ATOM 3867 O O . GLU B 1 127 ? -8.719 3.957 25.125 1 97.94 127 GLU B O 1
ATOM 3872 N N . HIS B 1 128 ? -8.773 5.297 23.328 1 98.25 128 HIS B N 1
ATOM 3873 C CA . HIS B 1 128 ? -9.984 5.984 23.75 1 98.25 128 HIS B CA 1
ATOM 3874 C C . HIS B 1 128 ? -11.227 5.145 23.469 1 98.25 128 HIS B C 1
ATOM 3876 O O . HIS B 1 128 ? -12.141 5.082 24.297 1 98.25 128 HIS B O 1
ATOM 3882 N N . LEU B 1 129 ? -11.305 4.445 22.375 1 98.62 129 LEU B N 1
ATOM 3883 C CA . LEU B 1 129 ? -12.523 3.828 21.859 1 98.62 129 LEU B CA 1
ATOM 3884 C C . LEU B 1 129 ? -12.75 2.463 22.484 1 98.62 129 LEU B C 1
ATOM 3886 O O . LEU B 1 129 ? -13.875 2.131 22.875 1 98.62 129 LEU B O 1
ATOM 3890 N N . ILE B 1 130 ? -11.711 1.662 22.625 1 98.25 130 ILE B N 1
ATOM 3891 C CA . ILE B 1 130 ? -11.859 0.245 22.938 1 98.25 130 ILE B CA 1
ATOM 3892 C C . ILE B 1 130 ? -12.461 0.084 24.328 1 98.25 130 ILE B C 1
ATOM 3894 O O . ILE B 1 130 ? -13.43 -0.657 24.516 1 98.25 130 ILE B O 1
ATOM 3898 N N . PRO B 1 131 ? -11.984 0.834 25.391 1 97.88 131 PRO B N 1
ATOM 3899 C CA . PRO B 1 131 ? -12.594 0.687 26.719 1 97.88 131 PRO B CA 1
ATOM 3900 C C . PRO B 1 131 ? -14.031 1.198 26.766 1 97.88 131 PRO B C 1
ATOM 3902 O O . PRO B 1 131 ? -14.805 0.807 27.656 1 97.88 131 PRO B O 1
ATOM 3905 N N . ARG B 1 132 ? -14.461 2.008 25.812 1 97.88 132 ARG B N 1
ATOM 3906 C CA . ARG B 1 132 ? -15.742 2.701 25.891 1 97.88 132 ARG B CA 1
ATOM 3907 C C . ARG B 1 132 ? -16.781 2.029 25.016 1 97.88 132 ARG B C 1
ATOM 3909 O O . ARG B 1 132 ? -17.969 1.988 25.359 1 97.88 132 ARG B O 1
ATOM 3916 N N . TYR B 1 133 ? -16.328 1.511 23.859 1 98.38 133 TYR B N 1
ATOM 3917 C CA . TYR B 1 133 ? -17.297 1.028 22.891 1 98.38 133 TYR B CA 1
ATOM 3918 C C . TYR B 1 133 ? -17.109 -0.459 22.609 1 98.38 133 TYR B C 1
ATOM 3920 O O . TYR B 1 133 ? -18 -1.117 22.078 1 98.38 133 TYR B O 1
ATOM 3928 N N . GLY B 1 134 ? -15.898 -0.973 22.984 1 98.31 134 GLY B N 1
ATOM 3929 C CA . GLY B 1 134 ? -15.633 -2.381 22.734 1 98.31 134 GLY B CA 1
ATOM 3930 C C . GLY B 1 134 ? -14.539 -2.607 21.703 1 98.31 134 GLY B C 1
ATOM 3931 O O . GLY B 1 134 ? -13.898 -1.657 21.25 1 98.31 134 GLY B O 1
ATOM 3932 N N . LYS B 1 135 ? -14.289 -3.854 21.391 1 98.38 135 LYS B N 1
ATOM 3933 C CA . LYS B 1 135 ? -13.125 -4.223 20.609 1 98.38 135 LYS B CA 1
ATOM 3934 C C . LYS B 1 135 ? -13.516 -5.066 19.391 1 98.38 135 LYS B C 1
ATOM 3936 O O . LYS B 1 135 ? -12.82 -6.016 19.031 1 98.38 135 LYS B O 1
ATOM 3941 N N . ARG B 1 136 ? -14.68 -4.812 18.812 1 98.75 136 ARG B N 1
ATOM 3942 C CA . ARG B 1 136 ? -15.148 -5.527 17.625 1 98.75 136 ARG B CA 1
ATOM 3943 C C . ARG B 1 136 ? -15.539 -4.551 16.516 1 98.75 136 ARG B C 1
ATOM 3945 O O . ARG B 1 136 ? -16.703 -4.496 16.109 1 98.75 136 ARG B O 1
ATOM 3952 N N . PRO B 1 137 ? -14.594 -3.904 15.938 1 98.88 137 PRO B N 1
ATOM 3953 C CA . PRO B 1 137 ? -14.898 -2.867 14.945 1 98.88 137 PRO B CA 1
ATOM 3954 C C . PRO B 1 137 ? -15.148 -3.438 13.555 1 98.88 137 PRO B C 1
ATOM 3956 O O . PRO B 1 137 ? -14.883 -4.617 13.312 1 98.88 137 PRO B O 1
ATOM 3959 N N . TYR B 1 138 ? -15.82 -2.641 12.781 1 98.81 138 TYR B N 1
ATOM 3960 C CA . TYR B 1 138 ? -15.859 -2.777 11.328 1 98.81 138 TYR B CA 1
ATOM 3961 C C . TYR B 1 138 ? -14.938 -1.768 10.656 1 98.81 138 TYR B C 1
ATOM 3963 O O . TYR B 1 138 ? -14.867 -0.608 11.07 1 98.81 138 TYR B O 1
ATOM 3971 N N . LEU B 1 139 ? -14.148 -2.195 9.656 1 98.75 139 LEU B N 1
ATOM 3972 C CA . LEU B 1 139 ? -13.125 -1.35 9.039 1 98.75 139 LEU B CA 1
ATOM 3973 C C . LEU B 1 139 ? -13.477 -1.051 7.59 1 98.75 139 LEU B C 1
ATOM 3975 O O . LEU B 1 139 ? -13.664 -1.971 6.789 1 98.75 139 LEU B O 1
ATOM 3979 N N . VAL B 1 140 ? -13.609 0.201 7.238 1 98.62 140 VAL B N 1
ATOM 3980 C CA . VAL B 1 140 ? -13.742 0.603 5.844 1 98.62 140 VAL B CA 1
ATOM 3981 C C . VAL B 1 140 ? -12.57 1.504 5.449 1 98.62 140 VAL B C 1
ATOM 3983 O O . VAL B 1 140 ? -12.055 2.256 6.277 1 98.62 140 VAL B O 1
ATOM 3986 N N . GLY B 1 141 ? -12.109 1.41 4.199 1 98.31 141 GLY B N 1
ATOM 3987 C CA . GLY B 1 141 ? -10.953 2.189 3.799 1 98.31 141 GLY B CA 1
ATOM 3988 C C . GLY B 1 141 ? -10.914 2.49 2.312 1 98.31 141 GLY B C 1
ATOM 3989 O O . GLY B 1 141 ? -11.523 1.775 1.515 1 98.31 141 GLY B O 1
ATOM 3990 N N . ALA B 1 142 ? -10.266 3.607 2.018 1 98.19 142 ALA B N 1
ATOM 3991 C CA . ALA B 1 142 ? -9.977 3.9 0.616 1 98.19 142 ALA B CA 1
ATOM 3992 C C . ALA B 1 142 ? -9.117 2.809 -0.007 1 98.19 142 ALA B C 1
ATOM 3994 O O . ALA B 1 142 ? -8.195 2.293 0.636 1 98.19 142 ALA B O 1
ATOM 3995 N N . ASN B 1 143 ? -9.352 2.486 -1.263 1 95.81 143 ASN B N 1
ATOM 3996 C CA . ASN B 1 143 ? -8.688 1.368 -1.925 1 95.81 143 ASN B CA 1
ATOM 3997 C C . ASN B 1 143 ? -7.293 1.752 -2.404 1 95.81 143 ASN B C 1
ATOM 3999 O O . ASN B 1 143 ? -6.977 1.609 -3.588 1 95.81 143 ASN B O 1
ATOM 4003 N N . TYR B 1 144 ? -6.445 2.176 -1.546 1 94.75 144 TYR B N 1
ATOM 4004 C CA . TYR B 1 144 ? -5.023 2.424 -1.756 1 94.75 144 TYR B CA 1
ATOM 4005 C C . TYR B 1 144 ? -4.262 2.371 -0.438 1 94.75 144 TYR B C 1
ATOM 4007 O O . TYR B 1 144 ? -4.828 2.021 0.601 1 94.75 144 TYR B O 1
ATOM 4015 N N . VAL B 1 145 ? -3.014 2.664 -0.413 1 95 145 VAL B N 1
ATOM 4016 C CA . VAL B 1 145 ? -2.059 2.344 0.642 1 95 145 VAL B CA 1
ATOM 4017 C C . VAL B 1 145 ? -2.566 2.879 1.979 1 95 145 VAL B C 1
ATOM 4019 O O . VAL B 1 145 ? -2.432 2.219 3.012 1 95 145 VAL B O 1
ATOM 4022 N N . TRP B 1 146 ? -3.141 4.062 2.064 1 97.56 146 TRP B N 1
ATOM 4023 C CA . TRP B 1 146 ? -3.703 4.613 3.293 1 97.56 146 TRP B CA 1
ATOM 4024 C C . TRP B 1 146 ? -4.738 3.664 3.893 1 97.56 146 TRP B C 1
ATOM 4026 O O . TRP B 1 146 ? -4.613 3.25 5.047 1 97.56 146 TRP B O 1
ATOM 4036 N N . GLY B 1 147 ? -5.746 3.328 3.123 1 97.75 147 GLY B N 1
ATOM 4037 C CA . GLY B 1 147 ? -6.789 2.439 3.605 1 97.75 147 GLY B CA 1
ATOM 4038 C C . GLY B 1 147 ? -6.27 1.067 3.994 1 97.75 147 GLY B C 1
ATOM 4039 O O . GLY B 1 147 ? -6.625 0.54 5.051 1 97.75 147 GLY B O 1
ATOM 4040 N N . TRP B 1 148 ? -5.418 0.527 3.154 1 95.31 148 TRP B N 1
ATOM 4041 C CA . TRP B 1 148 ? -4.902 -0.821 3.369 1 95.31 148 TRP B CA 1
ATOM 4042 C C . TRP B 1 148 ? -4.074 -0.889 4.648 1 95.31 148 TRP B C 1
ATOM 4044 O O . TRP B 1 148 ? -4.301 -1.759 5.496 1 95.31 148 TRP B O 1
ATOM 4054 N N . GLU B 1 149 ? -3.166 0.045 4.824 1 95.19 149 GLU B N 1
ATOM 4055 C CA . GLU B 1 149 ? -2.236 -0.007 5.945 1 95.19 149 GLU B CA 1
ATOM 4056 C C . GLU B 1 149 ? -2.918 0.402 7.246 1 95.19 149 GLU B C 1
ATOM 4058 O O . GLU B 1 149 ? -2.631 -0.157 8.305 1 95.19 149 GLU B O 1
ATOM 4063 N N . MET B 1 150 ? -3.793 1.36 7.16 1 98 150 MET B N 1
ATOM 4064 C CA . MET B 1 150 ? -4.523 1.758 8.359 1 98 150 MET B CA 1
ATOM 4065 C C . MET B 1 150 ? -5.387 0.61 8.875 1 98 150 MET B C 1
ATOM 4067 O O . MET B 1 150 ? -5.422 0.351 10.078 1 98 150 MET B O 1
ATOM 4071 N N . ASN B 1 151 ? -6.074 -0.059 7.969 1 97.38 151 ASN B N 1
ATOM 4072 C CA . ASN B 1 151 ? -6.902 -1.188 8.375 1 97.38 151 ASN B CA 1
ATOM 4073 C C . ASN B 1 151 ? -6.059 -2.35 8.891 1 97.38 151 ASN B C 1
ATOM 4075 O O . ASN B 1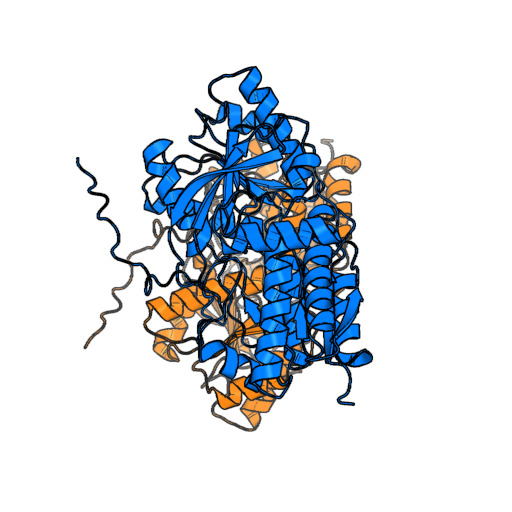 151 ? -6.449 -3.031 9.836 1 97.38 151 ASN B O 1
ATOM 4079 N N . ARG B 1 152 ? -4.93 -2.568 8.242 1 93.94 152 ARG B N 1
ATOM 4080 C CA . ARG B 1 152 ? -4.027 -3.615 8.719 1 93.94 152 ARG B CA 1
ATOM 4081 C C . ARG B 1 152 ? -3.588 -3.352 10.156 1 93.94 152 ARG B C 1
ATOM 4083 O O . ARG B 1 152 ? -3.617 -4.254 10.992 1 93.94 152 ARG B O 1
ATOM 4090 N N . LEU B 1 153 ? -3.193 -2.143 10.422 1 95.75 153 LEU B N 1
ATOM 4091 C CA . LEU B 1 153 ? -2.75 -1.774 11.766 1 95.75 153 LEU B CA 1
ATOM 4092 C C . LEU B 1 153 ? -3.9 -1.861 12.766 1 95.75 153 LEU B C 1
ATOM 4094 O O . LEU B 1 153 ? -3.717 -2.328 13.891 1 95.75 153 LEU B O 1
ATOM 4098 N N . ALA B 1 154 ? -5.051 -1.441 12.328 1 98 154 ALA B N 1
ATOM 4099 C CA . ALA B 1 154 ? -6.227 -1.543 13.188 1 98 154 ALA B CA 1
ATOM 4100 C C . ALA B 1 154 ? -6.496 -2.992 13.578 1 98 154 ALA B C 1
ATOM 4102 O O . ALA B 1 154 ? -6.801 -3.283 14.734 1 98 154 ALA B O 1
ATOM 4103 N N . ARG B 1 155 ? -6.438 -3.881 12.625 1 95.88 155 ARG B N 1
ATOM 4104 C CA . ARG B 1 155 ? -6.633 -5.301 12.906 1 95.88 155 ARG B CA 1
ATOM 4105 C C . ARG B 1 155 ? -5.625 -5.797 13.93 1 95.88 155 ARG B C 1
ATOM 4107 O O . ARG B 1 155 ? -5.977 -6.547 14.844 1 95.88 155 ARG B O 1
ATOM 4114 N N . GLU B 1 156 ? -4.398 -5.422 13.758 1 92.25 156 GLU B N 1
ATOM 4115 C CA . GLU B 1 156 ? -3.361 -5.82 14.711 1 92.25 156 GLU B CA 1
ATOM 4116 C C . GLU B 1 156 ? -3.67 -5.309 16.109 1 92.25 156 GLU B C 1
ATOM 4118 O O . GLU B 1 156 ? -3.541 -6.047 17.094 1 92.25 156 GLU B O 1
ATOM 4123 N N . LEU B 1 157 ? -4.062 -4.027 16.188 1 95.44 157 LEU B N 1
ATOM 4124 C CA . LEU B 1 157 ? -4.379 -3.424 17.469 1 95.44 157 LEU B CA 1
ATOM 4125 C C . LEU B 1 157 ? -5.562 -4.125 18.125 1 95.44 157 LEU B C 1
ATOM 4127 O O . LEU B 1 157 ? -5.543 -4.395 19.328 1 95.44 157 LEU B O 1
ATOM 4131 N N . VAL B 1 158 ? -6.559 -4.465 17.344 1 97.25 158 VAL B N 1
ATOM 4132 C CA . VAL B 1 158 ? -7.758 -5.133 17.828 1 97.25 158 VAL B CA 1
ATOM 4133 C C . VAL B 1 158 ? -7.406 -6.543 18.297 1 97.25 158 VAL B C 1
ATOM 4135 O O . VAL B 1 158 ? -7.836 -6.973 19.375 1 97.25 158 VAL B O 1
ATOM 4138 N N . THR B 1 159 ? -6.605 -7.23 17.5 1 93.88 159 THR B N 1
ATOM 4139 C CA . THR B 1 159 ? -6.188 -8.586 17.844 1 93.88 159 THR B CA 1
ATOM 4140 C C . THR B 1 159 ? -5.375 -8.586 19.141 1 93.88 159 THR B C 1
ATOM 4142 O O . THR B 1 159 ? -5.605 -9.414 20.031 1 93.88 159 THR B O 1
ATOM 4145 N N . ASN B 1 160 ? -4.473 -7.648 19.25 1 93 160 ASN B N 1
ATOM 4146 C CA . ASN B 1 160 ? -3.648 -7.527 20.453 1 93 160 ASN B CA 1
ATOM 4147 C C . ASN B 1 160 ? -4.492 -7.219 21.688 1 93 160 ASN B C 1
ATOM 4149 O O . ASN B 1 160 ? -4.125 -7.586 22.797 1 93 160 ASN B O 1
ATOM 4153 N N . ALA B 1 161 ? -5.621 -6.605 21.469 1 95.88 161 ALA B N 1
ATOM 4154 C CA . ALA B 1 161 ? -6.527 -6.27 22.562 1 95.88 161 ALA B CA 1
ATOM 4155 C C . ALA B 1 161 ? -7.48 -7.426 22.859 1 95.88 161 ALA B C 1
ATOM 4157 O O . ALA B 1 161 ? -8.312 -7.336 23.766 1 95.88 161 ALA B O 1
ATOM 4158 N N . GLY B 1 162 ? -7.375 -8.492 22.094 1 96 162 GLY B N 1
ATOM 4159 C CA . GLY B 1 162 ? -8.234 -9.648 22.297 1 96 162 GLY B CA 1
ATOM 4160 C C . GLY B 1 162 ? -9.586 -9.516 21.625 1 96 162 GLY B C 1
ATOM 4161 O O . GLY B 1 162 ? -10.555 -10.156 22.031 1 96 162 GLY B O 1
ATOM 4162 N N . GLY B 1 163 ? -9.664 -8.594 20.656 1 97.5 163 GLY B N 1
ATOM 4163 C CA . GLY B 1 163 ? -10.914 -8.375 19.953 1 97.5 163 GLY B CA 1
ATOM 4164 C C . GLY B 1 163 ? -10.953 -9.039 18.594 1 97.5 163 GLY B C 1
ATOM 4165 O O . GLY B 1 163 ? -10.102 -9.867 18.266 1 97.5 163 GLY B O 1
ATOM 4166 N N . ASP B 1 164 ? -12.086 -8.68 17.828 1 96.25 164 ASP B N 1
ATOM 4167 C CA . ASP B 1 164 ? -12.281 -9.25 16.5 1 96.25 164 ASP B CA 1
ATOM 4168 C C . ASP B 1 164 ? -12.766 -8.188 15.516 1 96.25 164 ASP B C 1
ATOM 4170 O O . ASP B 1 164 ? -13.656 -7.395 15.836 1 96.25 164 ASP B O 1
ATOM 4174 N N . VAL B 1 165 ? -12.156 -8.18 14.398 1 96.38 165 VAL B N 1
ATOM 4175 C CA . VAL B 1 165 ? -12.641 -7.324 13.328 1 96.38 165 VAL B CA 1
ATOM 4176 C C . VAL B 1 165 ? -13.836 -7.988 12.641 1 96.38 165 VAL B C 1
ATOM 4178 O O . VAL B 1 165 ? -13.719 -9.094 12.109 1 96.38 165 VAL B O 1
ATOM 4181 N N . LEU B 1 166 ? -14.938 -7.324 12.562 1 97.81 166 LEU B N 1
ATOM 4182 C CA . LEU B 1 166 ? -16.188 -7.965 12.156 1 97.81 166 LEU B CA 1
ATOM 4183 C C . LEU B 1 166 ? -16.391 -7.848 10.648 1 97.81 166 LEU B C 1
ATOM 4185 O O . LEU B 1 166 ? -17.266 -8.508 10.086 1 97.81 166 LEU B O 1
ATOM 4189 N N . GLY B 1 167 ? -15.617 -7.012 9.992 1 95.56 167 GLY B N 1
ATOM 4190 C CA . GLY B 1 167 ? -15.648 -6.828 8.555 1 95.56 167 GLY B CA 1
ATOM 4191 C C . GLY B 1 167 ? -14.648 -5.801 8.062 1 95.56 167 GLY B C 1
ATOM 4192 O O . GLY B 1 167 ? -14.195 -4.949 8.828 1 95.56 167 GLY B O 1
ATOM 4193 N N . GLU B 1 168 ? -14.305 -5.914 6.82 1 95.75 168 GLU B N 1
ATOM 4194 C CA . GLU B 1 168 ? -13.352 -5.023 6.168 1 95.75 168 GLU B CA 1
ATOM 4195 C C . GLU B 1 168 ? -13.68 -4.855 4.688 1 95.75 168 GLU B C 1
ATOM 4197 O O . GLU B 1 168 ? -13.852 -5.84 3.967 1 95.75 168 GLU B O 1
ATOM 4202 N N . ARG B 1 169 ? -13.836 -3.594 4.309 1 95.12 169 ARG B N 1
ATOM 4203 C CA . ARG B 1 169 ? -14.164 -3.311 2.918 1 95.12 169 ARG B CA 1
ATOM 4204 C C . ARG B 1 169 ? -13.406 -2.092 2.408 1 95.12 169 ARG B C 1
ATOM 4206 O O . ARG B 1 169 ? -13.055 -1.203 3.188 1 95.12 169 ARG B O 1
ATOM 4213 N N . TYR B 1 170 ? -13.141 -2.094 1.124 1 96.31 170 TYR B N 1
ATOM 4214 C CA . TYR B 1 170 ? -12.438 -0.989 0.479 1 96.31 170 TYR B CA 1
ATOM 4215 C C . TYR B 1 170 ? -13.25 -0.434 -0.686 1 96.31 170 TYR B C 1
ATOM 4217 O O . TYR B 1 170 ? -13.938 -1.184 -1.385 1 96.31 170 TYR B O 1
ATOM 4225 N N . LEU B 1 171 ? -13.195 0.879 -0.839 1 96.44 171 LEU B N 1
ATOM 4226 C CA . LEU B 1 171 ? -13.859 1.543 -1.957 1 96.44 171 LEU B CA 1
ATOM 4227 C C . LEU B 1 171 ? -12.906 2.508 -2.656 1 96.44 171 LEU B C 1
ATOM 4229 O O . LEU B 1 171 ? -12.094 3.174 -2.002 1 96.44 171 LEU B O 1
ATOM 4233 N N . PRO B 1 172 ? -13.023 2.596 -4.027 1 94.38 172 PRO B N 1
ATOM 4234 C CA . PRO B 1 172 ? -12.398 3.75 -4.68 1 94.38 172 PRO B CA 1
ATOM 4235 C C . PRO B 1 172 ? -12.898 5.082 -4.125 1 94.38 172 PRO B C 1
ATOM 4237 O O . PRO B 1 172 ? -14.008 5.156 -3.6 1 94.38 172 PRO B O 1
ATOM 4240 N N . LEU B 1 173 ? -12.133 6.145 -4.285 1 96.31 173 LEU B N 1
ATOM 4241 C CA . LEU B 1 173 ? -12.461 7.441 -3.703 1 96.31 173 LEU B CA 1
ATOM 4242 C C . LEU B 1 173 ? -13.82 7.93 -4.184 1 96.31 173 LEU B C 1
ATOM 4244 O O . LEU B 1 173 ? -14.578 8.531 -3.418 1 96.31 173 LEU B O 1
ATOM 4248 N N . GLU B 1 174 ? -14.156 7.598 -5.434 1 95.62 174 GLU B N 1
ATOM 4249 C CA . GLU B 1 174 ? -15.328 8.203 -6.047 1 95.62 174 GLU B CA 1
ATOM 4250 C C . GLU B 1 174 ? -16.531 7.266 -5.992 1 95.62 174 GLU B C 1
ATOM 4252 O O . GLU B 1 174 ? -17.625 7.613 -6.457 1 95.62 174 GLU B O 1
ATOM 4257 N N . GLU B 1 175 ? -16.359 6.09 -5.434 1 94.19 175 GLU B N 1
ATOM 4258 C CA . GLU B 1 175 ? -17.453 5.129 -5.359 1 94.19 175 GLU B CA 1
ATOM 4259 C C . GLU B 1 175 ? -18.438 5.5 -4.254 1 94.19 175 GLU B C 1
ATOM 4261 O O . GLU B 1 175 ? -18.094 5.461 -3.07 1 94.19 175 GLU B O 1
ATOM 4266 N N . THR B 1 176 ? -19.703 5.797 -4.633 1 97 176 THR B N 1
ATOM 4267 C CA . THR B 1 176 ? -20.672 6.27 -3.641 1 97 176 THR B CA 1
ATOM 4268 C C . THR B 1 176 ? -21.734 5.215 -3.377 1 97 176 THR B C 1
ATOM 4270 O O . THR B 1 176 ? -22.656 5.43 -2.572 1 97 176 THR B O 1
ATOM 4273 N N . ALA B 1 177 ? -21.672 4.086 -4.078 1 95.25 177 ALA B N 1
ATOM 4274 C CA . ALA B 1 177 ? -22.578 2.975 -3.818 1 95.25 177 ALA B CA 1
ATOM 4275 C C . ALA B 1 177 ? -22.156 2.203 -2.57 1 95.25 177 ALA B C 1
ATOM 4277 O O . ALA B 1 177 ? -21.484 1.176 -2.668 1 95.25 177 ALA B O 1
ATOM 4278 N N . VAL B 1 178 ? -22.641 2.639 -1.415 1 97.31 178 VAL B N 1
ATOM 4279 C CA . VAL B 1 178 ? -22.156 2.121 -0.144 1 97.31 178 VAL B CA 1
ATOM 4280 C C . VAL B 1 178 ? -23.219 1.234 0.503 1 97.31 178 VAL B C 1
ATOM 4282 O O . VAL B 1 178 ? -23.047 0.798 1.646 1 97.31 178 VAL B O 1
ATOM 4285 N N . GLU B 1 179 ? -24.297 0.88 -0.191 1 95.94 179 GLU B N 1
ATOM 4286 C CA . GLU B 1 179 ? -25.453 0.198 0.386 1 95.94 179 GLU B CA 1
ATOM 4287 C C . GLU B 1 179 ? -25.062 -1.186 0.906 1 95.94 179 GLU B C 1
ATOM 4289 O O . GLU B 1 179 ? -25.516 -1.596 1.979 1 95.94 179 GLU B O 1
ATOM 4294 N N . ARG B 1 180 ? -24.281 -1.874 0.178 1 92.62 180 ARG B N 1
ATOM 4295 C CA . ARG B 1 180 ? -23.906 -3.229 0.568 1 92.62 180 ARG B CA 1
ATOM 4296 C C . ARG B 1 180 ? -23.062 -3.221 1.836 1 92.62 180 ARG B C 1
ATOM 4298 O O . ARG B 1 180 ? -23.188 -4.109 2.682 1 92.62 180 ARG B O 1
ATOM 4305 N N . ILE B 1 181 ? -22.219 -2.26 1.924 1 96.56 181 ILE B N 1
ATOM 4306 C CA . ILE B 1 181 ? -21.359 -2.137 3.104 1 96.56 181 ILE B CA 1
ATOM 4307 C C . ILE B 1 181 ? -22.219 -1.823 4.328 1 96.56 181 ILE B C 1
ATOM 4309 O O . ILE B 1 181 ? -22.047 -2.434 5.387 1 96.56 181 ILE B O 1
ATOM 4313 N N . VAL B 1 182 ? -23.156 -0.928 4.188 1 98.56 182 VAL B N 1
ATOM 4314 C CA . VAL B 1 182 ? -24.016 -0.519 5.297 1 98.56 182 VAL B CA 1
ATOM 4315 C C . VAL B 1 182 ? -24.891 -1.69 5.734 1 98.56 182 VAL B C 1
ATOM 4317 O O . VAL B 1 182 ? -25.109 -1.902 6.93 1 98.56 182 VAL B O 1
ATOM 4320 N N . ALA B 1 183 ? -25.359 -2.475 4.77 1 97.56 183 ALA B N 1
ATOM 4321 C CA . ALA B 1 183 ? -26.156 -3.664 5.094 1 97.56 183 ALA B CA 1
ATOM 4322 C C . ALA B 1 183 ? -25.328 -4.668 5.887 1 97.56 183 ALA B C 1
ATOM 4324 O O . ALA B 1 183 ? -25.812 -5.285 6.832 1 97.56 183 ALA B O 1
ATOM 4325 N N . ASP B 1 184 ? -24.125 -4.797 5.5 1 96.31 184 ASP B N 1
ATOM 4326 C CA . ASP B 1 184 ? -23.234 -5.711 6.203 1 96.31 184 ASP B CA 1
ATOM 4327 C C . ASP B 1 184 ? -22.969 -5.23 7.629 1 96.31 184 ASP B C 1
ATOM 4329 O O . ASP B 1 184 ? -22.953 -6.031 8.57 1 96.31 184 ASP B O 1
ATOM 4333 N N . ILE B 1 185 ? -22.766 -3.982 7.805 1 98.75 185 ILE B N 1
ATOM 4334 C CA . ILE B 1 185 ? -22.547 -3.381 9.109 1 98.75 185 ILE B CA 1
ATOM 4335 C C . ILE B 1 185 ? -23.766 -3.609 10 1 98.75 185 ILE B C 1
ATOM 4337 O O . ILE B 1 185 ? -23.625 -3.98 11.164 1 98.75 185 ILE B O 1
ATOM 4341 N N . GLU B 1 186 ? -24.906 -3.383 9.398 1 98.81 186 GLU B N 1
ATOM 4342 C CA . GLU B 1 186 ? -26.125 -3.594 10.164 1 98.81 186 GLU B CA 1
ATOM 4343 C C . GLU B 1 186 ? -26.25 -5.039 10.633 1 98.81 186 GLU B C 1
ATOM 4345 O O . GLU B 1 186 ? -26.672 -5.297 11.766 1 98.81 186 GLU B O 1
ATOM 4350 N N . GLN B 1 187 ? -25.859 -5.938 9.828 1 98.25 187 GLN B N 1
ATOM 4351 C CA . GLN B 1 187 ? -25.938 -7.359 10.148 1 98.25 187 GLN B CA 1
ATOM 4352 C C . GLN B 1 187 ? -24.891 -7.75 11.195 1 98.25 187 GLN B C 1
ATOM 4354 O O . GLN B 1 187 ? -25.188 -8.531 12.102 1 98.25 187 GLN B O 1
ATOM 4359 N N . ARG B 1 188 ? -23.688 -7.176 11.125 1 98.12 188 ARG B N 1
ATOM 4360 C CA . ARG B 1 188 ? -22.562 -7.609 11.938 1 98.12 188 ARG B CA 1
ATOM 4361 C C . ARG B 1 188 ? -22.578 -6.918 13.297 1 98.12 188 ARG B C 1
ATOM 4363 O O . ARG B 1 188 ? -21.953 -7.402 14.25 1 98.12 188 ARG B O 1
ATOM 4370 N N . ARG B 1 189 ? -23.156 -5.75 13.422 1 98.31 189 ARG B N 1
ATOM 4371 C CA . ARG B 1 189 ? -23.344 -5 14.656 1 98.31 189 ARG B CA 1
ATOM 4372 C C . ARG B 1 189 ? -22.016 -4.719 15.344 1 98.31 189 ARG B C 1
ATOM 4374 O O . ARG B 1 189 ? -21.812 -5.105 16.5 1 98.31 189 ARG B O 1
ATOM 4381 N N . PRO B 1 190 ? -21.141 -3.955 14.703 1 98.81 190 PRO B N 1
ATOM 4382 C CA . PRO B 1 190 ? -19.828 -3.645 15.281 1 98.81 190 PRO B CA 1
ATOM 4383 C C . PRO B 1 190 ? -19.922 -2.699 16.469 1 98.81 190 PRO B C 1
ATOM 4385 O O . PRO B 1 190 ? -20.906 -1.979 16.625 1 98.81 190 PRO B O 1
ATOM 4388 N N . SER B 1 191 ? -18.844 -2.736 17.281 1 98.75 191 SER B N 1
ATOM 4389 C CA . SER B 1 191 ? -18.75 -1.831 18.422 1 98.75 191 SER B CA 1
ATOM 4390 C C . SER B 1 191 ? -18.5 -0.396 17.969 1 98.75 191 SER B C 1
ATOM 4392 O O . SER B 1 191 ? -18.922 0.552 18.641 1 98.75 191 SER B O 1
ATOM 4394 N N . PHE B 1 192 ? -17.766 -0.233 16.938 1 98.94 192 PHE B N 1
ATOM 4395 C CA . PHE B 1 192 ? -17.547 1.034 16.25 1 98.94 192 PHE B CA 1
ATOM 4396 C C . PHE B 1 192 ? -17.062 0.8 14.82 1 98.94 192 PHE B C 1
ATOM 4398 O O . PHE B 1 192 ? -16.812 -0.34 14.422 1 98.94 192 PHE B O 1
ATOM 4405 N N . ILE B 1 193 ? -17.047 1.834 14.031 1 98.94 193 ILE B N 1
ATOM 4406 C CA . ILE B 1 193 ? -16.656 1.742 12.633 1 98.94 193 ILE B CA 1
ATOM 4407 C C . ILE B 1 193 ? -15.461 2.66 12.375 1 98.94 193 ILE B C 1
ATOM 4409 O O . ILE B 1 193 ? -15.539 3.869 12.609 1 98.94 193 ILE B O 1
ATOM 4413 N N . LEU B 1 194 ? -14.344 2.086 12 1 98.94 194 LEU B N 1
ATOM 4414 C CA . LEU B 1 194 ? -13.219 2.898 11.555 1 98.94 194 LEU B CA 1
ATOM 4415 C C . LEU B 1 194 ? -13.344 3.252 10.078 1 98.94 194 LEU B C 1
ATOM 4417 O O . LEU B 1 194 ? -13.367 2.363 9.227 1 98.94 194 LEU B O 1
ATOM 4421 N N . ASN B 1 195 ? -13.453 4.527 9.828 1 98.94 195 ASN B N 1
ATOM 4422 C CA . ASN B 1 195 ? -13.641 5.047 8.477 1 98.94 195 ASN B CA 1
ATOM 4423 C C . ASN B 1 195 ? -12.352 5.668 7.938 1 98.94 195 ASN B C 1
ATOM 4425 O O . ASN B 1 195 ? -12.023 6.809 8.266 1 98.94 195 ASN B O 1
ATOM 4429 N N . ASN B 1 196 ? -11.688 4.934 7.059 1 98.81 196 ASN B N 1
ATOM 4430 C CA . ASN B 1 196 ? -10.492 5.418 6.379 1 98.81 196 ASN B CA 1
ATOM 4431 C C . ASN B 1 196 ? -10.781 5.77 4.922 1 98.81 196 ASN B C 1
ATOM 4433 O O . ASN B 1 196 ? -9.875 5.816 4.098 1 98.81 196 ASN B O 1
ATOM 4437 N N . LEU B 1 197 ? -12.047 5.945 4.562 1 98.69 197 LEU B N 1
ATOM 4438 C CA . LEU B 1 197 ? -12.414 6.434 3.238 1 98.69 197 LEU B CA 1
ATOM 4439 C C . LEU B 1 197 ? -12.023 7.898 3.07 1 98.69 197 LEU B C 1
ATOM 4441 O O . LEU B 1 197 ? -11.789 8.602 4.059 1 98.69 197 LEU B O 1
ATOM 4445 N N . ILE B 1 198 ? -11.914 8.289 1.855 1 97.81 198 ILE B N 1
ATOM 4446 C CA . ILE B 1 198 ? -11.562 9.664 1.519 1 97.81 198 ILE B CA 1
ATOM 4447 C C . ILE B 1 198 ? -12.539 10.203 0.478 1 97.81 198 ILE B C 1
ATOM 4449 O O . ILE B 1 198 ? -12.922 9.492 -0.455 1 97.81 198 ILE B O 1
ATOM 4453 N N . GLY B 1 199 ? -12.938 11.414 0.632 1 97.88 199 GLY B N 1
ATOM 4454 C CA . GLY B 1 199 ? -13.695 12.078 -0.418 1 97.88 199 GLY B CA 1
ATOM 4455 C C . GLY B 1 199 ? -15.117 11.562 -0.54 1 97.88 199 GLY B C 1
ATOM 4456 O O . GLY B 1 199 ? -15.758 11.258 0.467 1 97.88 199 GLY B O 1
ATOM 4457 N N . PRO B 1 200 ? -15.656 11.492 -1.791 1 98.44 200 PRO B N 1
ATOM 4458 C CA . PRO B 1 200 ? -17.062 11.18 -2.031 1 98.44 200 PRO B CA 1
ATOM 4459 C C . PRO B 1 200 ? -17.484 9.844 -1.412 1 98.44 200 PRO B C 1
ATOM 4461 O O . PRO B 1 200 ? -18.609 9.719 -0.915 1 98.44 200 PRO B O 1
ATOM 4464 N N . SER B 1 201 ? -16.609 8.867 -1.42 1 98.44 201 SER B N 1
ATOM 4465 C CA . SER B 1 201 ? -16.969 7.59 -0.799 1 98.44 201 SER B CA 1
ATOM 4466 C C . SER B 1 201 ? -17.203 7.754 0.697 1 98.44 201 SER B C 1
ATOM 4468 O O . SER B 1 201 ? -18.156 7.184 1.243 1 98.44 201 SER B O 1
ATOM 4470 N N . SER B 1 202 ? -16.391 8.539 1.355 1 98.81 202 SER B N 1
ATOM 4471 C CA . SER B 1 202 ? -16.547 8.805 2.783 1 98.81 202 SER B CA 1
ATOM 4472 C C . SER B 1 202 ? -17.828 9.555 3.078 1 98.81 202 SER B C 1
ATOM 4474 O O . SER B 1 202 ? -18.531 9.234 4.039 1 98.81 202 SER B O 1
ATOM 4476 N N . TYR B 1 203 ? -18.109 10.539 2.209 1 98.81 203 TYR B N 1
ATOM 4477 C CA . TYR B 1 203 ? -19.281 11.375 2.416 1 98.81 203 TYR B CA 1
ATOM 4478 C C . TYR B 1 203 ? -20.562 10.57 2.25 1 98.81 203 TYR B C 1
ATOM 4480 O O . TYR B 1 203 ? -21.484 10.664 3.074 1 98.81 203 TYR B O 1
ATOM 4488 N N . ALA B 1 204 ? -20.578 9.75 1.226 1 98.81 204 ALA B N 1
ATOM 4489 C CA . ALA B 1 204 ? -21.719 8.891 0.984 1 98.81 204 ALA B CA 1
ATOM 4490 C C . ALA B 1 204 ? -21.891 7.875 2.111 1 98.81 204 ALA B C 1
ATOM 4492 O O . ALA B 1 204 ? -23.016 7.59 2.531 1 98.81 204 ALA B O 1
ATOM 4493 N N . PHE B 1 205 ? -20.812 7.398 2.602 1 98.88 205 PHE B N 1
ATOM 4494 C CA . PHE B 1 205 ? -20.828 6.414 3.676 1 98.88 205 PHE B CA 1
ATOM 4495 C C . PHE B 1 205 ? -21.422 7.012 4.949 1 98.88 205 PHE B C 1
ATOM 4497 O O . PHE B 1 205 ? -22.297 6.418 5.574 1 98.88 205 PHE B O 1
ATOM 4504 N N . LEU B 1 206 ? -20.938 8.195 5.309 1 98.94 206 LEU B N 1
ATOM 4505 C CA . LEU B 1 206 ? -21.406 8.867 6.508 1 98.94 206 LEU B CA 1
ATOM 4506 C C . LEU B 1 206 ? -22.906 9.18 6.402 1 98.94 206 LEU B C 1
ATOM 4508 O O . LEU B 1 206 ? -23.641 9.016 7.371 1 98.94 206 LEU B O 1
ATOM 4512 N N . ALA B 1 207 ? -23.328 9.594 5.246 1 98.81 207 ALA B N 1
ATOM 4513 C CA . ALA B 1 207 ? -24.75 9.859 5.031 1 98.81 207 ALA B CA 1
ATOM 4514 C C . ALA B 1 207 ? -25.578 8.586 5.184 1 98.81 207 ALA B C 1
ATOM 4516 O O . ALA B 1 207 ? -26.656 8.609 5.789 1 98.81 207 ALA B O 1
ATOM 4517 N N . ALA B 1 208 ? -25.047 7.48 4.652 1 98.88 208 ALA B N 1
ATOM 4518 C CA . ALA B 1 208 ? -25.766 6.211 4.715 1 98.88 208 ALA B CA 1
ATOM 4519 C C . ALA B 1 208 ? -25.828 5.691 6.148 1 98.88 208 ALA B C 1
ATOM 4521 O O . ALA B 1 208 ? -26.844 5.121 6.559 1 98.88 208 ALA B O 1
ATOM 4522 N N . ILE B 1 209 ?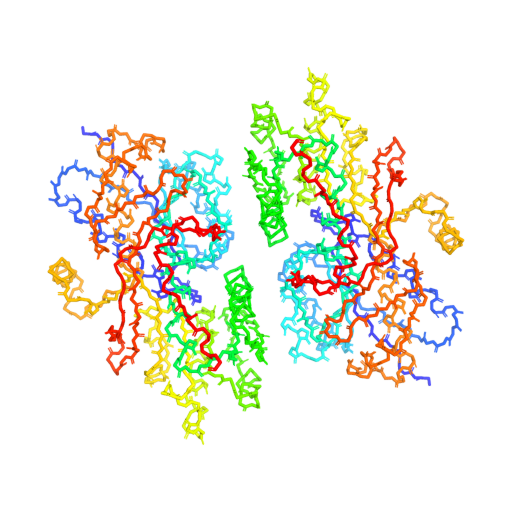 -24.781 5.887 6.91 1 98.88 209 ILE B N 1
ATOM 4523 C CA . ILE B 1 209 ? -24.766 5.449 8.305 1 98.88 209 ILE B CA 1
ATOM 4524 C C . ILE B 1 209 ? -25.766 6.273 9.109 1 98.88 209 ILE B C 1
ATOM 4526 O O . ILE B 1 209 ? -26.422 5.75 10.023 1 98.88 209 ILE B O 1
ATOM 4530 N N . LYS B 1 210 ? -25.891 7.57 8.805 1 98.75 210 LYS B N 1
ATOM 4531 C CA . LYS B 1 210 ? -26.891 8.414 9.453 1 98.75 210 LYS B CA 1
ATOM 4532 C C . LYS B 1 210 ? -28.297 7.871 9.234 1 98.75 210 LYS B C 1
ATOM 4534 O O . LYS B 1 210 ? -29.094 7.812 10.172 1 98.75 210 LYS B O 1
ATOM 4539 N N . LEU B 1 211 ? -28.562 7.504 8.008 1 98.56 211 LEU B N 1
ATOM 4540 C CA . LEU B 1 211 ? -29.875 6.934 7.688 1 98.56 211 LEU B CA 1
ATOM 4541 C C . LEU B 1 211 ? -30.094 5.633 8.453 1 98.56 211 LEU B C 1
ATOM 4543 O O . LEU B 1 211 ? -31.203 5.383 8.945 1 98.56 211 LEU B O 1
ATOM 4547 N N . LEU B 1 212 ? -29.062 4.824 8.539 1 98.81 212 LEU B N 1
ATOM 4548 C CA . LEU B 1 212 ? -29.141 3.596 9.32 1 98.81 212 LEU B CA 1
ATOM 4549 C C . LEU B 1 212 ? -29.422 3.904 10.781 1 98.81 212 LEU B C 1
ATOM 4551 O O . LEU B 1 212 ? -30.281 3.262 11.406 1 98.81 212 LEU B O 1
ATOM 4555 N N . GLY B 1 213 ? -28.688 4.895 11.367 1 98.44 213 GLY B N 1
ATOM 4556 C CA . GLY B 1 213 ? -28.891 5.293 12.758 1 98.44 213 GLY B CA 1
ATOM 4557 C C . GLY B 1 213 ? -30.281 5.828 13.031 1 98.44 213 GLY B C 1
ATOM 4558 O O . GLY B 1 213 ? -30.812 5.652 14.125 1 98.44 213 GLY B O 1
ATOM 4559 N N . ASP B 1 214 ? -30.891 6.477 12.031 1 98.19 214 ASP B N 1
ATOM 4560 C CA . ASP B 1 214 ? -32.25 7.004 12.164 1 98.19 214 ASP B CA 1
ATOM 4561 C C . ASP B 1 214 ? -33.25 5.875 12.281 1 98.19 214 ASP B C 1
ATOM 4563 O O . ASP B 1 214 ? -34.25 5.996 13.008 1 98.19 214 ASP B O 1
ATOM 4567 N N . ARG B 1 215 ? -32.969 4.84 11.617 1 97.94 215 ARG B N 1
ATOM 4568 C CA . ARG B 1 215 ? -33.906 3.732 11.625 1 97.94 215 ARG B CA 1
ATOM 4569 C C . ARG B 1 215 ? -33.594 2.736 12.734 1 97.94 215 ARG B C 1
ATOM 4571 O O . ARG B 1 215 ? -34.469 2.023 13.211 1 97.94 215 ARG B O 1
ATOM 4578 N N . ASN B 1 216 ? -32.375 2.66 13.125 1 98.5 216 ASN B N 1
ATOM 4579 C CA . ASN B 1 216 ? -31.891 1.727 14.141 1 98.5 216 ASN B CA 1
ATOM 4580 C C . ASN B 1 216 ? -30.969 2.414 15.148 1 98.5 216 ASN B C 1
ATOM 4582 O O . ASN B 1 216 ? -29.766 2.562 14.898 1 98.5 216 ASN B O 1
ATOM 4586 N N . PRO B 1 217 ? -31.484 2.717 16.312 1 98 217 PRO B N 1
ATOM 4587 C CA . PRO B 1 217 ? -30.75 3.512 17.312 1 98 217 PRO B CA 1
ATOM 4588 C C . PRO B 1 217 ? -29.422 2.873 17.703 1 98 217 PRO B C 1
ATOM 4590 O O . PRO B 1 217 ? -28.531 3.555 18.219 1 98 217 PRO B O 1
ATOM 4593 N N . ALA B 1 218 ? -29.266 1.603 17.438 1 98.31 218 ALA B N 1
ATOM 4594 C CA . ALA B 1 218 ? -28.031 0.895 17.766 1 98.31 218 ALA B CA 1
ATOM 4595 C C . ALA B 1 218 ? -26.859 1.456 16.984 1 98.31 218 ALA B C 1
ATOM 4597 O O . ALA B 1 218 ? -25.703 1.276 17.375 1 98.31 218 ALA B O 1
ATOM 4598 N N . PHE B 1 219 ? -27.156 2.223 15.883 1 98.75 219 PHE B N 1
ATOM 4599 C CA . PHE B 1 219 ? -26.094 2.686 15 1 98.75 219 PHE B CA 1
ATOM 4600 C C . PHE B 1 219 ? -25.953 4.199 15.078 1 98.75 219 PHE B C 1
ATOM 4602 O O . PHE B 1 219 ? -25.266 4.805 14.25 1 98.75 219 PHE B O 1
ATOM 4609 N N . ARG B 1 220 ? -26.609 4.824 16.047 1 98.69 220 ARG B N 1
ATOM 4610 C CA . ARG B 1 220 ? -26.375 6.238 16.328 1 98.69 220 ARG B CA 1
ATOM 4611 C C . ARG B 1 220 ? -24.953 6.465 16.844 1 98.69 220 ARG B C 1
ATOM 4613 O O . ARG B 1 220 ? -24.344 5.551 17.406 1 98.69 220 ARG B O 1
ATOM 4620 N N . PRO B 1 221 ? -24.422 7.676 16.656 1 98.62 221 PRO B N 1
ATOM 4621 C CA . PRO B 1 221 ? -23.016 7.949 17 1 98.62 221 PRO B CA 1
ATOM 4622 C C . PRO B 1 221 ? -22.703 7.625 18.469 1 98.62 221 PRO B C 1
ATOM 4624 O O . PRO B 1 221 ? -21.578 7.223 18.781 1 98.62 221 PRO B O 1
ATOM 4627 N N . GLU B 1 222 ? -23.641 7.711 19.359 1 98.06 222 GLU B N 1
ATOM 4628 C CA . GLU B 1 222 ? -23.375 7.477 20.781 1 98.06 222 GLU B CA 1
ATOM 4629 C C . GLU B 1 222 ? -23.219 5.984 21.078 1 98.06 222 GLU B C 1
ATOM 4631 O O . GLU B 1 222 ? -22.625 5.605 22.078 1 98.06 222 GLU B O 1
ATOM 4636 N N . ASN B 1 223 ? -23.781 5.137 20.188 1 98.56 223 ASN B N 1
ATOM 4637 C CA . ASN B 1 223 ? -23.781 3.697 20.422 1 98.56 223 ASN B CA 1
ATOM 4638 C C . ASN B 1 223 ? -22.766 2.988 19.547 1 98.56 223 ASN B C 1
ATOM 4640 O O . ASN B 1 223 ? -22.125 2.021 19.969 1 98.56 223 ASN B O 1
ATOM 4644 N N . CYS B 1 224 ? -22.594 3.42 18.328 1 98.75 224 CYS B N 1
ATOM 4645 C CA . CYS B 1 224 ? -21.688 2.877 17.344 1 98.75 224 CYS B CA 1
ATOM 4646 C C . CYS B 1 224 ? -21.047 3.992 16.516 1 98.75 224 CYS B C 1
ATOM 4648 O O . CYS B 1 224 ? -21.422 4.203 15.359 1 98.75 224 CYS B O 1
ATOM 4650 N N . PRO B 1 225 ? -20.125 4.613 17.078 1 98.88 225 PRO B N 1
ATOM 4651 C CA . PRO B 1 225 ? -19.562 5.773 16.375 1 98.88 225 PRO B CA 1
ATOM 4652 C C . PRO B 1 225 ? -18.781 5.387 15.117 1 98.88 225 PRO B C 1
ATOM 4654 O O . PRO B 1 225 ? -18.172 4.316 15.07 1 98.88 225 PRO B O 1
ATOM 4657 N N . VAL B 1 226 ? -18.922 6.234 14.07 1 98.94 226 VAL B N 1
ATOM 4658 C CA . VAL B 1 226 ? -17.969 6.25 12.969 1 98.94 226 VAL B CA 1
ATOM 4659 C C . VAL B 1 226 ? -16.797 7.168 13.312 1 98.94 226 VAL B C 1
ATOM 4661 O O . VAL B 1 226 ? -17 8.328 13.664 1 98.94 226 VAL B O 1
ATOM 4664 N N . VAL B 1 227 ? -15.633 6.617 13.242 1 98.94 227 VAL B N 1
ATOM 4665 C CA . VAL B 1 227 ? -14.461 7.363 13.688 1 98.94 227 VAL B CA 1
ATOM 4666 C C . VAL B 1 227 ? -13.438 7.441 12.555 1 98.94 227 VAL B C 1
ATOM 4668 O O . VAL B 1 227 ? -13.258 6.477 11.805 1 98.94 227 VAL B O 1
ATOM 4671 N N . SER B 1 228 ? -12.844 8.602 12.352 1 98.81 228 SER B N 1
ATOM 4672 C CA . SER B 1 228 ? -11.875 8.836 11.289 1 98.81 228 SER B CA 1
ATOM 4673 C C . SER B 1 228 ? -10.586 9.445 11.828 1 98.81 228 SER B C 1
ATOM 4675 O O . SER B 1 228 ? -10.562 9.961 12.953 1 98.81 228 SER B O 1
ATOM 4677 N N . CYS B 1 229 ? -9.523 9.352 11.047 1 98.75 229 CYS B N 1
ATOM 4678 C CA . CYS B 1 229 ? -8.266 10.031 11.32 1 98.75 229 CYS B CA 1
ATOM 4679 C C . CYS B 1 229 ? -7.91 10.992 10.195 1 98.75 229 CYS B C 1
ATOM 4681 O O . CYS B 1 229 ? -6.789 11.5 10.141 1 98.75 229 CYS B O 1
ATOM 4683 N N . ASP B 1 230 ? -8.859 11.18 9.281 1 98.25 230 ASP B N 1
ATOM 4684 C CA . ASP B 1 230 ? -8.484 11.914 8.078 1 98.25 230 ASP B CA 1
ATOM 4685 C C . ASP B 1 230 ? -9.57 12.906 7.672 1 98.25 230 ASP B C 1
ATOM 4687 O O . ASP B 1 230 ? -9.469 13.555 6.629 1 98.25 230 ASP B O 1
ATOM 4691 N N . LEU B 1 231 ? -10.625 12.992 8.445 1 98 231 LEU B N 1
ATOM 4692 C CA . LEU B 1 231 ? -11.695 13.93 8.125 1 98 231 LEU B CA 1
ATOM 4693 C C . LEU B 1 231 ? -11.375 15.328 8.641 1 98 231 LEU B C 1
ATOM 4695 O O . LEU B 1 231 ? -10.859 15.477 9.75 1 98 231 LEU B O 1
ATOM 4699 N N . MET B 1 232 ? -11.711 16.312 7.824 1 97.44 232 MET B N 1
ATOM 4700 C CA . MET B 1 232 ? -11.336 17.688 8.164 1 97.44 232 MET B CA 1
ATOM 4701 C C . MET B 1 232 ? -12.531 18.625 8.031 1 97.44 232 MET B C 1
ATOM 4703 O O . MET B 1 232 ? -13.508 18.312 7.348 1 97.44 232 MET B O 1
ATOM 4707 N N . GLU B 1 233 ? -12.422 19.781 8.641 1 97.94 233 GLU B N 1
ATOM 4708 C CA . GLU B 1 233 ? -13.508 20.766 8.656 1 97.94 233 GLU B CA 1
ATOM 4709 C C . GLU B 1 233 ? -13.969 21.109 7.242 1 97.94 233 GLU B C 1
ATOM 4711 O O . GLU B 1 233 ? -15.172 21.203 6.984 1 97.94 233 GLU B O 1
ATOM 4716 N N . CYS B 1 234 ? -13.062 21.203 6.324 1 97.94 234 CYS B N 1
ATOM 4717 C CA . CYS B 1 234 ? -13.352 21.688 4.977 1 97.94 234 CYS B CA 1
ATOM 4718 C C . CYS B 1 234 ? -14.156 20.672 4.191 1 97.94 234 CYS B C 1
ATOM 4720 O O . CYS B 1 234 ? -14.719 20.984 3.139 1 97.94 234 CYS B O 1
ATOM 4722 N N . GLU B 1 235 ? -14.25 19.453 4.715 1 98.06 235 GLU B N 1
ATOM 4723 C CA . GLU B 1 235 ? -14.977 18.406 4.023 1 98.06 235 GLU B CA 1
ATOM 4724 C C . GLU B 1 235 ? -16.406 18.297 4.531 1 98.06 235 GLU B C 1
ATOM 4726 O O . GLU B 1 235 ? -17.25 17.656 3.9 1 98.06 235 GLU B O 1
ATOM 4731 N N . LEU B 1 236 ? -16.688 18.844 5.695 1 98.12 236 LEU B N 1
ATOM 4732 C CA . LEU B 1 236 ? -17.953 18.594 6.371 1 98.12 236 LEU B CA 1
ATOM 4733 C C . LEU B 1 236 ? -19.125 19.141 5.543 1 98.12 236 LEU B C 1
ATOM 4735 O O . LEU B 1 236 ? -20.219 18.578 5.559 1 98.12 236 LEU B O 1
ATOM 4739 N N . ALA B 1 237 ? -18.875 20.203 4.773 1 96.44 237 ALA B N 1
ATOM 4740 C CA . ALA B 1 237 ? -19.922 20.797 3.939 1 96.44 237 ALA B CA 1
ATOM 4741 C C . ALA B 1 237 ? -20.234 19.906 2.738 1 96.44 237 ALA B C 1
ATOM 4743 O O . ALA B 1 237 ? -21.266 20.062 2.084 1 96.44 237 ALA B O 1
ATOM 4744 N N . ASP B 1 238 ? -19.297 19 2.381 1 97.56 238 ASP B N 1
ATOM 4745 C CA . ASP B 1 238 ? -19.5 18.094 1.255 1 97.56 238 ASP B CA 1
ATOM 4746 C C . ASP B 1 238 ? -20.359 16.891 1.657 1 97.56 238 ASP B C 1
ATOM 4748 O O . ASP B 1 238 ? -20.781 16.109 0.802 1 97.56 238 ASP B O 1
ATOM 4752 N N . ILE B 1 239 ? -20.562 16.75 2.951 1 98.19 239 ILE B N 1
ATOM 4753 C CA . ILE B 1 239 ? -21.422 15.695 3.482 1 98.19 239 ILE B CA 1
ATOM 4754 C C . ILE B 1 239 ? -22.844 16.219 3.615 1 98.19 239 ILE B C 1
ATOM 4756 O O . ILE B 1 239 ? -23.062 17.406 3.881 1 98.19 239 ILE B O 1
ATOM 4760 N N . GLU B 1 240 ? -23.812 15.312 3.377 1 97.62 240 GLU B N 1
ATOM 4761 C CA . GLU B 1 240 ? -25.203 15.695 3.615 1 97.62 240 GLU B CA 1
ATOM 4762 C C . GLU B 1 240 ? -25.359 16.422 4.949 1 97.62 240 GLU B C 1
ATOM 4764 O O . GLU B 1 240 ? -24.812 15.977 5.965 1 97.62 240 GLU B O 1
ATOM 4769 N N . ALA B 1 241 ? -26.109 17.531 4.961 1 96.38 241 ALA B N 1
ATOM 4770 C CA . ALA B 1 241 ? -26.234 18.391 6.129 1 96.38 241 ALA B CA 1
ATOM 4771 C C . ALA B 1 241 ? -26.688 17.609 7.352 1 96.38 241 ALA B C 1
ATOM 4773 O O . ALA B 1 241 ? -27.703 16.922 7.309 1 96.38 241 ALA B O 1
ATOM 4774 N N . GLY B 1 242 ? -25.828 17.672 8.344 1 96.62 242 GLY B N 1
ATOM 4775 C CA . GLY B 1 242 ? -26.188 17.078 9.625 1 96.62 242 GLY B CA 1
ATOM 4776 C C . GLY B 1 242 ? -25.859 15.602 9.703 1 96.62 242 GLY B C 1
ATOM 4777 O O . GLY B 1 242 ? -25.891 15.008 10.781 1 96.62 242 GLY B O 1
ATOM 4778 N N . ALA B 1 243 ? -25.469 15.008 8.641 1 98.31 243 ALA B N 1
ATOM 4779 C CA . ALA B 1 243 ? -25.312 13.562 8.578 1 98.31 243 ALA B CA 1
ATOM 4780 C C . ALA B 1 243 ? -24.125 13.094 9.422 1 98.31 243 ALA B C 1
ATOM 4782 O O . ALA B 1 243 ? -24.141 11.992 9.977 1 98.31 243 ALA B O 1
ATOM 4783 N N . ALA B 1 244 ? -23.141 13.945 9.547 1 98.5 244 ALA B N 1
ATOM 4784 C CA . ALA B 1 244 ? -21.922 13.516 10.211 1 98.5 244 ALA B CA 1
ATOM 4785 C C . ALA B 1 244 ? -21.922 13.914 11.688 1 98.5 244 ALA B C 1
ATOM 4787 O O . ALA B 1 244 ? -21.016 13.57 12.438 1 98.5 244 ALA B O 1
ATOM 4788 N N . VAL B 1 245 ? -23 14.617 12.164 1 98.69 245 VAL B N 1
ATOM 4789 C CA . VAL B 1 245 ? -23.031 15.148 13.523 1 98.69 245 VAL B CA 1
ATOM 4790 C C . VAL B 1 245 ? -22.891 14.008 14.531 1 98.69 245 VAL B C 1
ATOM 4792 O O . VAL B 1 245 ? -23.562 12.984 14.406 1 98.69 245 VAL B O 1
ATOM 4795 N N . GLY B 1 246 ? -22 14.141 15.438 1 98.75 246 GLY B N 1
ATOM 4796 C CA . GLY B 1 246 ? -21.812 13.164 16.5 1 98.75 246 GLY B CA 1
ATOM 4797 C C . GLY B 1 246 ? -20.656 12.211 16.234 1 98.75 246 GLY B C 1
ATOM 4798 O O . GLY B 1 246 ? -20.172 11.547 17.141 1 98.75 246 GLY B O 1
ATOM 4799 N N . GLN B 1 247 ? -20.25 12.102 14.984 1 98.88 247 GLN B N 1
ATOM 4800 C CA . GLN B 1 247 ? -19.141 11.211 14.641 1 98.88 247 GLN B CA 1
ATOM 4801 C C . GLN B 1 247 ? -17.812 11.789 15.109 1 98.88 247 GLN B C 1
ATOM 4803 O O . GLN B 1 247 ? -17.734 12.969 15.477 1 98.88 247 GLN B O 1
ATOM 4808 N N . LEU B 1 248 ? -16.797 10.961 15.148 1 98.88 248 LEU B N 1
ATOM 4809 C CA . LEU B 1 248 ? -15.539 11.344 15.781 1 98.88 248 LEU B CA 1
ATOM 4810 C C . LEU B 1 248 ? -14.406 11.375 14.758 1 98.88 248 LEU B C 1
ATOM 4812 O O . LEU B 1 248 ? -14.453 10.664 13.75 1 98.88 248 LEU B O 1
ATOM 4816 N N . CYS B 1 249 ? -13.414 12.195 15.078 1 98.88 249 CYS B N 1
ATOM 4817 C CA . CYS B 1 249 ? -12.211 12.273 14.25 1 98.88 249 CYS B CA 1
ATOM 4818 C C . CYS B 1 249 ? -10.992 12.625 15.094 1 98.88 249 CYS B C 1
ATOM 4820 O O . CYS B 1 249 ? -11.062 13.484 15.969 1 98.88 249 CYS B O 1
ATOM 4822 N N . ALA B 1 250 ? -9.922 11.898 14.875 1 98.81 250 ALA B N 1
ATOM 4823 C CA . ALA B 1 250 ? -8.633 12.234 15.484 1 98.81 250 ALA B CA 1
ATOM 4824 C C . ALA B 1 250 ? -7.824 13.156 14.578 1 98.81 250 ALA B C 1
ATOM 4826 O O . ALA B 1 250 ? -7.789 12.961 13.359 1 98.81 250 ALA B O 1
ATOM 4827 N N . ALA B 1 251 ? -7.195 14.164 15.141 1 98.56 251 ALA B N 1
ATOM 4828 C CA . ALA B 1 251 ? -6.352 15.086 14.391 1 98.56 251 ALA B CA 1
ATOM 4829 C C . ALA B 1 251 ? -5.375 15.812 15.32 1 98.56 251 ALA B C 1
ATOM 4831 O O . ALA B 1 251 ? -5.473 15.703 16.547 1 98.56 251 ALA B O 1
ATOM 4832 N N . SER B 1 252 ? -4.43 16.516 14.695 1 98.31 252 SER B N 1
ATOM 4833 C CA . SER B 1 252 ? -3.473 17.281 15.477 1 98.31 252 SER B CA 1
ATOM 4834 C C . SER B 1 252 ? -3.922 18.734 15.633 1 98.31 252 SER B C 1
ATOM 4836 O O . SER B 1 252 ? -3.303 19.5 16.359 1 98.31 252 SER B O 1
ATOM 4838 N N . TYR B 1 253 ? -4.965 19.031 14.93 1 98.44 253 TYR B N 1
ATOM 4839 C CA . TYR B 1 253 ? -5.488 20.391 14.961 1 98.44 253 TYR B CA 1
ATOM 4840 C C . TYR B 1 253 ? -6.988 20.406 14.688 1 98.44 253 TYR B C 1
ATOM 4842 O O . TYR B 1 253 ? -7.48 19.641 13.859 1 98.44 253 TYR B O 1
ATOM 4850 N N . PHE B 1 254 ? -7.66 21.234 15.344 1 98.5 254 PHE B N 1
ATOM 4851 C CA . PHE B 1 254 ? -9.031 21.625 15.023 1 98.5 254 PHE B CA 1
ATOM 4852 C C . PHE B 1 254 ? -9.203 23.141 15.133 1 98.5 254 PHE B C 1
ATOM 4854 O O . PHE B 1 254 ? -8.586 23.781 15.984 1 98.5 254 PHE B O 1
ATOM 4861 N N . ASP B 1 255 ? -10.031 23.578 14.328 1 98.12 255 ASP B N 1
ATOM 4862 C CA . ASP B 1 255 ? -10.367 25 14.312 1 98.12 255 ASP B CA 1
ATOM 4863 C C . ASP B 1 255 ? -10.773 25.484 15.703 1 98.12 255 ASP B C 1
ATOM 4865 O O . ASP B 1 255 ? -10.508 26.625 16.078 1 98.12 255 ASP B O 1
ATOM 4869 N N . SER B 1 256 ? -11.328 24.641 16.5 1 97.62 256 SER B N 1
ATOM 4870 C CA . SER B 1 256 ? -11.992 25 17.75 1 97.62 256 SER B CA 1
ATOM 4871 C C . SER B 1 256 ? -11 25.047 18.906 1 97.62 256 SER B C 1
ATOM 4873 O O . SER B 1 256 ? -11.367 25.406 20.031 1 97.62 256 SER B O 1
ATOM 4875 N N . ILE B 1 257 ? -9.797 24.75 18.688 1 97.12 257 ILE B N 1
ATOM 4876 C CA . ILE B 1 257 ? -8.805 24.797 19.75 1 97.12 257 ILE B CA 1
ATOM 4877 C C . ILE B 1 257 ? -8.711 26.219 20.297 1 97.12 257 ILE B C 1
ATOM 4879 O O . ILE B 1 257 ? -8.602 27.188 19.531 1 97.12 257 ILE B O 1
ATOM 4883 N N . GLY B 1 258 ? -8.695 26.406 21.625 1 95.25 258 GLY B N 1
ATOM 4884 C CA . GLY B 1 258 ? -8.82 27.719 22.25 1 95.25 258 GLY B CA 1
ATOM 4885 C C . GLY B 1 258 ? -7.496 28.266 22.75 1 95.25 258 GLY B C 1
ATOM 4886 O O . GLY B 1 258 ? -7.465 29.047 23.703 1 95.25 258 GLY B O 1
ATOM 4887 N N . SER B 1 259 ? -6.441 27.844 22.188 1 93.94 259 SER B N 1
ATOM 4888 C CA . SER B 1 259 ? -5.16 28.406 22.578 1 93.94 259 SER B CA 1
ATOM 4889 C C . SER B 1 259 ? -5.027 29.844 22.094 1 93.94 259 SER B C 1
ATOM 4891 O O . SER B 1 259 ? -5.633 30.234 21.094 1 93.94 259 SER B O 1
ATOM 4893 N N . GLU B 1 260 ? -4.207 30.672 22.797 1 95.38 260 GLU B N 1
ATOM 4894 C CA . GLU B 1 260 ? -3.963 32.062 22.406 1 95.38 260 GLU B CA 1
ATOM 4895 C C . GLU B 1 260 ? -3.367 32.125 21 1 95.38 260 GLU B C 1
ATOM 4897 O O . GLU B 1 260 ? -3.762 32.969 20.203 1 95.38 260 GLU B O 1
ATOM 4902 N N . ALA B 1 261 ? -2.477 31.25 20.75 1 94.94 261 ALA B N 1
ATOM 4903 C CA . ALA B 1 261 ? -1.825 31.234 19.438 1 94.94 261 ALA B CA 1
ATOM 4904 C C . ALA B 1 261 ? -2.838 30.984 18.328 1 94.94 261 ALA B C 1
ATOM 4906 O O . ALA B 1 261 ? -2.773 31.609 17.266 1 94.94 261 ALA B O 1
ATOM 4907 N N . ASN B 1 262 ? -3.775 30.109 18.531 1 97.19 262 ASN B N 1
ATOM 4908 C CA . ASN B 1 262 ? -4.762 29.781 17.516 1 97.19 262 ASN B CA 1
ATOM 4909 C C . ASN B 1 262 ? -5.777 30.906 17.328 1 97.19 262 ASN B C 1
ATOM 4911 O O . ASN B 1 262 ? -6.188 31.203 16.203 1 97.19 262 ASN B O 1
ATOM 4915 N N . LEU B 1 263 ? -6.16 31.484 18.422 1 96.94 263 LEU B N 1
ATOM 4916 C CA . LEU B 1 263 ? -7.102 32.594 18.359 1 96.94 263 LEU B CA 1
ATOM 4917 C C . LEU B 1 263 ? -6.508 33.75 17.578 1 96.94 263 LEU B C 1
ATOM 4919 O O . LEU B 1 263 ? -7.191 34.375 16.75 1 96.94 263 LEU B O 1
ATOM 4923 N N . ALA B 1 264 ? -5.262 34.062 17.875 1 97.56 264 ALA B N 1
ATOM 4924 C CA . ALA B 1 264 ? -4.574 35.125 17.141 1 97.56 264 ALA B CA 1
ATOM 4925 C C . ALA B 1 264 ? -4.453 34.781 15.656 1 97.56 264 ALA B C 1
ATOM 4927 O O . ALA B 1 264 ? -4.629 35.656 14.789 1 97.56 264 ALA B O 1
ATOM 4928 N N . PHE B 1 265 ? -4.113 33.594 15.406 1 98.19 265 PHE B N 1
ATOM 4929 C CA . PHE B 1 265 ? -3.986 33.125 14.031 1 98.19 265 PHE B CA 1
ATOM 4930 C C . PHE B 1 265 ? -5.309 33.281 13.289 1 98.19 265 PHE B C 1
ATOM 4932 O O . PHE B 1 265 ? -5.344 33.812 12.172 1 98.19 265 PHE B O 1
ATOM 4939 N N . LYS B 1 266 ? -6.398 32.75 13.82 1 97.94 266 LYS B N 1
ATOM 4940 C CA . LYS B 1 266 ? -7.719 32.781 13.203 1 97.94 266 LYS B CA 1
ATOM 4941 C C . LYS B 1 266 ? -8.148 34.25 12.945 1 97.94 266 LYS B C 1
ATOM 4943 O O . LYS B 1 266 ? -8.828 34.531 11.953 1 97.94 266 LYS B O 1
ATOM 4948 N N . SER B 1 267 ? -7.766 35.125 13.836 1 97.81 267 SER B N 1
ATOM 4949 C CA . SER B 1 267 ? -8.055 36.531 13.625 1 97.81 267 SER B CA 1
ATOM 4950 C C . SER B 1 267 ? -7.367 37.062 12.375 1 97.81 267 SER B C 1
ATOM 4952 O O . SER B 1 267 ? -7.965 37.812 11.586 1 97.81 267 SER B O 1
ATOM 4954 N N . ARG B 1 268 ? -6.105 36.719 12.219 1 97.69 268 ARG B N 1
ATOM 4955 C CA . ARG B 1 268 ? -5.367 37.156 11.031 1 97.69 268 ARG B CA 1
ATOM 4956 C C . ARG B 1 268 ? -5.977 36.531 9.766 1 97.69 268 ARG B C 1
ATOM 4958 O O . ARG B 1 268 ? -6.07 37.219 8.734 1 97.69 268 ARG B O 1
ATOM 4965 N N . VAL B 1 269 ? -6.359 35.281 9.859 1 98.44 269 VAL B N 1
ATOM 4966 C CA . VAL B 1 269 ? -6.988 34.625 8.719 1 98.44 269 VAL B CA 1
ATOM 4967 C C . VAL B 1 269 ? -8.289 35.344 8.359 1 98.44 269 VAL B C 1
ATOM 4969 O O . VAL B 1 269 ? -8.555 35.594 7.184 1 98.44 269 VAL B O 1
ATOM 4972 N N . ALA B 1 270 ? -9.102 35.625 9.367 1 97.44 270 ALA B N 1
ATOM 4973 C CA . ALA B 1 270 ? -10.367 36.312 9.156 1 97.44 270 ALA B CA 1
ATOM 4974 C C . ALA B 1 270 ? -10.141 37.688 8.523 1 97.44 270 ALA B C 1
ATOM 4976 O O . ALA B 1 270 ? -10.938 38.156 7.699 1 97.44 270 ALA B O 1
ATOM 4977 N N . GLY B 1 271 ? -9.102 38.344 8.938 1 97.12 271 GLY B N 1
ATOM 4978 C CA . GLY B 1 271 ? -8.758 39.625 8.359 1 97.12 271 GLY B CA 1
ATOM 4979 C C . GLY B 1 271 ? -8.422 39.562 6.883 1 97.12 271 GLY B C 1
ATOM 4980 O O . GLY B 1 271 ? -8.719 40.469 6.125 1 97.12 271 GLY B O 1
ATOM 4981 N N . HIS B 1 272 ? -7.848 38.5 6.508 1 95.75 272 HIS B N 1
ATOM 4982 C CA . HIS B 1 272 ? -7.391 38.344 5.133 1 95.75 272 HIS B CA 1
ATOM 4983 C C . HIS B 1 272 ? -8.484 37.75 4.246 1 95.75 272 HIS B C 1
ATOM 4985 O O . HIS B 1 272 ? -8.703 38.219 3.129 1 95.75 272 HIS B O 1
ATOM 4991 N N . TYR B 1 273 ? -9.18 36.656 4.699 1 97.06 273 TYR B N 1
ATOM 4992 C CA . TYR B 1 273 ? -10.109 35.906 3.865 1 97.06 273 TYR B CA 1
ATOM 4993 C C . TYR B 1 273 ? -11.555 36.281 4.176 1 97.06 273 TYR B C 1
ATOM 4995 O O . TYR B 1 273 ? -12.469 35.938 3.432 1 97.06 273 TYR B O 1
ATOM 5003 N N . GLY B 1 274 ? -11.789 37 5.297 1 96.44 274 GLY B N 1
ATOM 5004 C CA . GLY B 1 274 ? -13.133 37.312 5.75 1 96.44 274 GLY B CA 1
ATOM 5005 C C . GLY B 1 274 ? -13.516 36.594 7.027 1 96.44 274 GLY B C 1
ATOM 5006 O O . GLY B 1 274 ? -12.969 35.531 7.336 1 96.44 274 GLY B O 1
ATOM 5007 N N . PRO B 1 275 ? -14.477 37.062 7.812 1 93.88 275 PRO B N 1
ATOM 5008 C CA . PRO B 1 275 ? -14.82 36.562 9.148 1 93.88 275 PRO B CA 1
ATOM 5009 C C . PRO B 1 275 ? -15.445 35.188 9.109 1 93.88 275 PRO B C 1
ATOM 5011 O O . PRO B 1 275 ? -15.438 34.469 10.117 1 93.88 275 PRO B O 1
ATOM 5014 N N . ALA B 1 276 ? -15.906 34.75 8 1 91.81 276 ALA B N 1
ATOM 5015 C CA . ALA B 1 276 ? -16.609 33.469 7.902 1 91.81 276 ALA B CA 1
ATOM 5016 C C . ALA B 1 276 ? -15.641 32.344 7.547 1 91.81 276 ALA B C 1
ATOM 5018 O O . ALA B 1 276 ? -16.031 31.188 7.508 1 91.81 276 ALA B O 1
ATOM 5019 N N . ARG B 1 277 ? -14.375 32.688 7.355 1 95.44 277 ARG B N 1
ATOM 5020 C CA . ARG B 1 277 ? -13.422 31.672 6.906 1 95.44 277 ARG B CA 1
ATOM 5021 C C . ARG B 1 277 ? -13.039 30.734 8.047 1 95.44 277 ARG B C 1
ATOM 5023 O O . ARG B 1 277 ? -12.484 31.172 9.062 1 95.44 277 ARG B O 1
ATOM 5030 N N . SER B 1 278 ? -13.359 29.484 7.891 1 94.25 278 SER B N 1
ATOM 5031 C CA . SER B 1 278 ? -12.93 28.469 8.844 1 94.25 278 SER B CA 1
ATOM 5032 C C . SER B 1 278 ? -11.531 27.953 8.516 1 94.25 278 SER B C 1
ATOM 5034 O O . SER B 1 278 ? -11.086 28.031 7.371 1 94.25 278 SER B O 1
ATOM 5036 N N . VAL B 1 279 ? -10.828 27.5 9.547 1 97.75 279 VAL B N 1
ATOM 5037 C CA . VAL B 1 279 ? -9.484 26.938 9.398 1 97.75 279 VAL B CA 1
ATOM 5038 C C . VAL B 1 279 ? -9.523 25.438 9.609 1 97.75 279 VAL B C 1
ATOM 5040 O O . VAL B 1 279 ? -9.562 24.953 10.742 1 97.75 279 VAL B O 1
ATOM 5043 N N . SER B 1 280 ? -9.445 24.734 8.516 1 98.25 280 SER B N 1
ATOM 5044 C CA . SER B 1 280 ? -9.414 23.281 8.641 1 98.25 280 SER B CA 1
ATOM 5045 C C . SER B 1 280 ? -8.039 22.797 9.078 1 98.25 280 SER B C 1
ATOM 5047 O O . SER B 1 280 ? -7.07 23.547 9.062 1 98.25 280 SER B O 1
ATOM 5049 N N . SER B 1 281 ? -8.016 21.594 9.5 1 98 281 SER B N 1
ATOM 5050 C CA . SER B 1 281 ? -6.742 20.984 9.875 1 98 281 SER B CA 1
ATOM 5051 C C . SER B 1 281 ? -5.734 21.047 8.734 1 98 281 SER B C 1
ATOM 5053 O O . SER B 1 281 ? -4.543 21.281 8.969 1 98 281 SER B O 1
ATOM 5055 N N . VAL B 1 282 ? -6.18 20.859 7.5 1 98.56 282 VAL B N 1
ATOM 5056 C CA . VAL B 1 282 ? -5.258 20.844 6.367 1 98.56 282 VAL B CA 1
ATOM 5057 C C . VAL B 1 282 ? -4.797 22.266 6.062 1 98.56 282 VAL B C 1
ATOM 5059 O O . VAL B 1 282 ? -3.66 22.484 5.633 1 98.56 282 VAL B O 1
ATOM 5062 N N . PHE B 1 283 ? -5.629 23.266 6.246 1 98.75 283 PHE B N 1
ATOM 5063 C CA . PHE B 1 283 ? -5.234 24.656 6.145 1 98.75 283 PHE B CA 1
ATOM 5064 C C . PHE B 1 283 ? -4.105 24.969 7.121 1 98.75 283 PHE B C 1
ATOM 5066 O O . PHE B 1 283 ? -3.062 25.5 6.723 1 98.75 283 PHE B O 1
ATOM 5073 N N . ALA B 1 284 ? -4.336 24.625 8.352 1 98.62 284 ALA B N 1
ATOM 5074 C CA . ALA B 1 284 ? -3.363 24.891 9.406 1 98.62 284 ALA B CA 1
ATOM 5075 C C . ALA B 1 284 ? -2.055 24.141 9.148 1 98.62 284 ALA B C 1
ATOM 5077 O O . ALA B 1 284 ? -0.972 24.688 9.383 1 98.62 284 ALA B O 1
ATOM 5078 N N . SER B 1 285 ? -2.166 22.938 8.68 1 98.62 285 SER B N 1
ATOM 5079 C CA . SER B 1 285 ? -0.986 22.125 8.43 1 98.62 285 SER B CA 1
ATOM 5080 C C . SER B 1 285 ? -0.158 22.672 7.281 1 98.62 285 SER B C 1
ATOM 5082 O O . SER B 1 285 ? 1.071 22.719 7.355 1 98.62 285 SER B O 1
ATOM 5084 N N . ALA B 1 286 ? -0.838 23.062 6.203 1 98.75 286 ALA B N 1
ATOM 5085 C CA . ALA B 1 286 ? -0.134 23.641 5.059 1 98.75 286 ALA B CA 1
ATOM 5086 C C . ALA B 1 286 ? 0.542 24.953 5.438 1 98.75 286 ALA B C 1
ATOM 5088 O O . ALA B 1 286 ? 1.688 25.203 5.051 1 98.75 286 ALA B O 1
ATOM 5089 N N . TYR B 1 287 ? -0.165 25.797 6.188 1 98.69 287 TYR B N 1
ATOM 5090 C CA . TYR B 1 287 ? 0.407 27.031 6.711 1 98.69 287 TYR B CA 1
ATOM 5091 C C . TYR B 1 287 ? 1.666 26.75 7.523 1 98.69 287 TYR B C 1
ATOM 5093 O O . TYR B 1 287 ? 2.699 27.391 7.32 1 98.69 287 TYR B O 1
ATOM 5101 N N . THR B 1 288 ? 1.545 25.781 8.375 1 98.38 288 THR B N 1
ATOM 5102 C CA . THR B 1 288 ? 2.643 25.438 9.273 1 98.38 288 THR B CA 1
ATOM 5103 C C . THR B 1 288 ? 3.834 24.906 8.477 1 98.38 288 THR B C 1
ATOM 5105 O O . THR B 1 288 ? 4.98 25.234 8.773 1 98.38 288 THR B O 1
ATOM 5108 N N . ALA B 1 289 ? 3.576 24.078 7.508 1 98.62 289 ALA B N 1
ATOM 5109 C CA . ALA B 1 289 ? 4.645 23.5 6.691 1 98.62 289 ALA B CA 1
ATOM 5110 C C . ALA B 1 289 ? 5.41 24.594 5.945 1 98.62 289 ALA B C 1
ATOM 5112 O O . ALA B 1 289 ? 6.641 24.594 5.93 1 98.62 289 ALA B O 1
ATOM 5113 N N . VAL B 1 290 ? 4.684 25.516 5.316 1 98.5 290 VAL B N 1
ATOM 5114 C CA . VAL B 1 290 ? 5.324 26.594 4.57 1 98.5 290 VAL B CA 1
ATOM 5115 C C . VAL B 1 290 ? 6.125 27.469 5.527 1 98.5 290 VAL B C 1
ATOM 5117 O O . VAL B 1 290 ? 7.273 27.828 5.246 1 98.5 290 VAL B O 1
ATOM 5120 N N . ASN B 1 291 ? 5.543 27.812 6.645 1 97.06 291 ASN B N 1
ATOM 5121 C CA . ASN B 1 291 ? 6.223 28.656 7.617 1 97.06 291 ASN B CA 1
ATOM 5122 C C . ASN B 1 291 ? 7.508 28.016 8.125 1 97.06 291 ASN B C 1
ATOM 5124 O O . ASN B 1 291 ? 8.547 28.672 8.211 1 97.06 291 ASN B O 1
ATOM 5128 N N . LEU B 1 292 ? 7.359 26.781 8.492 1 97.5 292 LEU B N 1
ATOM 5129 C CA . LEU B 1 292 ? 8.516 26.047 8.984 1 97.5 292 LEU B CA 1
ATOM 5130 C C . LEU B 1 292 ? 9.602 25.969 7.922 1 97.5 292 LEU B C 1
ATOM 5132 O O . LEU B 1 292 ? 10.789 26.125 8.219 1 97.5 292 LEU B O 1
ATOM 5136 N N . CYS B 1 293 ? 9.195 25.656 6.707 1 98.19 293 CYS B N 1
ATOM 5137 C CA . CYS B 1 293 ? 10.117 25.562 5.582 1 98.19 293 CYS B CA 1
ATOM 5138 C C . CYS B 1 293 ? 10.891 26.859 5.406 1 98.19 293 CYS B C 1
ATOM 5140 O O . CYS B 1 293 ? 12.125 26.859 5.387 1 98.19 293 CYS B O 1
ATOM 5142 N N . VAL B 1 294 ? 10.234 28.016 5.395 1 97.38 294 VAL B N 1
ATOM 5143 C CA . VAL B 1 294 ? 10.852 29.312 5.141 1 97.38 294 VAL B CA 1
ATOM 5144 C C . VAL B 1 294 ? 11.727 29.703 6.32 1 97.38 294 VAL B C 1
ATOM 5146 O O . VAL B 1 294 ? 12.875 30.141 6.137 1 97.38 294 VAL B O 1
ATOM 5149 N N . GLU B 1 295 ? 11.227 29.531 7.531 1 96.62 295 GLU B N 1
ATOM 5150 C CA . GLU B 1 295 ? 12 29.891 8.719 1 96.62 295 GLU B CA 1
ATOM 5151 C C . GLU B 1 295 ? 13.289 29.078 8.797 1 96.62 295 GLU B C 1
ATOM 5153 O O . GLU B 1 295 ? 14.344 29.625 9.156 1 96.62 295 GLU B O 1
ATOM 5158 N N . ALA B 1 296 ? 13.195 27.812 8.484 1 97.5 296 ALA B N 1
ATOM 5159 C CA . ALA B 1 296 ? 14.383 26.953 8.531 1 97.5 296 ALA B CA 1
ATOM 5160 C C . ALA B 1 296 ? 15.398 27.359 7.473 1 97.5 296 ALA B C 1
ATOM 5162 O O . ALA B 1 296 ? 16.609 27.344 7.723 1 97.5 296 ALA B O 1
ATOM 5163 N N . ILE B 1 297 ? 14.922 27.688 6.277 1 97.31 297 ILE B N 1
ATOM 5164 C CA . ILE B 1 297 ? 15.797 28.141 5.199 1 97.31 297 ILE B CA 1
ATOM 5165 C C . ILE B 1 297 ? 16.5 29.422 5.613 1 97.31 297 ILE B C 1
ATOM 5167 O O . ILE B 1 297 ? 17.719 29.562 5.422 1 97.31 297 ILE B O 1
ATOM 5171 N N . LEU B 1 298 ? 15.773 30.375 6.184 1 95.88 298 LEU B N 1
ATOM 5172 C CA . LEU B 1 298 ? 16.359 31.625 6.629 1 95.88 298 LEU B CA 1
ATOM 5173 C C . LEU B 1 298 ? 17.391 31.391 7.727 1 95.88 298 LEU B C 1
ATOM 5175 O O . LEU B 1 298 ? 18.469 31.984 7.695 1 95.88 298 LEU B O 1
ATOM 5179 N N . ALA B 1 299 ? 17.078 30.578 8.641 1 96.19 299 ALA B N 1
ATOM 5180 C CA . ALA B 1 299 ? 18 30.281 9.734 1 96.19 299 ALA B CA 1
ATOM 5181 C C . ALA B 1 299 ? 19.266 29.594 9.219 1 96.19 299 ALA B C 1
ATOM 5183 O O . ALA B 1 299 ? 20.359 29.859 9.727 1 96.19 299 ALA B O 1
ATOM 5184 N N . ALA B 1 300 ? 19.094 28.75 8.227 1 96.88 300 ALA B N 1
ATOM 5185 C CA . ALA B 1 300 ? 20.219 28 7.66 1 96.88 300 ALA B CA 1
ATOM 5186 C C . ALA B 1 300 ? 21.078 28.906 6.77 1 96.88 300 ALA B C 1
ATOM 5188 O O . ALA B 1 300 ? 22.25 28.609 6.539 1 96.88 300 ALA B O 1
ATOM 5189 N N . GLY B 1 301 ? 20.484 29.953 6.223 1 95.62 301 GLY B N 1
ATOM 5190 C CA . GLY B 1 301 ? 21.156 30.781 5.234 1 95.62 301 GLY B CA 1
ATOM 5191 C C . GLY B 1 301 ? 21.312 30.109 3.887 1 95.62 301 GLY B C 1
ATOM 5192 O O . GLY B 1 301 ? 22.141 30.516 3.078 1 95.62 301 GLY B O 1
ATOM 5193 N N . SER B 1 302 ? 20.609 29.047 3.746 1 96.06 302 SER B N 1
ATOM 5194 C CA . SER B 1 302 ? 20.672 28.25 2.533 1 96.06 302 SER B CA 1
ATOM 5195 C C . SER B 1 302 ? 19.406 27.406 2.365 1 96.06 302 SER B C 1
ATOM 5197 O O . SER B 1 302 ? 18.797 26.984 3.352 1 96.06 302 SER B O 1
ATOM 5199 N N . ASP B 1 303 ? 19.047 27.203 1.081 1 97 303 ASP B N 1
ATOM 5200 C CA . ASP B 1 303 ? 17.906 26.328 0.833 1 97 303 ASP B CA 1
ATOM 5201 C C . ASP B 1 303 ? 18.359 24.906 0.533 1 97 303 ASP B C 1
ATOM 5203 O O . ASP B 1 303 ? 17.578 24.078 0.072 1 97 303 ASP B O 1
ATOM 5207 N N . GLU B 1 304 ? 19.625 24.625 0.79 1 97.38 304 GLU B N 1
ATOM 5208 C CA . GLU B 1 304 ? 20.141 23.266 0.632 1 97.38 304 GLU B CA 1
ATOM 5209 C C . GLU B 1 304 ? 19.5 22.312 1.631 1 97.38 304 GLU B C 1
ATOM 5211 O O . GLU B 1 304 ? 19.484 22.594 2.832 1 97.38 304 GLU B O 1
ATOM 5216 N N . PRO B 1 305 ? 18.969 21.156 1.146 1 97.56 305 PRO B N 1
ATOM 5217 C CA . PRO B 1 305 ? 18.203 20.234 2 1 97.56 305 PRO B CA 1
ATOM 5218 C C . PRO B 1 305 ? 18.969 19.844 3.264 1 97.56 305 PRO B C 1
ATOM 5220 O O . PRO B 1 305 ? 18.391 19.828 4.355 1 97.56 305 PRO B O 1
ATOM 5223 N N . GLN B 1 306 ? 20.219 19.516 3.18 1 97 306 GLN B N 1
ATOM 5224 C CA . GLN B 1 306 ? 20.984 19.094 4.336 1 97 306 GLN B CA 1
ATOM 5225 C C . GLN B 1 306 ? 21.109 20.219 5.367 1 97 306 GLN B C 1
ATOM 5227 O O . GLN B 1 306 ? 20.969 19.969 6.57 1 97 306 GLN B O 1
ATOM 5232 N N . ALA B 1 307 ? 21.406 21.422 4.918 1 98 307 ALA B N 1
ATOM 5233 C CA . ALA B 1 307 ? 21.516 22.578 5.809 1 98 307 ALA B CA 1
ATOM 5234 C C . ALA B 1 307 ? 20.188 22.859 6.5 1 98 307 ALA B C 1
ATOM 5236 O O . ALA B 1 307 ? 20.156 23.156 7.699 1 98 307 ALA B O 1
ATOM 5237 N N . VAL B 1 308 ? 19.109 22.766 5.738 1 98.38 308 VAL B N 1
ATOM 5238 C CA . VAL B 1 308 ? 17.781 23.016 6.27 1 98.38 308 VAL B CA 1
ATOM 5239 C C . VAL B 1 308 ? 17.438 21.984 7.336 1 98.38 308 VAL B C 1
ATOM 5241 O O . VAL B 1 308 ? 16.953 22.328 8.414 1 98.38 308 VAL B O 1
ATOM 5244 N N . ARG B 1 309 ? 17.703 20.688 7.113 1 98.12 309 ARG B N 1
ATOM 5245 C CA . ARG B 1 309 ? 17.438 19.641 8.078 1 98.12 309 ARG B CA 1
ATOM 5246 C C . ARG B 1 309 ? 18.219 19.859 9.367 1 98.12 309 ARG B C 1
ATOM 5248 O O . ARG B 1 309 ? 17.672 19.688 10.469 1 98.12 309 ARG B O 1
ATOM 5255 N N . ARG B 1 310 ? 19.469 20.25 9.258 1 97.81 310 ARG B N 1
ATOM 5256 C CA . ARG B 1 310 ? 20.297 20.484 10.438 1 97.81 310 ARG B CA 1
ATOM 5257 C C . ARG B 1 310 ? 19.672 21.547 11.336 1 97.81 310 ARG B C 1
ATOM 5259 O O . ARG B 1 310 ? 19.672 21.406 12.562 1 97.81 310 ARG B O 1
ATOM 5266 N N . GLU B 1 311 ? 19.188 22.562 10.695 1 97.69 311 GLU B N 1
ATOM 5267 C CA . GLU B 1 311 ? 18.547 23.625 11.461 1 97.69 311 GLU B CA 1
ATOM 5268 C C . GLU B 1 311 ? 17.266 23.141 12.117 1 97.69 311 GLU B C 1
ATOM 5270 O O . GLU B 1 311 ? 16.953 23.5 13.258 1 97.69 311 GLU B O 1
ATOM 5275 N N . LEU B 1 312 ? 16.516 22.328 11.352 1 98.12 312 LEU B N 1
ATOM 5276 C CA . LEU B 1 312 ? 15.234 21.828 11.852 1 98.12 312 LEU B CA 1
ATOM 5277 C C . LEU B 1 312 ? 15.43 21.016 13.133 1 98.12 312 LEU B C 1
ATOM 5279 O O . LEU B 1 312 ? 14.594 21.062 14.039 1 98.12 312 LEU B O 1
ATOM 5283 N N . TYR B 1 313 ? 16.547 20.297 13.188 1 97.31 313 TYR B N 1
ATOM 5284 C CA . TYR B 1 313 ? 16.797 19.391 14.305 1 97.31 313 TYR B CA 1
ATOM 5285 C C . TYR B 1 313 ? 17.266 20.156 15.531 1 97.31 313 TYR B C 1
ATOM 5287 O O . TYR B 1 313 ? 17.234 19.641 16.641 1 97.31 313 TYR B O 1
ATOM 5295 N N . SER B 1 314 ? 17.688 21.391 15.406 1 95.12 314 SER B N 1
ATOM 5296 C CA . SER B 1 314 ? 18.484 22.078 16.422 1 95.12 314 SER B CA 1
ATOM 5297 C C . SER B 1 314 ? 17.578 22.766 17.453 1 95.12 314 SER B C 1
ATOM 5299 O O . SER B 1 314 ? 18.047 23.172 18.516 1 95.12 314 SER B O 1
ATOM 5301 N N . ALA B 1 315 ? 16.266 22.859 17.156 1 93.19 315 ALA B N 1
ATOM 5302 C CA . ALA B 1 315 ? 15.383 23.578 18.078 1 93.19 315 ALA B CA 1
ATOM 5303 C C . ALA B 1 315 ? 13.922 23.188 17.859 1 93.19 315 ALA B C 1
ATOM 5305 O O . ALA B 1 315 ? 13.602 22.484 16.891 1 93.19 315 ALA B O 1
ATOM 5306 N N . ALA B 1 316 ? 13.195 23.562 18.781 1 96.44 316 ALA B N 1
ATOM 5307 C CA . ALA B 1 316 ? 11.75 23.562 18.578 1 96.44 316 ALA B CA 1
ATOM 5308 C C . ALA B 1 316 ? 11.289 24.844 17.906 1 96.44 316 ALA B C 1
ATOM 5310 O O . ALA B 1 316 ? 11.797 25.938 18.203 1 96.44 316 ALA B O 1
ATOM 5311 N N . TRP B 1 317 ? 10.383 24.719 17.031 1 97.06 317 TRP B N 1
ATOM 5312 C CA . TRP B 1 317 ? 9.914 25.844 16.234 1 97.06 317 TRP B CA 1
ATOM 5313 C C . TRP B 1 317 ? 8.477 26.219 16.609 1 97.06 317 TRP B C 1
ATOM 5315 O O . TRP B 1 317 ? 7.621 25.344 16.75 1 97.06 317 TRP B O 1
ATOM 5325 N N . PRO B 1 318 ? 8.242 27.484 16.875 1 94.75 318 PRO B N 1
ATOM 5326 C CA . PRO B 1 318 ? 6.855 27.875 17.141 1 94.75 318 PRO B CA 1
ATOM 5327 C C . PRO B 1 318 ? 5.906 27.516 16 1 94.75 318 PRO B C 1
ATOM 5329 O O . PRO B 1 318 ? 6.262 27.656 14.828 1 94.75 318 PRO B O 1
ATOM 5332 N N . SER B 1 319 ? 4.719 27 16.344 1 95.19 319 SER B N 1
ATOM 5333 C CA . SER B 1 319 ? 3.727 26.609 15.336 1 95.19 319 SER B CA 1
ATOM 5334 C C . SER B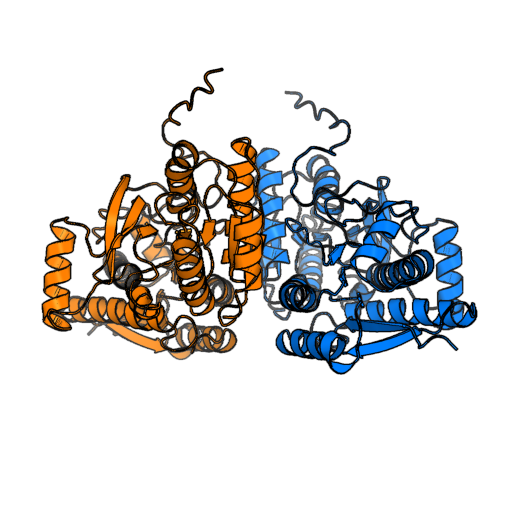 1 319 ? 2.32 26.625 15.93 1 95.19 319 SER B C 1
ATOM 5336 O O . SER B 1 319 ? 2.145 26.859 17.125 1 95.19 319 SER B O 1
ATOM 5338 N N . LEU B 1 320 ? 1.325 26.391 15.086 1 94.5 320 LEU B N 1
ATOM 5339 C CA . LEU B 1 320 ? -0.069 26.266 15.5 1 94.5 320 LEU B CA 1
ATOM 5340 C C . LEU B 1 320 ? -0.288 25 16.312 1 94.5 320 LEU B C 1
ATOM 5342 O O . LEU B 1 320 ? -1.31 24.844 16.984 1 94.5 320 LEU B O 1
ATOM 5346 N N . PHE B 1 321 ? 0.647 24.062 16.25 1 95.31 321 PHE B N 1
ATOM 5347 C CA . PHE B 1 321 ? 0.556 22.781 16.953 1 95.31 321 PHE B CA 1
ATOM 5348 C C . PHE B 1 321 ? 1.341 22.828 18.266 1 95.31 321 PHE B C 1
ATOM 5350 O O . PHE B 1 321 ? 1.501 21.797 18.922 1 95.31 321 PHE B O 1
ATOM 5357 N N . GLY B 1 322 ? 1.735 24.047 18.672 1 92.94 322 GLY B N 1
ATOM 5358 C CA . GLY B 1 322 ? 2.727 24.188 19.734 1 92.94 322 GLY B CA 1
ATOM 5359 C C . GLY B 1 322 ? 4.152 24.156 19.219 1 92.94 322 GLY B C 1
ATOM 5360 O O . GLY B 1 322 ? 4.383 24.234 18 1 92.94 322 GLY B O 1
ATOM 5361 N N . PRO B 1 323 ? 5.117 24.094 20.156 1 94.69 323 PRO B N 1
ATOM 5362 C CA . PRO B 1 323 ? 6.496 23.953 19.688 1 94.69 323 PRO B CA 1
ATOM 5363 C C . PRO B 1 323 ? 6.715 22.656 18.906 1 94.69 323 PRO B C 1
ATOM 5365 O O . PRO B 1 323 ? 6.41 21.578 19.391 1 94.69 323 PRO B O 1
ATOM 5368 N N . LEU B 1 324 ? 7.16 22.844 17.703 1 96.75 324 LEU B N 1
ATOM 5369 C CA . LEU B 1 324 ? 7.348 21.703 16.812 1 96.75 324 LEU B CA 1
ATOM 5370 C C . LEU B 1 324 ? 8.797 21.219 16.828 1 96.75 324 LEU B C 1
ATOM 5372 O O . LEU B 1 324 ? 9.703 21.953 16.453 1 96.75 324 LEU B O 1
ATOM 5376 N N . SER B 1 325 ? 8.992 20.016 17.328 1 97.88 325 SER B N 1
ATOM 5377 C CA . SER B 1 325 ? 10.289 19.359 17.266 1 97.88 325 SER B CA 1
ATOM 5378 C C . SER B 1 325 ? 10.328 18.312 16.156 1 97.88 325 SER B C 1
ATOM 5380 O O . SER B 1 325 ? 9.414 17.5 16.031 1 97.88 325 SER B O 1
ATOM 5382 N N . ILE B 1 326 ? 11.344 18.375 15.312 1 98.31 326 ILE B N 1
ATOM 5383 C CA . ILE B 1 326 ? 11.531 17.406 14.234 1 98.31 326 ILE B CA 1
ATOM 5384 C C . ILE B 1 326 ? 12.578 16.375 14.641 1 98.31 326 ILE B C 1
ATOM 5386 O O . ILE B 1 326 ? 13.688 16.719 15.031 1 98.31 326 ILE B O 1
ATOM 5390 N N . ASP B 1 327 ? 12.195 15.125 14.586 1 97.5 327 ASP B N 1
ATOM 5391 C CA . ASP B 1 327 ? 13.109 14.047 14.945 1 97.5 327 ASP B CA 1
ATOM 5392 C C . ASP B 1 327 ? 14.195 13.875 13.891 1 97.5 327 ASP B C 1
ATOM 5394 O O . ASP B 1 327 ? 13.906 13.734 12.703 1 97.5 327 ASP B O 1
ATOM 5398 N N . ALA B 1 328 ? 15.453 13.852 14.312 1 96.5 328 ALA B N 1
ATOM 5399 C CA . ALA B 1 328 ? 16.578 13.82 13.391 1 96.5 328 ALA B CA 1
ATOM 5400 C C . ALA B 1 328 ? 16.688 12.461 12.703 1 96.5 328 ALA B C 1
ATOM 5402 O O . ALA B 1 328 ? 17.281 12.344 11.625 1 96.5 328 ALA B O 1
ATOM 5403 N N . GLN B 1 329 ? 16.109 11.484 13.336 1 93.25 329 GLN B N 1
ATOM 5404 C CA . GLN B 1 329 ? 16.25 10.141 12.781 1 93.25 329 GLN B CA 1
ATOM 5405 C C . GLN B 1 329 ? 15.18 9.859 11.727 1 93.25 329 GLN B C 1
ATOM 5407 O O . GLN B 1 329 ? 15.422 9.125 10.773 1 93.25 329 GLN B O 1
ATOM 5412 N N . THR B 1 330 ? 14 10.477 11.891 1 95.75 330 THR B N 1
ATOM 5413 C CA . THR B 1 330 ? 12.891 10.062 11.031 1 95.75 330 THR B CA 1
ATOM 5414 C C . THR B 1 330 ? 12.336 11.258 10.258 1 95.75 330 THR B C 1
ATOM 5416 O O . THR B 1 330 ? 11.531 11.086 9.344 1 95.75 330 THR B O 1
ATOM 5419 N N . ASN B 1 331 ? 12.766 12.5 10.633 1 98.12 331 ASN B N 1
ATOM 5420 C CA . ASN B 1 331 ? 12.305 13.734 10.008 1 98.12 331 ASN B CA 1
ATOM 5421 C C . ASN B 1 331 ? 10.844 14.016 10.32 1 98.12 331 ASN B C 1
ATOM 5423 O O . ASN B 1 331 ? 10.18 14.766 9.602 1 98.12 331 ASN B O 1
ATOM 5427 N N . HIS B 1 332 ? 10.305 13.406 11.43 1 98.56 332 HIS B N 1
ATOM 5428 C CA . HIS B 1 332 ? 8.898 13.562 11.781 1 98.56 332 HIS B CA 1
ATOM 5429 C C . HIS B 1 332 ? 8.719 14.602 12.891 1 98.56 332 HIS B C 1
ATOM 5431 O O . HIS B 1 332 ? 9.531 14.664 13.82 1 98.56 332 HIS B O 1
ATOM 5437 N N . ALA B 1 333 ? 7.656 15.305 12.781 1 98.56 333 ALA B N 1
ATOM 5438 C CA . ALA B 1 333 ? 7.281 16.25 13.836 1 98.56 333 ALA B CA 1
ATOM 5439 C C . ALA B 1 333 ? 6.609 15.516 15 1 98.56 333 ALA B C 1
ATOM 5441 O O . ALA B 1 333 ? 5.84 14.578 14.789 1 98.56 333 ALA B O 1
ATOM 5442 N N . ALA B 1 334 ? 6.953 15.953 16.172 1 98.38 334 ALA B N 1
ATOM 5443 C CA . ALA B 1 334 ? 6.09 15.633 17.297 1 98.38 334 ALA B CA 1
ATOM 5444 C C . ALA B 1 334 ? 4.781 16.422 17.234 1 98.38 334 ALA B C 1
ATOM 5446 O O . ALA B 1 334 ? 4.785 17.609 16.938 1 98.38 334 ALA B O 1
ATOM 5447 N N . LEU B 1 335 ? 3.648 15.734 17.469 1 98.5 335 LEU B N 1
ATOM 5448 C CA . LEU B 1 335 ? 2.357 16.391 17.281 1 98.5 335 LEU B CA 1
ATOM 5449 C C . LEU B 1 335 ? 1.398 16.031 18.406 1 98.5 335 LEU B C 1
ATOM 5451 O O . LEU B 1 335 ? 1.448 14.93 18.953 1 98.5 335 LEU B O 1
ATOM 5455 N N . PRO B 1 336 ? 0.549 16.953 18.766 1 98.19 336 PRO B N 1
ATOM 5456 C CA . PRO B 1 336 ? -0.499 16.625 19.734 1 98.19 336 PRO B CA 1
ATOM 5457 C C . PRO B 1 336 ? -1.578 15.711 19.156 1 98.19 336 PRO B C 1
ATOM 5459 O O . PRO B 1 336 ? -1.643 15.523 17.938 1 98.19 336 PRO B O 1
ATOM 5462 N N . PHE B 1 337 ? -2.262 15.094 20.047 1 98.5 337 PHE B N 1
ATOM 5463 C CA . PHE B 1 337 ? -3.453 14.328 19.703 1 98.5 337 PHE B CA 1
ATOM 5464 C C . PHE B 1 337 ? -4.711 15.031 20.203 1 98.5 337 PHE B C 1
ATOM 5466 O O . PHE B 1 337 ? -4.809 15.375 21.391 1 98.5 337 PHE B O 1
ATOM 5473 N N . HIS B 1 338 ? -5.68 15.25 19.312 1 98.75 338 HIS B N 1
ATOM 5474 C CA . HIS B 1 338 ? -7.012 15.719 19.672 1 98.75 338 HIS B CA 1
ATOM 5475 C C . HIS B 1 338 ? -8.094 14.797 19.109 1 98.75 338 HIS B C 1
ATOM 5477 O O . HIS B 1 338 ? -7.965 14.305 17.984 1 98.75 338 HIS B O 1
ATOM 5483 N N . LEU B 1 339 ? -9.031 14.547 19.875 1 98.88 339 LEU B N 1
ATOM 5484 C CA . LEU B 1 339 ? -10.234 13.859 19.406 1 98.88 339 LEU B CA 1
ATOM 5485 C C . LEU B 1 339 ? -11.406 14.836 19.312 1 98.88 339 LEU B C 1
ATOM 5487 O O . LEU B 1 339 ? -11.781 15.469 20.297 1 98.88 339 LEU B O 1
ATOM 5491 N N . GLY B 1 340 ? -11.906 14.938 18.109 1 98.88 340 GLY B N 1
ATOM 5492 C CA . GLY B 1 340 ? -13.008 15.852 17.875 1 98.88 340 GLY B CA 1
ATOM 5493 C C . GLY B 1 340 ? -14.328 15.148 17.609 1 98.88 340 GLY B C 1
ATOM 5494 O O . GLY B 1 340 ? -14.352 14.102 16.953 1 98.88 340 GLY B O 1
ATOM 5495 N N . ARG B 1 341 ? -15.375 15.711 18.109 1 98.94 341 ARG B N 1
ATOM 5496 C CA . ARG B 1 341 ? -16.734 15.297 17.766 1 98.94 341 ARG B CA 1
ATOM 5497 C C . ARG B 1 341 ? -17.406 16.297 16.844 1 98.94 341 ARG B C 1
ATOM 5499 O O . ARG B 1 341 ? -17.438 17.5 17.141 1 98.94 341 ARG B O 1
ATOM 5506 N N . ILE B 1 342 ? -17.906 15.805 15.742 1 98.88 342 ILE B N 1
ATOM 5507 C CA . ILE B 1 342 ? -18.531 16.703 14.766 1 98.88 342 ILE B CA 1
ATOM 5508 C C . ILE B 1 342 ? -19.781 17.328 15.367 1 98.88 342 ILE B C 1
ATOM 5510 O O . ILE B 1 342 ? -20.609 16.625 15.961 1 98.88 342 ILE B O 1
ATOM 5514 N N . ASN B 1 343 ? -19.891 18.625 15.25 1 98.5 343 ASN B N 1
ATOM 5515 C CA . ASN B 1 343 ? -21.047 19.312 15.805 1 98.5 343 ASN B CA 1
ATOM 5516 C C . ASN B 1 343 ? -21.984 19.812 14.711 1 98.5 343 ASN B C 1
ATOM 5518 O O . ASN B 1 343 ? -21.781 19.5 13.531 1 98.5 343 ASN B O 1
ATOM 5522 N N . SER B 1 344 ? -23.031 20.547 15.047 1 97.31 344 SER B N 1
ATOM 5523 C CA . SER B 1 344 ? -24.078 20.938 14.109 1 97.31 344 SER B CA 1
ATOM 5524 C C . SER B 1 344 ? -23.672 22.156 13.297 1 97.31 344 SER B C 1
ATOM 5526 O O . SER B 1 344 ? -24.344 22.5 12.32 1 97.31 344 SER B O 1
ATOM 5528 N N . ASP B 1 345 ? -22.516 22.781 13.539 1 95.56 345 ASP B N 1
ATOM 5529 C CA . ASP B 1 345 ? -22.062 23.984 12.852 1 95.56 345 ASP B CA 1
ATOM 5530 C C . ASP B 1 345 ? -20.953 23.656 11.852 1 95.56 345 ASP B C 1
ATOM 5532 O O . ASP B 1 345 ? -20.125 24.516 11.531 1 95.56 345 ASP B O 1
ATOM 5536 N N . ASN B 1 346 ? -20.844 22.391 11.508 1 95.5 346 ASN B N 1
ATOM 5537 C CA . ASN B 1 346 ? -19.828 21.938 10.57 1 95.5 346 ASN B CA 1
ATOM 5538 C C . ASN B 1 346 ? -18.422 22.141 11.125 1 95.5 346 ASN B C 1
ATOM 5540 O O . ASN B 1 346 ? -17.547 22.672 10.43 1 95.5 346 ASN B O 1
ATOM 5544 N N . GLY B 1 347 ? -18.312 21.844 12.352 1 97.81 347 GLY B N 1
ATOM 5545 C CA . GLY B 1 347 ? -17.047 21.891 13.062 1 97.81 347 GLY B CA 1
ATOM 5546 C C . GLY B 1 347 ? -16.859 20.75 14.039 1 97.81 347 GLY B C 1
ATOM 5547 O O . GLY B 1 347 ? -17.641 19.781 14.023 1 97.81 347 GLY B O 1
ATOM 5548 N N . PHE B 1 348 ? -15.844 20.828 14.773 1 98.69 348 PHE B N 1
ATOM 5549 C CA . PHE B 1 348 ? -15.523 19.781 15.742 1 98.69 348 PHE B CA 1
ATOM 5550 C C . PHE B 1 348 ? -15.461 20.359 17.156 1 98.69 348 PHE B C 1
ATOM 5552 O O . PHE B 1 348 ? -14.922 21.453 17.359 1 98.69 348 PHE B O 1
ATOM 5559 N N . ASP B 1 349 ? -16.016 19.672 18.125 1 98.62 349 ASP B N 1
ATOM 5560 C CA . ASP B 1 349 ? -15.75 19.891 19.547 1 98.62 349 ASP B CA 1
ATOM 5561 C C . ASP B 1 349 ? -14.656 18.938 20.031 1 98.62 349 ASP B C 1
ATOM 5563 O O . ASP B 1 349 ? -14.797 17.719 19.938 1 98.62 349 ASP B O 1
ATOM 5567 N N . VAL B 1 350 ? -13.625 19.5 20.578 1 98.62 350 VAL B N 1
ATOM 5568 C CA . VAL B 1 350 ? -12.547 18.656 21.078 1 98.62 350 VAL B CA 1
ATOM 5569 C C . VAL B 1 350 ? -12.969 18 22.391 1 98.62 350 VAL B C 1
ATOM 5571 O O . VAL B 1 350 ? -13.336 18.688 23.359 1 98.62 350 VAL B O 1
ATOM 5574 N N . ILE B 1 351 ? -12.859 16.656 22.469 1 98.44 351 ILE B N 1
ATOM 5575 C CA . ILE B 1 351 ? -13.391 15.969 23.641 1 98.44 351 ILE B CA 1
ATOM 5576 C C . ILE B 1 351 ? -12.266 15.242 24.375 1 98.44 351 ILE B C 1
ATOM 5578 O O . ILE B 1 351 ? -12.438 14.805 25.516 1 98.44 351 ILE B O 1
ATOM 5582 N N . ALA B 1 352 ? -11.148 15.07 23.781 1 98.31 352 ALA B N 1
ATOM 5583 C CA . ALA B 1 352 ? -9.945 14.508 24.391 1 98.31 352 ALA B CA 1
ATOM 5584 C C . ALA B 1 352 ? -8.688 15.047 23.719 1 98.31 352 ALA B C 1
ATOM 5586 O O . ALA B 1 352 ? -8.703 15.383 22.531 1 98.31 352 ALA B O 1
ATOM 5587 N N . SER B 1 353 ? -7.652 15.188 24.5 1 98.12 353 SER B N 1
ATOM 5588 C CA . SER B 1 353 ? -6.395 15.695 23.969 1 98.12 353 SER B CA 1
ATOM 5589 C C . SER B 1 353 ? -5.199 15.062 24.672 1 98.12 353 SER B C 1
ATOM 5591 O O . SER B 1 353 ? -5.324 14.586 25.797 1 98.12 353 SER B O 1
ATOM 5593 N N . ARG B 1 354 ? -4.141 14.977 24 1 97.69 354 ARG B N 1
ATOM 5594 C CA . ARG B 1 354 ? -2.818 14.68 24.547 1 97.69 354 ARG B CA 1
ATOM 5595 C C . ARG B 1 354 ? -1.783 15.68 24.031 1 97.69 354 ARG B C 1
ATOM 5597 O O . ARG B 1 354 ? -1.913 16.203 22.922 1 97.69 354 ARG B O 1
ATOM 5604 N N . ALA B 1 355 ? -0.812 15.93 24.922 1 96.69 355 ALA B N 1
ATOM 5605 C CA . ALA B 1 355 ? 0.299 16.781 24.484 1 96.69 355 ALA B CA 1
ATOM 5606 C C . ALA B 1 355 ? 1.062 16.141 23.328 1 96.69 355 ALA B C 1
ATOM 5608 O O . ALA B 1 355 ? 0.753 15.016 22.922 1 96.69 355 ALA B O 1
ATOM 5609 N N . ALA B 1 356 ? 2.004 16.859 22.797 1 97.5 356 ALA B N 1
ATOM 5610 C CA . ALA B 1 356 ? 2.748 16.406 21.625 1 97.5 356 ALA B CA 1
ATOM 5611 C C . ALA B 1 356 ? 3.363 15.031 21.859 1 97.5 356 ALA B C 1
ATOM 5613 O O . ALA B 1 356 ? 3.996 14.797 22.891 1 97.5 356 ALA B O 1
ATOM 5614 N N . LEU B 1 357 ? 3.092 14.172 20.984 1 97.75 357 LEU B N 1
ATOM 5615 C CA . LEU B 1 357 ? 3.66 12.828 20.953 1 97.75 357 LEU B CA 1
ATOM 5616 C C . LEU B 1 357 ? 4.809 12.742 19.953 1 97.75 357 LEU B C 1
ATOM 5618 O O . LEU B 1 357 ? 4.668 13.172 18.812 1 97.75 357 LEU B O 1
ATOM 5622 N N . ALA B 1 358 ? 5.977 12.234 20.422 1 97.25 358 ALA B N 1
ATOM 5623 C CA . ALA B 1 358 ? 7.043 11.938 19.469 1 97.25 358 ALA B CA 1
ATOM 5624 C C . ALA B 1 358 ? 6.578 10.922 18.422 1 97.25 358 ALA B C 1
ATOM 5626 O O . ALA B 1 358 ? 5.859 9.969 18.75 1 97.25 358 ALA B O 1
ATOM 5627 N N . ALA B 1 359 ? 7.008 11.141 17.203 1 97.69 359 ALA B N 1
ATOM 5628 C CA . ALA B 1 359 ? 6.621 10.219 16.141 1 97.69 359 ALA B CA 1
ATOM 5629 C C . ALA B 1 359 ? 7.336 8.875 16.297 1 97.69 359 ALA B C 1
ATOM 5631 O O . ALA B 1 359 ? 8.516 8.828 16.656 1 97.69 359 ALA B O 1
ATOM 5632 N N . ASP B 1 360 ? 6.625 7.805 16.078 1 96.69 360 ASP B N 1
ATOM 5633 C CA . ASP B 1 360 ? 7.152 6.449 15.977 1 96.69 360 ASP B CA 1
ATOM 5634 C C . ASP B 1 360 ? 6.609 5.742 14.734 1 96.69 360 ASP B C 1
ATOM 5636 O O . ASP B 1 360 ? 5.832 4.793 14.844 1 96.69 360 ASP B O 1
ATOM 5640 N N . PRO B 1 361 ? 7.074 6.227 13.594 1 96 361 PRO B N 1
ATOM 5641 C CA . PRO B 1 361 ? 6.461 5.773 12.344 1 96 361 PRO B CA 1
ATOM 5642 C C . PRO B 1 361 ? 6.59 4.27 12.133 1 96 361 PRO B C 1
ATOM 5644 O O . PRO B 1 361 ? 5.863 3.689 11.32 1 96 361 PRO B O 1
ATOM 5647 N N . TYR B 1 362 ? 7.422 3.557 12.828 1 91 362 TYR B N 1
ATOM 5648 C CA . TYR B 1 362 ? 7.613 2.121 12.648 1 91 362 TYR B CA 1
ATOM 5649 C C . TYR B 1 362 ? 7.09 1.351 13.859 1 91 362 TYR B C 1
ATOM 5651 O O . TYR B 1 362 ? 7.312 0.143 13.977 1 91 362 TYR B O 1
ATOM 5659 N N . LEU B 1 363 ? 6.508 2.033 14.789 1 91.88 363 LEU B N 1
ATOM 5660 C CA . LEU B 1 363 ? 5.871 1.458 15.969 1 91.88 363 LEU B CA 1
ATOM 5661 C C . LEU B 1 363 ? 6.848 0.572 16.734 1 91.88 363 LEU B C 1
ATOM 5663 O O . LEU B 1 363 ? 6.52 -0.566 17.078 1 91.88 363 LEU B O 1
ATOM 5667 N N . THR B 1 364 ? 8.047 1.054 16.906 1 83.69 364 THR B N 1
ATOM 5668 C CA . THR B 1 364 ? 9.117 0.336 17.594 1 83.69 364 THR B CA 1
ATOM 5669 C C . THR B 1 364 ? 8.867 0.302 19.094 1 83.69 364 THR B C 1
ATOM 5671 O O . THR B 1 364 ? 9.477 -0.494 19.812 1 83.69 364 THR B O 1
ATOM 5674 N N . GLY B 1 365 ? 7.949 0.986 19.594 1 73.19 365 GLY B N 1
ATOM 5675 C CA . GLY B 1 365 ? 7.664 1.051 21.031 1 73.19 365 GLY B CA 1
ATOM 5676 C C . GLY B 1 365 ? 8.633 1.937 21.781 1 73.19 365 GLY B C 1
ATOM 5677 O O . GLY B 1 365 ? 8.547 2.043 23.016 1 73.19 365 GLY B O 1
ATOM 5678 N N . ARG B 1 366 ? 9.742 2.316 21.203 1 54 366 ARG B N 1
ATOM 5679 C CA . ARG B 1 366 ? 10.797 3.041 21.922 1 54 366 ARG B CA 1
ATOM 5680 C C . ARG B 1 366 ? 10.242 4.301 22.578 1 54 366 ARG B C 1
ATOM 5682 O O . ARG B 1 366 ? 10.742 4.734 23.609 1 54 366 ARG B O 1
ATOM 5689 N N . HIS B 1 367 ? 9.328 5.035 21.969 1 46.25 367 HIS B N 1
ATOM 5690 C CA . HIS B 1 367 ? 8.938 6.305 22.562 1 46.25 367 HIS B CA 1
ATOM 5691 C C . HIS B 1 367 ? 7.609 6.176 23.312 1 46.25 367 HIS B C 1
ATOM 5693 O O . HIS B 1 367 ? 6.859 7.148 23.422 1 46.25 367 HIS B O 1
ATOM 5699 N N . THR B 1 368 ? 7.168 4.949 23.531 1 43.22 368 THR B N 1
ATOM 5700 C CA . THR B 1 368 ? 5.957 4.867 24.344 1 43.22 368 THR B CA 1
ATOM 5701 C C . THR B 1 368 ? 6.203 5.426 25.75 1 43.22 368 THR B C 1
ATOM 5703 O O . THR B 1 368 ? 7.176 5.062 26.406 1 43.22 368 THR B O 1
ATOM 5706 N N . GLY B 1 369 ? 5.855 6.586 26.031 1 35.62 369 GLY B N 1
ATOM 5707 C CA . GLY B 1 369 ? 5.676 6.957 27.438 1 35.62 369 GLY B CA 1
ATOM 5708 C C . GLY B 1 369 ? 5.148 5.816 28.281 1 35.62 369 GLY B C 1
ATOM 5709 O O . GLY B 1 369 ? 4.809 4.754 27.766 1 35.62 369 GLY B O 1
ATOM 5710 N N . PRO B 1 370 ? 5.148 5.938 29.75 1 31.95 370 PRO B N 1
ATOM 5711 C CA . PRO B 1 370 ? 4.652 4.91 30.672 1 31.95 370 PRO B CA 1
ATOM 5712 C C . PRO B 1 370 ? 3.322 4.309 30.219 1 31.95 370 PRO B C 1
ATOM 5714 O O . PRO B 1 370 ? 2.393 5.043 29.859 1 31.95 370 PRO B O 1
ATOM 5717 N N . SER B 1 371 ? 3.32 3.34 29.484 1 33.91 371 SER B N 1
ATOM 5718 C CA . SER B 1 371 ? 2.133 2.523 29.266 1 33.91 371 SER B CA 1
ATOM 5719 C C . SER B 1 371 ? 1.261 2.451 30.516 1 33.91 371 SER B C 1
ATOM 5721 O O . SER B 1 371 ? 1.743 2.105 31.594 1 33.91 371 SER B O 1
ATOM 5723 N N . SER B 1 372 ? 0.259 3.297 30.625 1 28.16 372 SER B N 1
ATOM 5724 C CA . SER B 1 372 ? -0.729 2.918 31.625 1 28.16 372 SER B CA 1
ATOM 5725 C C . SER B 1 372 ? -1.066 1.433 31.547 1 28.16 372 SER B C 1
ATOM 5727 O O . SER B 1 372 ? -1.256 0.899 30.453 1 28.16 372 SER B O 1
ATOM 5729 N N . LYS B 1 373 ? -0.666 0.603 32.531 1 29.78 373 LYS B N 1
ATOM 5730 C CA . LYS B 1 373 ? -1.011 -0.784 32.812 1 29.78 373 LYS B CA 1
ATOM 5731 C C . LYS B 1 373 ? -2.49 -1.05 32.562 1 29.78 373 LYS B C 1
ATOM 5733 O O . LYS B 1 373 ? -3.352 -0.571 33.312 1 29.78 373 LYS B O 1
ATOM 5738 N N . LEU B 1 374 ? -3.016 -1.171 31.453 1 25.44 374 LEU B N 1
ATOM 5739 C CA . LEU B 1 374 ? -4.375 -1.7 31.422 1 25.44 374 LEU B CA 1
ATOM 5740 C C . LEU B 1 374 ? -4.457 -3.035 32.156 1 25.44 374 LEU B C 1
ATOM 5742 O O . LEU B 1 374 ? -3.775 -3.992 31.797 1 25.44 374 LEU B O 1
ATOM 5746 N N . ARG B 1 375 ? -4.539 -3.039 33.5 1 24.28 375 ARG B N 1
ATOM 5747 C CA . ARG B 1 375 ? -4.863 -4.211 34.312 1 24.28 375 ARG B CA 1
ATOM 5748 C C . ARG B 1 375 ? -6 -5.012 33.688 1 24.28 375 ARG B C 1
ATOM 5750 O O . ARG B 1 375 ? -7.09 -4.48 33.469 1 24.28 375 ARG B O 1
ATOM 5757 N N . VAL B 1 376 ? -5.656 -5.977 33 1 19.69 376 VAL B N 1
ATOM 5758 C CA . VAL B 1 376 ? -6.633 -7.035 32.781 1 19.69 376 VAL B CA 1
ATOM 5759 C C . VAL B 1 376 ? -7.125 -7.59 34.094 1 19.69 376 VAL B C 1
ATOM 5761 O O . VAL B 1 376 ? -6.348 -8.164 34.875 1 19.69 376 VAL B O 1
ATOM 5764 N N . VAL B 1 377 ? -7.969 -6.797 34.938 1 20.98 377 VAL B N 1
ATOM 5765 C CA . VAL B 1 377 ? -8.688 -7.512 35.969 1 20.98 377 VAL B CA 1
ATOM 5766 C C . VAL B 1 377 ? -9.438 -8.695 35.375 1 20.98 377 VAL B C 1
ATOM 5768 O O . VAL B 1 377 ? -10.18 -8.539 34.406 1 20.98 377 VAL B O 1
ATOM 5771 N N . SER B 1 378 ? -9 -9.914 35.719 1 17.7 378 SER B N 1
ATOM 5772 C CA . SER B 1 378 ? -10 -10.969 35.875 1 17.7 378 SER B CA 1
ATOM 5773 C C . SER B 1 378 ? -11.133 -10.516 36.781 1 17.7 378 SER B C 1
ATOM 5775 O O . SER B 1 378 ? -10.922 -9.742 37.719 1 17.7 378 SER B O 1
#

Secondary structure (DSSP, 8-state):
----EEEEEE---SSTTHHHHHHHHHHHHHHHHHHHHHTS--EEEEEE--TT-HHHHHHHHHIIIIIS--SEEEE-SSHHHHHHHHHHHHHTT-EEEE-S--------TTEEE-S--GGGTHHHHHHHHHHHH-S--EEEEESSHHHHHHHHHHHHHHHHTT----EEEEE-TT----HHHHHHHHHH--S-EEEE--THHHHHHHHHHHHHHHH-GGGSTTTS-EEESS--HHHHTTS-TTTTTT-EEEES--TT---HHHHHHHHHHHHHH-TT----HHHHHHHHHHHHHHHHHHHHTS--HHHHHHHHHTS-B--BTBSBPBPTTT-BBPEEEEEEEE-TTSSEEEEEEEEEEPP-TT--STT-----------/----EEEEEE---SSTTHHHHHHHHHHHHHHHHHHHHHTS--EEEEEE--TT-HHHHHHHHHIIIIIS--SEEEE-SSHHHHHHHHHHHHHTT-EEEE-S--------TTEEE-S--GGGTHHHHHHHHHHHH-S--EEEEESSHHHHHHHHHHHHHHHHTT----EEEEE-TT----HHHHHHHHHH--S-EEEE--THHHHHHHHHHHHHHHH-GGGSTTTS-EEESS--HHHHTTS-TTTTTT-EEEES--TT---HHHHHHHHHHHHHH-TT----HHHHHHHHHHHHHHHHHHHHTS--HHHHHHHHHTS-B--BTBSBPBPTTT-BBPEEEEEEEE-TTSSEEEEEEEEEEPP-TT--STT-----------

Nearest PDB structures (foldseek):
  8tg1-assembly1_A  TM=9.595E-01  e=8.316E-38  Caldicellulosiruptor saccharolyticus
  1qo0-assembly1_B  TM=9.267E-01  e=1.580E-36  Pseudomonas aeruginosa
  1qnl-assembly1_A  TM=9.307E-01  e=3.002E-35  Pseudomonas aeruginosa
  7s6f-assembly1_A  TM=9.411E-01  e=4.762E-34  Parasynechococcus marenigrum WH 8102
  7s6e-assembly1_A  TM=9.357E-01  e=3.459E-33  Synechococcus sp. CC9311

Foldseek 3Di:
DPPAAEEEEEEACADQFNLLRVLLVLLLVLLQVVVVVVVLGHHDYDYAHQNPPLVSLQVSLCCSLPPVPHQEYEDDEDPSSVVSNQVVNVVSQGAYEYQAEAAFPDFDLRYFYNFAYCVFFVVVVCVVQCVQQHLAEEEEAEPDDRRVRSVVVSQVVSVVVVHHHQYYYYDHQQDLPCVVVLVSCVVSLGSEYEYHHGGNNSQSNLQVLLVVCVVPVCSPCNNYAYEYAGDKLSCLVVHDQPSQAFHKYKGLDFQPDPDPVSVVVLVSVCVVVNNPDTNMRSSQRSNQSSNLLVVLCSVLVHNRSVSSLVSQQPFFDQGPQGTWHADSVRSYTFGKMWMFGQHNVSGTDTDDIDRTADGDSPPPVVRDDPPPPPPPDD/DPPAAEEEEEEACADQFNLLRVLLVLLQVLLQVVVVVVVLGHHDYDYAHQNPPLVSLQVSLCCSLPPVPHQEYEDDEDPSSVVSNQVVNVVSQGAYEYQAEAAFPDFDLRYFYNFAYCVFFVVVVCVVQCVQQHLAEEEEAEPDDRRVRSVVVSQVVSVVVVHHHQYYYYDHQQDLPCVVVLVSCVVSLGSEYEYHHGGNNSQSNLQVLLVVCVVPVCSPCNNYAYEYAGDKLSCLVVHDQPSQANHKYKGLDFQPDPDPVSVVVLVVVCVVVNNVDTNMRSSQRSNQSSNLLVVLCSVLVHNRSVSSLVSQQPFFDQGPQGTWHADSVRSYTFGKMWMFGQHNVSGTDTDDIDRTADGDSPPPVVRDDPPPPPPPDD